Protein AF-0000000080886318 (afdb_homodimer)

Organism: NCBI:txid3140254

Nearest PDB structures (foldseek):
  4iy8-assembly2_B  TM=4.821E-01  e=7.989E-01  Bombyx mori
  6ka2-assembly1_A  TM=1.457E-01  e=7.273E-02  Papaver somniferum
  6p0x-assembly2_B  TM=2.633E-01  e=9.933E-01  Salmonella enterica subsp. enterica serovar Typhimurium str. LT2
  6z6z-assembly1_A  TM=2.512E-01  e=1.108E+00  Homo sapiens
  4iy8-assembly2_B  TM=4.727E-01  e=2.466E-01  Bombyx mori

Sequence (388 aa):
MLPRILLSLLCLVTLAAGNVPGATREFYLKTILRVPREYRRHFNERQLTPIVTDTFNHKRSIVMFDKNANPELLVQSIIYLDEESGQMYWQVTPGDTVAWGTRLVPPTQEGQAWAPVEIVEGDGDTGFDLGANHAGPLVNTGGSWFGFILCDWWLEKAQLFYRCVNGTNLPRGCGNVDLYSQHEIPTVETPALHMLPRILLSLLCLVTLAAGNVPGATREFYLKTILRVPREYRRHFNERQLTPIVTDTFNHKRSIVMFDKNANPELLVQSIIYLDEESGQMYWQVTPGDTVAWGTRLVPPTQEGQAWAPVEIVEGDGDTGFDLGANHAGPLVNTGGSWFGFILCDWWLEKAQLFYRCVNGTNLPRGCGNVDLYSQHEIPTVETPALH

Solvent-accessible surface area (backbone atoms only — not comparable to full-atom values): 21980 Å² total; per-residue (Å²): 136,82,82,79,77,79,77,76,79,80,77,78,75,74,76,69,80,64,85,55,86,56,49,68,43,72,26,32,44,30,24,39,51,71,72,85,40,81,90,46,48,86,55,41,72,34,43,46,28,75,42,81,50,29,77,90,76,52,30,22,36,36,25,53,50,62,86,86,50,68,71,84,69,60,42,42,33,30,44,32,41,38,73,89,77,69,40,22,26,40,28,40,55,87,75,63,95,61,55,26,2,33,33,76,48,74,68,78,40,92,72,33,35,46,29,53,34,32,36,32,79,38,62,51,41,66,37,40,42,29,55,76,91,54,73,33,48,58,44,56,74,49,94,58,56,61,49,38,28,39,26,52,40,50,72,79,36,36,32,41,30,31,23,47,42,94,69,86,84,63,39,67,30,37,43,52,33,40,38,31,73,32,83,67,77,81,71,75,74,67,76,74,84,119,137,81,85,80,79,79,78,79,80,78,76,78,76,74,74,69,80,63,84,56,86,52,49,70,44,72,26,32,47,30,26,39,53,70,73,86,40,82,89,46,48,86,56,41,71,34,43,46,31,76,42,81,50,30,77,90,74,53,29,22,37,36,25,54,49,60,87,85,48,66,70,83,71,58,39,42,34,30,42,33,38,38,69,88,78,70,40,21,26,42,27,41,53,89,75,62,96,62,55,27,2,33,34,76,47,76,69,76,40,91,72,34,36,46,29,52,37,32,35,32,79,40,64,51,40,68,37,42,42,28,56,77,92,55,72,33,50,58,45,54,73,50,95,58,55,61,50,38,28,39,26,53,39,49,73,79,36,36,32,42,30,31,22,46,40,94,68,85,85,63,39,65,29,38,43,52,34,40,37,30,75,30,85,67,77,81,71,74,74,68,76,75,85,119

Radius of gyration: 29.17 Å; Cα contacts (8 Å, |Δi|>4): 835; chains: 2; bounding box: 47×147×77 Å

pLDDT: mean 81.48, std 18.1, range [29.17, 98.06]

Foldseek 3Di:
DDPPPPPPPPPPPPPPPPPPDFDKDKFWKFKDFPDDDPLCCVNHGFTKAWDQDDPPQRKTFIFTDDLPDDLVQHWIWIWGADNVVRWIWIWICNPDPWTWTKEQDDDPDVPDFKGTIMTHTDRYDTAWDCPDVSFHFIDGPDPQFDAKKWFQDDVRTTTIMTTRDPDDDDPPRMTTITMGTHHDRPDPPPPPPD/DDDPPPDPDPPPPPPPPPPPAFDKDKFWKFKDFPDDDPLCCVNHGFTKAWDQDDPVQRKTFIFTDDLPDDLVQHWIWIWGADNVVRWIWIFICNPDPFTWTKEQDDDPDVPDFKGTIMTHTDRYDTQWDCPDVSFHFIDGPDPQFDAKKWFQDDVRTTTIMTTRDPDDDDPPRMTTITMGGHHDRPDSPPPPPD

InterPro domains:
  IPR057229 Domain of unknown function DUF7907 [PF25484] (25-182)

Structure (mmCIF, N/CA/C/O backbone):
data_AF-0000000080886318-model_v1
#
loop_
_entity.id
_entity.type
_entity.pdbx_description
1 polymer 'DUF7907 domain-containing protein'
#
loop_
_atom_site.group_PDB
_atom_site.id
_atom_site.type_symbol
_atom_site.label_atom_id
_atom_site.label_alt_id
_atom_site.label_comp_id
_atom_site.label_asym_id
_atom_site.label_entity_id
_atom_site.label_seq_id
_atom_site.pdbx_PDB_ins_code
_atom_site.Cartn_x
_atom_site.Cartn_y
_atom_site.Cartn_z
_atom_site.occupancy
_atom_site.B_iso_or_equiv
_atom_site.auth_seq_id
_atom_site.auth_comp_id
_atom_site.auth_asym_id
_atom_site.auth_atom_id
_atom_site.pdbx_PDB_model_num
ATOM 1 N N . MET A 1 1 ? -16.391 72.812 43.812 1 35.09 1 MET A N 1
ATOM 2 C CA . MET A 1 1 ? -15.5 72.562 42.688 1 35.09 1 MET A CA 1
ATOM 3 C C . MET A 1 1 ? -15.477 71.062 42.375 1 35.09 1 MET A C 1
ATOM 5 O O . MET A 1 1 ? -15.117 70.25 43.219 1 35.09 1 MET A O 1
ATOM 9 N N . LEU A 1 2 ? -16.422 70.5 41.5 1 48.03 2 LEU A N 1
ATOM 10 C CA . LEU A 1 2 ? -16.688 69.125 41.125 1 48.03 2 LEU A CA 1
ATOM 11 C C . LEU A 1 2 ? -15.484 68.562 40.406 1 48.03 2 LEU A C 1
ATOM 13 O O . LEU A 1 2 ? -14.938 69.125 39.469 1 48.03 2 LEU A O 1
ATOM 17 N N . PRO A 1 3 ? -14.852 67.438 41.031 1 51.44 3 PRO A N 1
ATOM 18 C CA . PRO A 1 3 ? -13.656 66.812 40.438 1 51.44 3 PRO A CA 1
ATOM 19 C C . PRO A 1 3 ? -13.922 66.188 39.062 1 51.44 3 PRO A C 1
ATOM 21 O O . PRO A 1 3 ? -14.953 65.562 38.875 1 51.44 3 PRO A O 1
ATOM 24 N N . ARG A 1 4 ? -13.5 66.812 37.938 1 53.94 4 ARG A N 1
ATOM 25 C CA . ARG A 1 4 ? -13.539 66.25 36.594 1 53.94 4 ARG A CA 1
ATOM 26 C C . ARG A 1 4 ? -12.797 64.938 36.562 1 53.94 4 ARG A C 1
ATOM 28 O O . ARG A 1 4 ? -11.609 64.875 36.906 1 53.94 4 ARG A O 1
ATOM 35 N N . ILE A 1 5 ? -13.516 63.844 36.75 1 48.78 5 ILE A N 1
ATOM 36 C CA . ILE A 1 5 ? -12.961 62.5 36.562 1 48.78 5 ILE A CA 1
ATOM 37 C C . ILE A 1 5 ? -12.445 62.344 35.125 1 48.78 5 ILE A C 1
ATOM 39 O O . ILE A 1 5 ? -13.195 62.531 34.156 1 48.78 5 ILE A O 1
ATOM 43 N N . LEU A 1 6 ? -11.148 62.5 34.938 1 46.41 6 LEU A N 1
ATOM 44 C CA . LEU A 1 6 ? -10.523 62.188 33.656 1 46.41 6 LEU A CA 1
ATOM 45 C C . LEU A 1 6 ? -10.719 60.719 33.312 1 46.41 6 LEU A C 1
ATOM 47 O O . LEU A 1 6 ? -10.266 59.812 34.031 1 46.41 6 LEU A O 1
ATOM 51 N N . LEU A 1 7 ? -11.734 60.406 32.5 1 43.31 7 LEU A N 1
ATOM 52 C CA . LEU A 1 7 ? -11.914 59.062 31.906 1 43.31 7 LEU A CA 1
ATOM 53 C C . LEU A 1 7 ? -10.734 58.719 30.984 1 43.31 7 LEU A C 1
ATOM 55 O O . LEU A 1 7 ? -10.523 59.375 29.969 1 43.31 7 LEU A O 1
ATOM 59 N N . SER A 1 8 ? -9.75 58.031 31.547 1 41.47 8 SER A N 1
ATOM 60 C CA . SER A 1 8 ? -8.703 57.469 30.703 1 41.47 8 SER A CA 1
ATOM 61 C C . SER A 1 8 ? -9.273 56.438 29.719 1 41.47 8 SER A C 1
ATOM 63 O O . SER A 1 8 ? -9.938 55.5 30.125 1 41.47 8 SER A O 1
ATOM 65 N N . LEU A 1 9 ? -9.445 56.906 28.484 1 44.22 9 LEU A N 1
ATOM 66 C CA . LEU A 1 9 ? -9.719 55.969 27.391 1 44.22 9 LEU A CA 1
ATOM 67 C C . LEU A 1 9 ? -8.578 54.969 27.219 1 44.22 9 LEU A C 1
ATOM 69 O O . LEU A 1 9 ? -7.473 55.344 26.844 1 44.22 9 LEU A O 1
ATOM 73 N N . LEU A 1 10 ? -8.695 53.812 27.844 1 39.03 10 LEU A N 1
ATOM 74 C CA . LEU A 1 10 ? -7.824 52.688 27.547 1 39.03 10 LEU A CA 1
ATOM 75 C C . LEU A 1 10 ? -7.992 52.25 26.094 1 39.03 10 LEU A C 1
ATOM 77 O O . LEU A 1 10 ? -9.062 51.781 25.719 1 39.03 10 LEU A O 1
ATOM 81 N N . CYS A 1 11 ? -7.145 52.812 25.188 1 36.97 11 CYS A N 1
ATOM 82 C CA . CYS A 1 11 ? -7.035 52.25 23.844 1 36.97 11 CYS A CA 1
ATOM 83 C C . CYS A 1 11 ? -6.547 50.812 23.891 1 36.97 11 CYS A C 1
ATOM 85 O O . CYS A 1 11 ? -5.398 50.562 24.25 1 36.97 11 CYS A O 1
ATOM 87 N N . LEU A 1 12 ? -7.402 49.844 23.969 1 37.69 12 LEU A N 1
ATOM 88 C CA . LEU A 1 12 ? -7.047 48.469 23.672 1 37.69 12 LEU A CA 1
ATOM 89 C C . LEU A 1 12 ? -6.461 48.344 22.266 1 37.69 12 LEU A C 1
ATOM 91 O O . LEU A 1 12 ? -7.184 48.469 21.281 1 37.69 12 LEU A O 1
ATOM 95 N N . VAL A 1 13 ? -5.145 48.562 22.078 1 35.53 13 VAL A N 1
ATOM 96 C CA . VAL A 1 13 ? -4.48 48.156 20.844 1 35.53 13 VAL A CA 1
ATOM 97 C C . VAL A 1 13 ? -4.695 46.656 20.594 1 35.53 13 VAL A C 1
ATOM 99 O O . VAL A 1 13 ? -4.234 45.844 21.375 1 35.53 13 VAL A O 1
ATOM 102 N N . THR A 1 14 ? -5.742 46.312 19.906 1 34.84 14 THR A N 1
ATOM 103 C CA . THR A 1 14 ? -5.742 44.969 19.312 1 34.84 14 THR A CA 1
ATOM 104 C C . THR A 1 14 ? -4.461 44.719 18.516 1 34.84 14 THR A C 1
ATOM 106 O O . THR A 1 14 ? -4.172 45.438 17.562 1 34.84 14 THR A O 1
ATOM 109 N N . LEU A 1 15 ? -3.432 44.125 19.094 1 34.41 15 LEU A N 1
ATOM 110 C CA . LEU A 1 15 ? -2.346 43.594 18.297 1 34.41 15 LEU A CA 1
ATOM 111 C C . LEU A 1 15 ? -2.891 42.781 17.125 1 34.41 15 LEU A C 1
ATOM 113 O O . LEU A 1 15 ? -3.531 41.719 17.328 1 34.41 15 LEU A O 1
ATOM 117 N N . ALA A 1 16 ? -3.168 43.438 16.047 1 36.97 16 ALA A N 1
ATOM 118 C CA . ALA A 1 16 ? -3.258 42.625 14.828 1 36.97 16 ALA A CA 1
ATOM 119 C C . ALA A 1 16 ? -2.1 41.656 14.727 1 36.97 16 ALA A C 1
ATOM 121 O O . ALA A 1 16 ? -0.932 42.031 14.781 1 36.97 16 ALA A O 1
ATOM 122 N N . ALA A 1 17 ? -2.293 40.406 15.188 1 38.09 17 ALA A N 1
ATOM 123 C CA . ALA A 1 17 ? -1.347 39.406 14.727 1 38.09 17 ALA A CA 1
ATOM 124 C C . ALA A 1 17 ? -0.994 39.625 13.258 1 38.09 17 ALA A C 1
ATOM 126 O O . ALA A 1 17 ? -1.784 39.281 12.367 1 38.09 17 ALA A O 1
ATOM 127 N N . GLY A 1 18 ? -0.33 40.688 12.906 1 36.22 18 GLY A N 1
ATOM 128 C CA . GLY A 1 18 ? 0.22 40.875 11.578 1 36.22 18 GLY A CA 1
ATOM 129 C C . GLY A 1 18 ? 0.797 39.625 10.977 1 36.22 18 GLY A C 1
ATOM 130 O O . GLY A 1 18 ? 1.348 38.781 11.688 1 36.22 18 GLY A O 1
ATOM 131 N N . ASN A 1 19 ? 0.298 39.219 9.75 1 39.41 19 ASN A N 1
ATOM 132 C CA . ASN A 1 19 ? 0.992 38.25 8.891 1 39.41 19 ASN A CA 1
ATOM 133 C C . ASN A 1 19 ? 2.496 38.5 8.867 1 39.41 19 ASN A C 1
ATOM 135 O O . ASN A 1 19 ? 2.951 39.5 8.32 1 39.41 19 ASN A O 1
ATOM 139 N N . VAL A 1 20 ? 3.312 38.344 9.906 1 39.34 20 VAL A N 1
ATOM 140 C CA . VAL A 1 20 ? 4.754 38.469 9.742 1 39.34 20 VAL A CA 1
ATOM 141 C C . VAL A 1 20 ? 5.203 37.781 8.461 1 39.34 20 VAL A C 1
ATOM 143 O O . VAL A 1 20 ? 4.887 36.625 8.234 1 39.34 20 VAL A O 1
ATOM 146 N N . PRO A 1 21 ? 5.711 38.344 7.449 1 42.69 21 PRO A N 1
ATOM 147 C CA . PRO A 1 21 ? 6.551 37.812 6.379 1 42.69 21 PRO A CA 1
ATOM 148 C C . PRO A 1 21 ? 7.602 36.844 6.891 1 42.69 21 PRO A C 1
ATOM 150 O O . PRO A 1 21 ? 8.312 37.125 7.852 1 42.69 21 PRO A O 1
ATOM 153 N N . GLY A 1 22 ? 7.621 35.562 6.57 1 52.28 22 GLY A N 1
ATOM 154 C CA . GLY A 1 22 ? 8.539 34.562 7.043 1 52.28 22 GLY A CA 1
ATOM 155 C C . GLY A 1 22 ? 8 33.75 8.219 1 52.28 22 GLY A C 1
ATOM 156 O O . GLY A 1 22 ? 8.766 33.125 8.961 1 52.28 22 GLY A O 1
ATOM 157 N N . ALA A 1 23 ? 6.793 34.094 8.625 1 60.44 23 ALA A N 1
ATOM 158 C CA . ALA A 1 23 ? 6.23 33.625 9.875 1 60.44 23 ALA A CA 1
ATOM 159 C C . ALA A 1 23 ? 5.895 32.125 9.781 1 60.44 23 ALA A C 1
ATOM 161 O O . ALA A 1 23 ? 5.461 31.641 8.734 1 60.44 23 ALA A O 1
ATOM 162 N N . THR A 1 24 ? 6.68 31.422 10.516 1 72.69 24 THR A N 1
ATOM 163 C CA . THR A 1 24 ? 6.383 30.031 10.789 1 72.69 24 THR A CA 1
ATOM 164 C C . THR A 1 24 ? 5.07 29.891 11.562 1 72.69 24 THR A C 1
ATOM 166 O O . THR A 1 24 ? 4.797 30.688 12.469 1 72.69 24 THR A O 1
ATOM 169 N N . ARG A 1 25 ? 4.148 29.203 10.953 1 78.69 25 ARG A N 1
ATOM 170 C CA . ARG A 1 25 ? 2.92 28.875 11.672 1 78.69 25 ARG A CA 1
ATOM 171 C C . ARG A 1 25 ? 2.916 27.422 12.109 1 78.69 25 ARG A C 1
ATOM 173 O O . ARG A 1 25 ? 3.264 26.531 11.336 1 78.69 25 ARG A O 1
ATOM 180 N N . GLU A 1 26 ? 2.625 27.281 13.328 1 83.75 26 GLU A N 1
ATOM 181 C CA . GLU A 1 26 ? 2.496 25.938 13.875 1 83.75 26 GLU A CA 1
ATOM 182 C C . GLU A 1 26 ? 1.029 25.531 14.023 1 83.75 26 GLU A C 1
ATOM 184 O O . GLU A 1 26 ? 0.201 26.344 14.445 1 83.75 26 GLU A O 1
ATOM 189 N N . PHE A 1 27 ? 0.779 24.406 13.641 1 86.56 27 PHE A N 1
ATOM 190 C CA . PHE A 1 27 ? -0.603 23.938 13.695 1 86.56 27 PHE A CA 1
ATOM 191 C C . PHE A 1 27 ? -0.663 22.422 13.727 1 86.56 27 PHE A C 1
ATOM 193 O O . PHE A 1 27 ? 0.337 21.75 13.461 1 86.56 27 PHE A O 1
ATOM 200 N N . TYR A 1 28 ? -1.8 21.984 14.102 1 89.44 28 TYR A N 1
ATOM 201 C CA . TYR A 1 28 ? -2.148 20.578 13.891 1 89.44 28 TYR A CA 1
ATOM 202 C C . TYR A 1 28 ? -2.959 20.406 12.609 1 89.44 28 TYR A C 1
ATOM 204 O O . TYR A 1 28 ? -3.479 21.391 12.062 1 89.44 28 TYR A O 1
ATOM 212 N N . LEU A 1 29 ? -2.9 19.234 12.156 1 91.69 29 LEU A N 1
ATOM 213 C CA . LEU A 1 29 ? -3.715 18.953 10.984 1 91.69 29 LEU A CA 1
ATOM 214 C C . LEU A 1 29 ? -4.945 18.141 11.359 1 91.69 29 LEU A C 1
ATOM 216 O O . LEU A 1 29 ? -4.859 17.219 12.18 1 91.69 29 LEU A O 1
ATOM 220 N N . LYS A 1 30 ? -6.012 18.547 10.711 1 93.88 30 LYS A N 1
ATOM 221 C CA . LYS A 1 30 ? -7.266 17.812 10.852 1 93.88 30 LYS A CA 1
ATOM 222 C C . LYS A 1 30 ? -7.836 17.438 9.484 1 93.88 30 LYS A C 1
ATOM 224 O O . LYS A 1 30 ? -7.832 18.25 8.562 1 93.88 30 LYS A O 1
ATOM 229 N N . THR A 1 31 ? -8.367 16.203 9.422 1 96.69 31 THR A N 1
ATOM 230 C CA . THR A 1 31 ? -8.914 15.742 8.156 1 96.69 31 THR A CA 1
ATOM 231 C C . THR A 1 31 ? -10.391 16.109 8.031 1 96.69 31 THR A C 1
ATOM 233 O O . THR A 1 31 ? -11.125 16.078 9.023 1 96.69 31 THR A O 1
ATOM 236 N N . ILE A 1 32 ? -10.758 16.453 6.84 1 96.62 32 ILE A N 1
ATOM 237 C CA . ILE A 1 32 ? -12.164 16.562 6.469 1 96.62 32 ILE A CA 1
ATOM 238 C C . ILE A 1 32 ? -12.453 15.672 5.266 1 96.62 32 ILE A C 1
ATOM 240 O O . ILE A 1 32 ? -11.883 15.875 4.188 1 96.62 32 ILE A O 1
ATOM 244 N N . LEU A 1 33 ? -13.297 14.703 5.496 1 97 33 LEU A N 1
ATOM 245 C CA . LEU A 1 33 ? -13.648 13.758 4.441 1 97 33 LEU A CA 1
ATOM 246 C C . LEU A 1 33 ? -14.469 14.438 3.35 1 97 33 LEU A C 1
ATOM 248 O O . LEU A 1 33 ? -15.445 15.125 3.643 1 97 33 LEU A O 1
ATOM 252 N N . ARG A 1 34 ? -14.102 14.352 2.062 1 93.5 34 ARG A N 1
ATOM 253 C CA . ARG A 1 34 ? -14.773 15.023 0.951 1 93.5 34 ARG A CA 1
ATOM 254 C C . ARG A 1 34 ? -16.047 14.281 0.547 1 93.5 34 ARG A C 1
ATOM 256 O O . ARG A 1 34 ? -17.062 14.906 0.247 1 93.5 34 ARG A O 1
ATOM 263 N N . VAL A 1 35 ? -15.984 12.969 0.388 1 86.19 35 VAL A N 1
ATOM 264 C CA . VAL A 1 35 ? -17.141 12.164 -0 1 86.19 35 VAL A CA 1
ATOM 265 C C . VAL A 1 35 ? -17.484 11.195 1.126 1 86.19 35 VAL A C 1
ATOM 267 O O . VAL A 1 35 ? -16.922 10.102 1.214 1 86.19 35 VAL A O 1
ATOM 270 N N . PRO A 1 36 ? -18.484 11.727 1.813 1 84.5 36 PRO A N 1
ATOM 271 C CA . PRO A 1 36 ? -18.797 10.891 2.977 1 84.5 36 PRO A CA 1
ATOM 272 C C . PRO A 1 36 ? -19.531 9.609 2.602 1 84.5 36 PRO A C 1
ATOM 274 O O . PRO A 1 36 ? -20.484 9.641 1.821 1 84.5 36 PRO A O 1
ATOM 277 N N . ARG A 1 37 ? -18.969 8.547 2.867 1 87.5 37 ARG A N 1
ATOM 278 C CA . ARG A 1 37 ? -19.562 7.215 2.918 1 87.5 37 ARG A CA 1
ATOM 279 C C . ARG A 1 37 ? -19.422 6.609 4.312 1 87.5 37 ARG A C 1
ATOM 281 O O . ARG A 1 37 ? -18.453 6.887 5.023 1 87.5 37 ARG A O 1
ATOM 288 N N . GLU A 1 38 ? -20.391 5.84 4.633 1 88.94 38 GLU A N 1
ATOM 289 C CA . GLU A 1 38 ? -20.422 5.297 5.988 1 88.94 38 GLU A CA 1
ATOM 290 C C . GLU A 1 38 ? -19.125 4.57 6.316 1 88.94 38 GLU A C 1
ATOM 292 O O . GLU A 1 38 ? -18.547 4.77 7.391 1 88.94 38 GLU A O 1
ATOM 297 N N . TYR A 1 39 ? -18.656 3.824 5.449 1 89.06 39 TYR A N 1
ATOM 298 C CA . TYR A 1 39 ? -17.484 2.988 5.742 1 89.06 39 TYR A CA 1
ATOM 299 C C . TYR A 1 39 ? -16.203 3.805 5.707 1 89.06 39 TYR A C 1
ATOM 301 O O . TYR A 1 39 ? -15.117 3.279 5.969 1 89.06 39 TYR A O 1
ATOM 309 N N . ARG A 1 40 ? -16.312 5.09 5.422 1 93.88 40 ARG A N 1
ATOM 310 C CA . ARG A 1 40 ? -15.156 5.977 5.391 1 93.88 40 ARG A CA 1
ATOM 311 C C . ARG A 1 40 ? -15.242 7.027 6.492 1 93.88 40 ARG A C 1
ATOM 313 O O . ARG A 1 40 ? -14.344 7.859 6.633 1 93.88 40 ARG A O 1
ATOM 320 N N . ARG A 1 41 ? -16.188 7.016 7.297 1 94.5 41 ARG A N 1
ATOM 321 C CA . ARG A 1 41 ? -16.484 8.07 8.266 1 94.5 41 ARG A CA 1
ATOM 322 C C . ARG A 1 41 ? -15.359 8.211 9.281 1 94.5 41 ARG A C 1
ATOM 324 O O . ARG A 1 41 ? -15.125 9.297 9.812 1 94.5 41 ARG A O 1
ATOM 331 N N . HIS A 1 42 ? -14.719 7.16 9.5 1 94.31 42 HIS A N 1
ATOM 332 C CA . HIS A 1 42 ? -13.688 7.195 10.539 1 94.31 42 HIS A CA 1
ATOM 333 C C . HIS A 1 42 ? -12.516 8.062 10.109 1 94.31 42 HIS A C 1
ATOM 335 O O . HIS A 1 42 ? -11.672 8.43 10.938 1 94.31 42 HIS A O 1
ATOM 341 N N . PHE A 1 43 ? -12.492 8.477 8.852 1 96.62 43 PHE A N 1
ATOM 342 C CA . PHE A 1 43 ? -11.43 9.344 8.359 1 96.62 43 PHE A CA 1
ATOM 343 C C . PHE A 1 43 ? -11.742 10.805 8.664 1 96.62 43 PHE A C 1
ATOM 345 O O . PHE A 1 43 ? -10.883 11.68 8.516 1 96.62 43 PHE A O 1
ATOM 352 N N . ASN A 1 44 ? -12.938 11.109 9.039 1 96.44 44 ASN A N 1
ATOM 353 C CA . ASN A 1 44 ? -13.406 12.484 9.156 1 96.44 44 ASN A CA 1
ATOM 354 C C . ASN A 1 44 ? -13.039 13.086 10.508 1 96.44 44 ASN A C 1
ATOM 356 O O . ASN A 1 44 ? -13.258 12.469 11.547 1 96.44 44 ASN A O 1
ATOM 360 N N . GLU A 1 45 ? -12.477 14.336 10.422 1 93.81 45 GLU A N 1
ATOM 361 C CA . GLU A 1 45 ? -12.172 15.133 11.609 1 93.81 45 GLU A CA 1
ATOM 362 C C . GLU A 1 45 ? -11.195 14.406 12.531 1 93.81 45 GLU A C 1
ATOM 364 O O . GLU A 1 45 ? -11.438 14.281 13.734 1 93.81 45 GLU A O 1
ATOM 369 N N . ARG A 1 46 ? -10.156 13.938 11.961 1 94.5 46 ARG A N 1
ATOM 370 C CA . ARG A 1 46 ? -9.117 13.227 12.695 1 94.5 46 ARG A CA 1
ATOM 371 C C . ARG A 1 46 ? -7.785 13.969 12.609 1 94.5 46 ARG A C 1
ATOM 373 O O . ARG A 1 46 ? -7.438 14.508 11.562 1 94.5 46 ARG A O 1
ATOM 380 N N . GLN A 1 47 ? -7.074 13.891 13.703 1 94.56 47 GLN A N 1
ATOM 381 C CA . GLN A 1 47 ? -5.734 14.469 13.711 1 94.56 47 GLN A CA 1
ATOM 382 C C . GLN A 1 47 ? -4.719 13.5 13.094 1 94.56 47 GLN A C 1
ATOM 384 O O . GLN A 1 47 ? -4.941 12.289 13.078 1 94.56 47 GLN A O 1
ATOM 389 N N . LEU A 1 48 ? -3.641 14.117 12.625 1 94.5 48 LEU A N 1
ATOM 390 C CA . LEU A 1 48 ? -2.574 13.328 12.016 1 94.5 48 LEU A CA 1
ATOM 391 C C . LEU A 1 48 ? -1.27 13.492 12.789 1 94.5 48 LEU A C 1
ATOM 393 O O . LEU A 1 48 ? -1.051 14.523 13.43 1 94.5 48 LEU A O 1
ATOM 397 N N . THR A 1 49 ? -0.453 12.453 12.672 1 91.62 49 THR A N 1
ATOM 398 C CA . THR A 1 49 ? 0.843 12.477 13.344 1 91.62 49 THR A CA 1
ATOM 399 C C . THR A 1 49 ? 1.859 11.633 12.578 1 91.62 49 THR A C 1
ATOM 401 O O . THR A 1 49 ? 1.492 10.656 11.906 1 91.62 49 THR A O 1
ATOM 404 N N . PRO A 1 50 ? 3.102 12.039 12.633 1 91.31 50 PRO A N 1
ATOM 405 C CA . PRO A 1 50 ? 4.129 11.195 12.016 1 91.31 50 PRO A CA 1
ATOM 406 C C . PRO A 1 50 ? 4.492 9.992 12.875 1 91.31 50 PRO A C 1
ATOM 408 O O . PRO A 1 50 ? 4.453 10.07 14.109 1 91.31 50 PRO A O 1
ATOM 411 N N . ILE A 1 51 ? 4.809 8.875 12.242 1 89.69 51 ILE A N 1
ATOM 412 C CA . ILE A 1 51 ? 5.375 7.711 12.914 1 89.69 51 ILE A CA 1
ATOM 413 C C . ILE A 1 51 ? 6.594 7.211 12.141 1 89.69 51 ILE A C 1
ATOM 415 O O . ILE A 1 51 ? 6.648 7.324 10.914 1 89.69 51 ILE A O 1
ATOM 419 N N . VAL A 1 52 ? 7.5 6.652 12.906 1 86.06 52 VAL A N 1
ATOM 420 C CA . VAL A 1 52 ? 8.695 6.117 12.266 1 86.06 52 VAL A CA 1
ATOM 421 C C . VAL A 1 52 ? 8.359 4.832 11.523 1 86.06 52 VAL A C 1
ATOM 423 O O . VAL A 1 52 ? 7.801 3.896 12.109 1 86.06 52 VAL A O 1
ATOM 426 N N . THR A 1 53 ? 8.586 4.754 10.25 1 85.12 53 THR A N 1
ATOM 427 C CA . THR A 1 53 ? 8.289 3.561 9.461 1 85.12 53 THR A CA 1
ATOM 428 C C . THR A 1 53 ? 9.57 2.951 8.906 1 85.12 53 THR A C 1
ATOM 430 O O . THR A 1 53 ? 9.594 1.785 8.508 1 85.12 53 THR A O 1
ATOM 433 N N . ASP A 1 54 ? 10.562 3.67 8.727 1 80.69 54 ASP A N 1
ATOM 434 C CA . ASP A 1 54 ? 11.883 3.207 8.32 1 80.69 54 ASP A CA 1
ATOM 435 C C . ASP A 1 54 ? 12.969 3.775 9.227 1 80.69 54 ASP A C 1
ATOM 437 O O . ASP A 1 54 ? 13.445 4.891 9.008 1 80.69 54 ASP A O 1
ATOM 441 N N . THR A 1 55 ? 13.352 2.99 10.141 1 74.56 55 THR A N 1
ATOM 442 C CA . THR A 1 55 ? 14.297 3.455 11.156 1 74.56 55 THR A CA 1
ATOM 443 C C . THR A 1 55 ? 15.672 3.691 10.539 1 74.56 55 THR A C 1
ATOM 445 O O . THR A 1 55 ? 16.359 4.648 10.891 1 74.56 55 THR A O 1
ATOM 448 N N . PHE A 1 56 ? 15.977 2.846 9.617 1 73.81 56 PHE A N 1
ATOM 449 C CA . PHE A 1 56 ? 17.312 2.92 9.031 1 73.81 56 PHE A CA 1
ATOM 450 C C . PHE A 1 56 ? 17.469 4.184 8.195 1 73.81 56 PHE A C 1
ATOM 452 O O . PHE A 1 56 ? 18.5 4.852 8.258 1 73.81 56 PHE A O 1
ATOM 459 N N . ASN A 1 57 ? 16.422 4.539 7.52 1 77.88 57 ASN A N 1
ATOM 460 C CA . ASN A 1 57 ? 16.5 5.703 6.645 1 77.88 57 ASN A CA 1
ATOM 461 C C . ASN A 1 57 ? 15.812 6.918 7.266 1 77.88 57 ASN A C 1
ATOM 463 O O . ASN A 1 57 ? 15.609 7.93 6.594 1 77.88 57 ASN A O 1
ATOM 467 N N . HIS A 1 58 ? 15.414 6.758 8.453 1 80.12 58 HIS A N 1
ATOM 468 C CA . HIS A 1 58 ? 14.805 7.836 9.227 1 80.12 58 HIS A CA 1
ATOM 469 C C . HIS A 1 58 ? 13.578 8.391 8.516 1 80.12 58 HIS A C 1
ATOM 471 O O . HIS A 1 58 ? 13.414 9.609 8.406 1 80.12 58 HIS A O 1
ATOM 477 N N . LYS A 1 59 ? 12.891 7.551 7.961 1 85.06 59 LYS A N 1
ATOM 478 C CA . LYS A 1 59 ? 11.656 7.957 7.301 1 85.06 59 LYS A CA 1
ATOM 479 C C . LYS A 1 59 ? 10.445 7.73 8.203 1 85.06 59 LYS A C 1
ATOM 481 O O . LYS A 1 59 ? 10.43 6.797 9.008 1 85.06 59 LYS A O 1
ATOM 486 N N . ARG A 1 60 ? 9.562 8.711 8.008 1 90.62 60 ARG A N 1
ATOM 487 C CA . ARG A 1 60 ? 8.297 8.625 8.734 1 90.62 60 ARG A CA 1
ATOM 488 C C . ARG A 1 60 ? 7.109 8.695 7.789 1 90.62 60 ARG A C 1
ATOM 490 O O . ARG A 1 60 ? 7.176 9.359 6.75 1 90.62 60 ARG A O 1
ATOM 497 N N . SER A 1 61 ? 6.133 7.965 8.195 1 93.88 61 SER A N 1
ATOM 498 C CA . SER A 1 61 ? 4.832 8.117 7.551 1 93.88 61 SER A CA 1
ATOM 499 C C . SER A 1 61 ? 3.9 8.984 8.391 1 93.88 61 SER A C 1
ATOM 501 O O . SER A 1 61 ? 4.125 9.172 9.586 1 93.88 61 SER A O 1
ATOM 503 N N . ILE A 1 62 ? 2.953 9.609 7.715 1 95.25 62 ILE A N 1
ATOM 504 C CA . ILE A 1 62 ? 1.921 10.367 8.414 1 95.25 62 ILE A CA 1
ATOM 505 C C . ILE A 1 62 ? 0.666 9.516 8.562 1 95.25 62 ILE A C 1
ATOM 507 O O . ILE A 1 62 ? 0.132 9.008 7.574 1 95.25 62 ILE A O 1
ATOM 511 N N . VAL A 1 63 ? 0.248 9.391 9.844 1 95.94 63 VAL A N 1
ATOM 512 C CA . VAL A 1 63 ? -0.88 8.508 10.102 1 95.94 63 VAL A CA 1
ATOM 513 C C . VAL A 1 63 ? -1.932 9.242 10.93 1 95.94 63 VAL A C 1
ATOM 515 O O . VAL A 1 63 ? -1.656 10.297 11.5 1 95.94 63 VAL A O 1
ATOM 518 N N . MET A 1 64 ? -3.066 8.586 10.914 1 95.81 64 MET A N 1
ATOM 519 C CA . MET A 1 64 ? -4.129 9.086 11.781 1 95.81 64 MET A CA 1
ATOM 520 C C . MET A 1 64 ? -3.775 8.883 13.25 1 95.81 64 MET A C 1
ATOM 522 O O . MET A 1 64 ? -3.375 7.789 13.648 1 95.81 64 MET A O 1
ATOM 526 N N . PHE A 1 65 ? -3.957 9.945 14.016 1 93.69 65 PHE A N 1
ATOM 527 C CA . PHE A 1 65 ? -3.672 9.906 15.445 1 93.69 65 PHE A CA 1
ATOM 528 C C . PHE A 1 65 ? -4.695 9.055 16.172 1 93.69 65 PHE A C 1
ATOM 530 O O . PHE A 1 65 ? -5.891 9.109 15.875 1 93.69 65 PHE A O 1
ATOM 537 N N . ASP A 1 66 ? -4.152 8.305 17.094 1 89 66 ASP A N 1
ATOM 538 C CA . ASP A 1 66 ? -5.055 7.512 17.922 1 89 66 ASP A CA 1
ATOM 539 C C . ASP A 1 66 ? -5.824 8.398 18.906 1 89 66 ASP A C 1
ATOM 541 O O . ASP A 1 66 ? -5.227 9.023 19.781 1 89 66 ASP A O 1
ATOM 545 N N . LYS A 1 67 ? -7.102 8.391 18.766 1 82.69 67 LYS A N 1
ATOM 546 C CA . LYS A 1 67 ? -7.934 9.25 19.609 1 82.69 67 LYS A CA 1
ATOM 547 C C . LYS A 1 67 ? -7.801 8.867 21.078 1 82.69 67 LYS A C 1
ATOM 549 O O . LYS A 1 67 ? -8.125 9.664 21.953 1 82.69 67 LYS A O 1
ATOM 554 N N . ASN A 1 68 ? -7.395 7.625 21.281 1 86.12 68 ASN A N 1
ATOM 555 C CA . ASN A 1 68 ? -7.25 7.148 22.656 1 86.12 68 ASN A CA 1
ATOM 556 C C . ASN A 1 68 ? -5.852 7.418 23.188 1 86.12 68 ASN A C 1
ATOM 558 O O . ASN A 1 68 ? -5.582 7.18 24.375 1 86.12 68 ASN A O 1
ATOM 562 N N . ALA A 1 69 ? -5.008 7.883 22.422 1 87.12 69 ALA A N 1
ATOM 563 C CA . ALA A 1 69 ? -3.652 8.195 22.859 1 87.12 69 ALA A CA 1
ATOM 564 C C . ALA A 1 69 ? -3.613 9.531 23.609 1 87.12 69 ALA A C 1
ATOM 566 O O . ALA A 1 69 ? -4.531 10.344 23.484 1 87.12 69 ALA A O 1
ATOM 567 N N . ASN A 1 70 ? -2.596 9.656 24.406 1 86.62 70 ASN A N 1
ATOM 568 C CA . ASN A 1 70 ? -2.336 10.922 25.078 1 86.62 70 ASN A CA 1
ATOM 569 C C . ASN A 1 70 ? -2.168 12.062 24.062 1 86.62 70 ASN A C 1
ATOM 571 O O . ASN A 1 70 ? -1.261 12.031 23.234 1 86.62 70 ASN A O 1
ATOM 575 N N . PRO A 1 71 ? -3.043 13.023 24.172 1 85.81 71 PRO A N 1
ATOM 576 C CA . PRO A 1 71 ? -2.961 14.141 23.234 1 85.81 71 PRO A CA 1
ATOM 577 C C . PRO A 1 71 ? -1.603 14.836 23.266 1 85.81 71 PRO A C 1
ATOM 579 O O . PRO A 1 71 ? -1.223 15.5 22.297 1 85.81 71 PRO A O 1
ATOM 582 N N . GLU A 1 72 ? -0.888 14.695 24.312 1 82.62 72 GLU A N 1
ATOM 583 C CA . GLU A 1 72 ? 0.427 15.312 24.438 1 82.62 72 GLU A CA 1
ATOM 584 C C . GLU A 1 72 ? 1.419 14.719 23.453 1 82.62 72 GLU A C 1
ATOM 586 O O . GLU A 1 72 ? 2.461 15.32 23.172 1 82.62 72 GLU A O 1
ATOM 591 N N . LEU A 1 73 ? 0.988 13.633 22.875 1 84.75 73 LEU A N 1
ATOM 592 C CA . LEU A 1 73 ? 1.874 12.953 21.938 1 84.75 73 LEU A CA 1
ATOM 593 C C . LEU A 1 73 ? 1.669 13.484 20.516 1 84.75 73 LEU A C 1
ATOM 595 O O . LEU A 1 73 ? 2.416 13.125 19.609 1 84.75 73 LEU A O 1
ATOM 599 N N . LEU A 1 74 ? 0.74 14.281 20.391 1 87.56 74 LEU A N 1
ATOM 600 C CA . LEU A 1 74 ? 0.475 14.852 19.078 1 87.56 74 LEU A CA 1
ATOM 601 C C . LEU A 1 74 ? 1.601 15.789 18.656 1 87.56 74 LEU A C 1
ATOM 603 O O . LEU A 1 74 ? 2.045 16.625 19.453 1 87.56 74 LEU A O 1
ATOM 607 N N . VAL A 1 75 ? 2.049 15.586 17.469 1 85.06 75 VAL A N 1
ATOM 608 C CA . VAL A 1 75 ? 3.141 16.391 16.938 1 85.06 75 VAL A CA 1
ATOM 609 C C . VAL A 1 75 ? 2.576 17.5 16.047 1 85.06 75 VAL A C 1
ATOM 611 O O . VAL A 1 75 ? 1.655 17.25 15.258 1 85.06 75 VAL A O 1
ATOM 614 N N . GLN A 1 76 ? 3.143 18.625 16.141 1 85 76 GLN A N 1
ATOM 615 C CA . GLN A 1 76 ? 2.672 19.781 15.383 1 85 76 GLN A CA 1
ATOM 616 C C . GLN A 1 76 ? 3.318 19.828 14 1 85 76 GLN A C 1
ATOM 618 O O . GLN A 1 76 ? 4.473 19.422 13.836 1 85 76 GLN A O 1
ATOM 623 N N . SER A 1 77 ? 2.514 20.328 13.102 1 85.69 77 SER A N 1
ATOM 624 C CA . SER A 1 77 ? 2.996 20.688 11.773 1 85.69 77 SER A CA 1
ATOM 625 C C . SER A 1 77 ? 3.377 22.156 11.695 1 85.69 77 SER A C 1
ATOM 627 O O . SER A 1 77 ? 2.857 22.969 12.461 1 85.69 77 SER A O 1
ATOM 629 N N . ILE A 1 78 ? 4.355 22.375 10.867 1 83.81 78 ILE A N 1
ATOM 630 C CA . ILE A 1 78 ? 4.805 23.75 10.625 1 83.81 78 ILE A CA 1
ATOM 631 C C . ILE A 1 78 ? 4.789 24.031 9.133 1 83.81 78 ILE A C 1
ATOM 633 O O . ILE A 1 78 ? 5.344 23.266 8.336 1 83.81 78 ILE A O 1
ATOM 637 N N . ILE A 1 79 ? 4.062 25.062 8.828 1 82.62 79 ILE A N 1
ATOM 638 C CA . ILE A 1 79 ? 4.246 25.609 7.488 1 82.62 79 ILE A CA 1
ATOM 639 C C . ILE A 1 79 ? 5.086 26.875 7.559 1 82.62 79 ILE A C 1
ATOM 641 O O . ILE A 1 79 ? 4.777 27.797 8.328 1 82.62 79 ILE A O 1
ATOM 645 N N . TYR A 1 80 ? 6.148 26.859 6.855 1 83.56 80 TYR A N 1
ATOM 646 C CA . TYR A 1 80 ? 6.98 28.062 6.887 1 83.56 80 TYR A CA 1
ATOM 647 C C . TYR A 1 80 ? 7.305 28.531 5.477 1 83.56 80 TYR A C 1
ATOM 649 O O . TYR A 1 80 ? 7.379 27.734 4.547 1 83.56 80 TYR A O 1
ATOM 657 N N . LEU A 1 81 ? 7.469 29.766 5.418 1 81.88 81 LEU A N 1
ATOM 658 C CA . LEU A 1 81 ? 7.859 30.438 4.18 1 81.88 81 LEU A CA 1
ATOM 659 C C . LEU A 1 81 ? 9.352 30.75 4.18 1 81.88 81 LEU A C 1
ATOM 661 O O . LEU A 1 81 ? 9.852 31.422 5.09 1 81.88 81 LEU A O 1
ATOM 665 N N . ASP A 1 82 ? 9.938 30.172 3.209 1 82.81 82 ASP A N 1
ATOM 666 C CA . ASP A 1 82 ? 11.297 30.625 2.953 1 82.81 82 ASP A CA 1
ATOM 667 C C . ASP A 1 82 ? 11.305 31.953 2.197 1 82.81 82 ASP A C 1
ATOM 669 O O . ASP A 1 82 ? 11.008 31.984 1.002 1 82.81 82 ASP A O 1
ATOM 673 N N . GLU A 1 83 ? 11.805 32.906 2.844 1 80.81 83 GLU A N 1
ATOM 674 C CA . GLU A 1 83 ? 11.711 34.25 2.279 1 80.81 83 GLU A CA 1
ATOM 675 C C . GLU A 1 83 ? 12.656 34.438 1.094 1 80.81 83 GLU A C 1
ATOM 677 O O . GLU A 1 83 ? 12.383 35.219 0.18 1 80.81 83 GLU A O 1
ATOM 682 N N . GLU A 1 84 ? 13.688 33.75 1.155 1 84 84 GLU A N 1
ATOM 683 C CA . GLU A 1 84 ? 14.672 33.875 0.08 1 84 84 GLU A CA 1
ATOM 684 C C . GLU A 1 84 ? 14.141 33.281 -1.218 1 84 84 GLU A C 1
ATOM 686 O O . GLU A 1 84 ? 14.227 33.906 -2.279 1 84 84 GLU A O 1
ATOM 691 N N . SER A 1 85 ? 13.523 32.188 -1.149 1 81.88 85 SER A N 1
ATOM 692 C CA . SER A 1 85 ? 13.055 31.484 -2.336 1 81.88 85 SER A CA 1
ATOM 693 C C . SER A 1 85 ? 11.578 31.781 -2.598 1 81.88 85 SER A C 1
ATOM 695 O O . SER A 1 85 ? 11.086 31.547 -3.705 1 81.88 85 SER A O 1
ATOM 697 N N . GLY A 1 86 ? 10.906 32.281 -1.581 1 81.56 86 GLY A N 1
ATOM 698 C CA . GLY A 1 86 ? 9.477 32.5 -1.688 1 81.56 86 GLY A CA 1
ATOM 699 C C . GLY A 1 86 ? 8.68 31.188 -1.627 1 81.56 86 GLY A C 1
ATOM 700 O O . GLY A 1 86 ? 7.469 31.188 -1.861 1 81.56 86 GLY A O 1
ATOM 701 N N . GLN A 1 87 ? 9.438 30.109 -1.282 1 85.12 87 GLN A N 1
ATOM 702 C CA . GLN A 1 87 ? 8.789 28.812 -1.284 1 85.12 87 GLN A CA 1
ATOM 703 C C . GLN A 1 87 ? 8.266 28.453 0.105 1 85.12 87 GLN A C 1
ATOM 705 O O . GLN A 1 87 ? 8.867 28.828 1.114 1 85.12 87 GLN A O 1
ATOM 710 N N . MET A 1 88 ? 7.156 27.766 0.102 1 89.25 88 MET A N 1
ATOM 711 C CA . MET A 1 88 ? 6.578 27.312 1.362 1 89.25 88 MET A CA 1
ATOM 712 C C . MET A 1 88 ? 6.828 25.812 1.566 1 89.25 88 MET A C 1
ATOM 714 O O . MET A 1 88 ? 6.738 25.031 0.621 1 89.25 88 MET A O 1
ATOM 718 N N . TYR A 1 89 ? 7.152 25.516 2.814 1 91.5 89 TYR A N 1
ATOM 719 C CA . TYR A 1 89 ? 7.441 24.141 3.223 1 91.5 89 TYR A CA 1
ATOM 720 C C . TYR A 1 89 ? 6.477 23.688 4.309 1 91.5 89 TYR A C 1
ATOM 722 O O . TYR A 1 89 ? 6.008 24.5 5.113 1 91.5 89 TYR A O 1
ATOM 730 N N . TRP A 1 90 ? 6.113 22.406 4.258 1 93.38 90 TRP A N 1
ATOM 731 C CA . TRP A 1 90 ? 5.422 21.734 5.352 1 93.38 90 TRP A CA 1
ATOM 732 C C . TRP A 1 90 ? 6.375 20.828 6.133 1 93.38 90 TRP A C 1
ATOM 734 O O . TRP A 1 90 ? 6.91 19.875 5.586 1 93.38 90 TRP A O 1
ATOM 744 N N . GLN A 1 91 ? 6.523 21.203 7.367 1 91.06 91 GLN A N 1
ATOM 745 C CA . GLN A 1 91 ? 7.441 20.469 8.227 1 91.06 91 GLN A CA 1
ATOM 746 C C . GLN A 1 91 ? 6.75 20.016 9.508 1 91.06 91 GLN A C 1
ATOM 748 O O . GLN A 1 91 ? 5.68 20.531 9.859 1 91.06 91 GLN A O 1
ATOM 753 N N . VAL A 1 92 ? 7.355 18.938 10.055 1 88.56 92 VAL A N 1
ATOM 754 C CA . VAL A 1 92 ? 6.883 18.484 11.359 1 88.56 92 VAL A CA 1
ATOM 755 C C . VAL A 1 92 ? 8.008 18.609 12.391 1 88.56 92 VAL A C 1
ATOM 757 O O . VAL A 1 92 ? 9.188 18.5 12.047 1 88.56 92 VAL A O 1
ATOM 760 N N . THR A 1 93 ? 7.637 18.969 13.594 1 78.12 93 THR A N 1
ATOM 761 C CA . THR A 1 93 ? 8.602 19.141 14.68 1 78.12 93 THR A CA 1
ATOM 762 C C . THR A 1 93 ? 8.516 17.969 15.656 1 78.12 93 THR A C 1
ATOM 764 O O . THR A 1 93 ? 7.84 18.078 16.688 1 78.12 93 THR A O 1
ATOM 767 N N . PRO A 1 94 ? 9.234 16.906 15.328 1 69.19 94 PRO A N 1
ATOM 768 C CA . PRO A 1 94 ? 9.141 15.797 16.281 1 69.19 94 PRO A CA 1
ATOM 769 C C . PRO A 1 94 ? 10.023 16 17.516 1 69.19 94 PRO A C 1
ATOM 771 O O . PRO A 1 94 ? 10.211 15.07 18.312 1 69.19 94 PRO A O 1
ATOM 774 N N . GLY A 1 95 ? 10.391 17.234 17.875 1 63.56 95 GLY A N 1
ATOM 775 C CA . GLY A 1 95 ? 11.117 17.531 19.094 1 63.56 95 GLY A CA 1
ATOM 776 C C . GLY A 1 95 ? 12.602 17.734 18.859 1 63.56 95 GLY A C 1
ATOM 777 O O . GLY A 1 95 ? 13.312 18.219 19.75 1 63.56 95 GLY A O 1
ATOM 778 N N . ASP A 1 96 ? 13.141 17.297 17.875 1 64.19 96 ASP A N 1
ATOM 779 C CA . ASP A 1 96 ? 14.586 17.406 17.703 1 64.19 96 ASP A CA 1
ATOM 780 C C . ASP A 1 96 ? 14.961 18.672 16.938 1 64.19 96 ASP A C 1
ATOM 782 O O . ASP A 1 96 ? 14.094 19.469 16.594 1 64.19 96 ASP A O 1
ATOM 786 N N . THR A 1 97 ? 16.234 18.969 16.984 1 67.25 97 THR A N 1
ATOM 787 C CA . THR A 1 97 ? 16.828 20.203 16.453 1 67.25 97 THR A CA 1
ATOM 788 C C . THR A 1 97 ? 16.906 20.156 14.93 1 67.25 97 THR A C 1
ATOM 790 O O . THR A 1 97 ? 17.234 21.141 14.281 1 67.25 97 THR A O 1
ATOM 793 N N . VAL A 1 98 ? 16.469 19.062 14.375 1 75.62 98 VAL A N 1
ATOM 794 C CA . VAL A 1 98 ? 16.609 18.938 12.922 1 75.62 98 VAL A CA 1
ATOM 795 C C . VAL A 1 98 ? 15.258 19.188 12.258 1 75.62 98 VAL A C 1
ATOM 797 O O . VAL A 1 98 ? 14.203 18.969 12.859 1 75.62 98 VAL A O 1
ATOM 800 N N . ALA A 1 99 ? 15.383 19.812 11.102 1 82.81 99 ALA A N 1
ATOM 801 C CA . ALA A 1 99 ? 14.164 20 10.32 1 82.81 99 ALA A CA 1
ATOM 802 C C . ALA A 1 99 ? 13.672 18.688 9.727 1 82.81 99 ALA A C 1
ATOM 804 O O . ALA A 1 99 ? 14.469 17.875 9.258 1 82.81 99 ALA A O 1
ATOM 805 N N . TRP A 1 100 ? 12.43 18.422 9.852 1 91.31 100 TRP A N 1
ATOM 806 C CA . TRP A 1 100 ? 11.766 17.266 9.258 1 91.31 100 TRP A CA 1
ATOM 807 C C . TRP A 1 100 ? 10.695 17.719 8.266 1 91.31 100 TRP A C 1
ATOM 809 O O . TRP A 1 100 ? 9.609 18.156 8.664 1 91.31 100 TRP A O 1
ATOM 819 N N . GLY A 1 101 ? 11.078 17.594 6.992 1 93.81 101 GLY A N 1
ATOM 820 C CA . GLY A 1 101 ? 10.203 18.109 5.949 1 93.81 101 GLY A CA 1
ATOM 821 C C . GLY A 1 101 ? 9.359 17.031 5.293 1 93.81 101 GLY A C 1
ATOM 822 O O . GLY A 1 101 ? 9.727 15.859 5.305 1 93.81 101 GLY A O 1
ATOM 823 N N . THR A 1 102 ? 8.273 17.469 4.734 1 95.5 102 THR A N 1
ATOM 824 C CA . THR A 1 102 ? 7.355 16.562 4.043 1 95.5 102 THR A CA 1
ATOM 825 C C . THR A 1 102 ? 7.773 16.375 2.588 1 95.5 102 THR A C 1
ATOM 827 O O . THR A 1 102 ? 8.125 17.344 1.908 1 95.5 102 THR A O 1
ATOM 830 N N . ARG A 1 103 ? 7.723 15.133 2.201 1 95.81 103 ARG A N 1
ATOM 831 C CA . ARG A 1 103 ? 8.047 14.75 0.83 1 95.81 103 ARG A CA 1
ATOM 832 C C . ARG A 1 103 ? 6.906 13.969 0.192 1 95.81 103 ARG A C 1
ATOM 834 O O . ARG A 1 103 ? 6.434 12.977 0.753 1 95.81 103 ARG A O 1
ATOM 841 N N . LEU A 1 104 ? 6.43 14.492 -0.931 1 96.81 104 LEU A N 1
ATOM 842 C CA . LEU A 1 104 ? 5.559 13.688 -1.783 1 96.81 104 LEU A CA 1
ATOM 843 C C . LEU A 1 104 ? 6.375 12.719 -2.627 1 96.81 104 LEU A C 1
ATOM 845 O O . LEU A 1 104 ? 7.023 13.117 -3.594 1 96.81 104 LEU A O 1
ATOM 849 N N . VAL A 1 105 ? 6.316 11.438 -2.287 1 94.81 105 VAL A N 1
ATOM 850 C CA . VAL A 1 105 ? 7.129 10.438 -2.977 1 94.81 105 VAL A CA 1
ATOM 851 C C . VAL A 1 105 ? 6.645 10.281 -4.414 1 94.81 105 VAL A C 1
ATOM 853 O O . VAL A 1 105 ? 5.473 9.969 -4.652 1 94.81 105 VAL A O 1
ATOM 856 N N . PRO A 1 106 ? 7.559 10.508 -5.344 1 92.19 106 PRO A N 1
ATOM 857 C CA . PRO A 1 106 ? 7.121 10.375 -6.734 1 92.19 106 PRO A CA 1
ATOM 858 C C . PRO A 1 106 ? 6.648 8.969 -7.078 1 92.19 106 PRO A C 1
ATOM 860 O O . PRO A 1 106 ? 7.195 7.988 -6.562 1 92.19 106 PRO A O 1
ATOM 863 N N . PRO A 1 107 ? 5.605 8.93 -7.973 1 89.56 107 PRO A N 1
ATOM 864 C CA . PRO A 1 107 ? 5.207 7.598 -8.438 1 89.56 107 PRO A CA 1
ATOM 865 C C . PRO A 1 107 ? 6.336 6.859 -9.156 1 89.56 107 PRO A C 1
ATOM 867 O O . PRO A 1 107 ? 7.137 7.484 -9.852 1 89.56 107 PRO A O 1
ATOM 870 N N . THR A 1 108 ? 6.367 5.508 -8.977 1 83.81 108 THR A N 1
ATOM 871 C CA . THR A 1 108 ? 7.414 4.691 -9.578 1 83.81 108 THR A CA 1
ATOM 872 C C . THR A 1 108 ? 6.902 4 -10.844 1 83.81 108 THR A C 1
ATOM 874 O O . THR A 1 108 ? 7.688 3.449 -11.617 1 83.81 108 THR A O 1
ATOM 877 N N . GLN A 1 109 ? 5.613 4.02 -11.047 1 83.5 109 GLN A N 1
ATOM 878 C CA . GLN A 1 109 ? 5 3.363 -12.203 1 83.5 109 GLN A CA 1
ATOM 879 C C . GLN A 1 109 ? 4.105 4.328 -12.969 1 83.5 109 GLN A C 1
ATOM 881 O O . GLN A 1 109 ? 3.436 5.176 -12.375 1 83.5 109 GLN A O 1
ATOM 886 N N . GLU A 1 110 ? 4.211 4.074 -14.266 1 84.06 110 GLU A N 1
ATOM 887 C CA . GLU A 1 110 ? 3.277 4.844 -15.078 1 84.06 110 GLU A CA 1
ATOM 888 C C . GLU A 1 110 ? 1.831 4.527 -14.703 1 84.06 110 GLU A C 1
ATOM 890 O O . GLU A 1 110 ? 1.461 3.361 -14.562 1 84.06 110 GLU A O 1
ATOM 895 N N . GLY A 1 111 ? 1.116 5.551 -14.484 1 86.5 111 GLY A N 1
ATOM 896 C CA . GLY A 1 111 ? -0.297 5.355 -14.195 1 86.5 111 GLY A CA 1
ATOM 897 C C . GLY A 1 111 ? -0.578 5.09 -12.727 1 86.5 111 GLY A C 1
ATOM 898 O O . GLY A 1 111 ? -1.726 4.859 -12.344 1 86.5 111 GLY A O 1
ATOM 899 N N . GLN A 1 112 ? 0.452 5.113 -11.953 1 91.06 112 GLN A N 1
ATOM 900 C CA . GLN A 1 112 ? 0.261 4.945 -10.516 1 91.06 112 GLN A CA 1
ATOM 901 C C . GLN A 1 112 ? -0.668 6.016 -9.953 1 91.06 112 GLN A C 1
ATOM 903 O O . GLN A 1 112 ? -0.399 7.211 -10.094 1 91.06 112 GLN A O 1
ATOM 908 N N . ALA A 1 113 ? -1.731 5.629 -9.273 1 93.62 113 ALA A N 1
ATOM 909 C CA . ALA A 1 113 ? -2.82 6.535 -8.922 1 93.62 113 ALA A CA 1
ATOM 910 C C . ALA A 1 113 ? -2.477 7.344 -7.672 1 93.62 113 ALA A C 1
ATOM 912 O O . ALA A 1 113 ? -2.953 8.469 -7.504 1 93.62 113 ALA A O 1
ATOM 913 N N . TRP A 1 114 ? -1.713 6.793 -6.816 1 95.19 114 TRP A N 1
ATOM 914 C CA . TRP A 1 114 ? -1.386 7.461 -5.562 1 95.19 114 TRP A CA 1
ATOM 915 C C . TRP A 1 114 ? -0.013 7.031 -5.055 1 95.19 114 TRP A C 1
ATOM 917 O O . TRP A 1 114 ? 0.541 6.031 -5.523 1 95.19 114 TRP A O 1
ATOM 927 N N . ALA A 1 115 ? 0.504 7.812 -4.172 1 94.81 115 ALA A N 1
ATOM 928 C CA . ALA A 1 115 ? 1.854 7.578 -3.664 1 94.81 115 ALA A CA 1
ATOM 929 C C . ALA A 1 115 ? 1.995 8.078 -2.229 1 94.81 115 ALA A C 1
ATOM 931 O O . ALA A 1 115 ? 1.153 8.836 -1.742 1 94.81 115 ALA A O 1
ATOM 932 N N . PRO A 1 116 ? 3.02 7.633 -1.522 1 95.56 116 PRO A N 1
ATOM 933 C CA . PRO A 1 116 ? 3.164 7.965 -0.103 1 95.56 116 PRO A CA 1
ATOM 934 C C . PRO A 1 116 ? 3.518 9.43 0.128 1 95.56 116 PRO A C 1
ATOM 936 O O . PRO A 1 116 ? 4.105 10.078 -0.745 1 95.56 116 PRO A O 1
ATOM 939 N N . VAL A 1 117 ? 3.082 9.906 1.258 1 96.56 117 VAL A N 1
ATOM 940 C CA . VAL A 1 117 ? 3.588 11.125 1.869 1 96.56 117 VAL A CA 1
ATOM 941 C C . VAL A 1 117 ? 4.535 10.781 3.014 1 96.56 117 VAL A C 1
ATOM 943 O O . VAL A 1 117 ? 4.164 10.055 3.939 1 96.56 117 VAL A O 1
ATOM 946 N N . GLU A 1 118 ? 5.738 11.312 2.932 1 95.69 118 GLU A N 1
ATOM 947 C CA . GLU A 1 118 ? 6.73 10.945 3.943 1 95.69 118 GLU A CA 1
ATOM 948 C C . GLU A 1 118 ? 7.312 12.188 4.617 1 95.69 118 GLU A C 1
ATOM 950 O O . GLU A 1 118 ? 7.238 13.289 4.074 1 95.69 118 GLU A O 1
ATOM 955 N N . ILE A 1 119 ? 7.746 11.969 5.801 1 94.19 119 ILE A N 1
ATOM 956 C CA . ILE A 1 119 ? 8.562 12.945 6.508 1 94.19 119 ILE A CA 1
ATOM 957 C C . ILE A 1 119 ? 10.023 12.492 6.52 1 94.19 119 ILE A C 1
ATOM 959 O O . ILE A 1 119 ? 10.328 11.367 6.922 1 94.19 119 ILE A O 1
ATOM 963 N N . VAL A 1 120 ? 10.812 13.344 6.012 1 92.31 120 VAL A N 1
ATOM 964 C CA . VAL A 1 120 ? 12.234 13.031 5.879 1 92.31 120 VAL A CA 1
ATOM 965 C C . VAL A 1 120 ? 13.07 14.133 6.516 1 92.31 120 VAL A C 1
ATOM 967 O O . VAL A 1 120 ? 12.562 15.234 6.777 1 92.31 120 VAL A O 1
ATOM 970 N N . GLU A 1 121 ? 14.305 13.781 6.754 1 89.31 121 GLU A N 1
ATOM 971 C CA . GLU A 1 121 ? 15.219 14.805 7.246 1 89.31 121 GLU A CA 1
ATOM 972 C C . GLU A 1 121 ? 15.453 15.891 6.199 1 89.31 121 GLU A C 1
ATOM 974 O O . GLU A 1 121 ? 15.609 15.594 5.016 1 89.31 121 GLU A O 1
ATOM 979 N N . GLY A 1 122 ? 15.477 17.219 6.676 1 89.56 122 GLY A N 1
ATOM 980 C CA . GLY A 1 122 ? 15.617 18.344 5.777 1 89.56 122 GLY A CA 1
ATOM 981 C C . GLY A 1 122 ? 14.312 19.109 5.566 1 89.56 122 GLY A C 1
ATOM 982 O O . GLY A 1 122 ? 13.336 18.891 6.285 1 89.56 122 GLY A O 1
ATOM 983 N N . ASP A 1 123 ? 14.297 20.031 4.637 1 88.62 123 ASP A N 1
ATOM 984 C CA . ASP A 1 123 ? 13.172 20.938 4.473 1 88.62 123 ASP A CA 1
ATOM 985 C C . ASP A 1 123 ? 11.992 20.234 3.805 1 88.62 123 ASP A C 1
ATOM 987 O O . ASP A 1 123 ? 10.836 20.594 4.035 1 88.62 123 ASP A O 1
ATOM 991 N N . GLY A 1 124 ? 12.328 19.188 2.992 1 93 124 GLY A N 1
ATOM 992 C CA . GLY A 1 124 ? 11.281 18.531 2.23 1 93 124 GLY A CA 1
ATOM 993 C C . GLY A 1 124 ? 10.898 19.281 0.968 1 93 124 GLY A C 1
ATOM 994 O O . GLY A 1 124 ? 11.688 20.062 0.449 1 93 124 GLY A O 1
ATOM 995 N N . ASP A 1 125 ? 9.773 18.938 0.453 1 94.88 125 ASP A N 1
ATOM 996 C CA . ASP A 1 125 ? 9.281 19.531 -0.789 1 94.88 125 ASP A CA 1
ATOM 997 C C . ASP A 1 125 ? 8.758 20.953 -0.56 1 94.88 125 ASP A C 1
ATOM 999 O O . ASP A 1 125 ? 8.305 21.281 0.537 1 94.88 125 ASP A O 1
ATOM 1003 N N . THR A 1 126 ? 8.797 21.703 -1.624 1 93.19 126 THR A N 1
ATOM 1004 C CA . THR A 1 126 ? 8.188 23.031 -1.615 1 93.19 126 THR A CA 1
ATOM 1005 C C . THR A 1 126 ? 6.793 22.984 -2.229 1 93.19 126 THR A C 1
ATOM 1007 O O . THR A 1 126 ? 6.363 21.953 -2.744 1 93.19 126 THR A O 1
ATOM 1010 N N . GLY A 1 127 ? 6.113 24.109 -2.104 1 93.5 127 GLY A N 1
ATOM 1011 C CA . GLY A 1 127 ? 4.871 24.281 -2.84 1 93.5 127 GLY A CA 1
ATOM 1012 C C . GLY A 1 127 ? 3.637 24.047 -1.993 1 93.5 127 GLY A C 1
ATOM 1013 O O . GLY A 1 127 ? 2.512 24.062 -2.5 1 93.5 127 GLY A O 1
ATOM 1014 N N . PHE A 1 128 ? 3.854 23.797 -0.77 1 94 128 PHE A N 1
ATOM 1015 C CA . PHE A 1 128 ? 2.697 23.625 0.099 1 94 128 PHE A CA 1
ATOM 1016 C C . PHE A 1 128 ? 2.068 24.969 0.438 1 94 128 PHE A C 1
ATOM 1018 O O . PHE A 1 128 ? 2.766 25.984 0.514 1 94 128 PHE A O 1
ATOM 1025 N N . ASP A 1 129 ? 0.76 24.891 0.583 1 90.38 129 ASP A N 1
ATOM 1026 C CA . ASP A 1 129 ? 0.039 26.125 0.855 1 90.38 129 ASP A CA 1
ATOM 1027 C C . ASP A 1 129 ? -1.277 25.859 1.578 1 90.38 129 ASP A C 1
ATOM 1029 O O . ASP A 1 129 ? -1.932 24.844 1.32 1 90.38 129 ASP A O 1
ATOM 1033 N N . LEU A 1 130 ? -1.669 26.703 2.443 1 89.06 130 LEU A N 1
ATOM 1034 C CA . LEU A 1 130 ? -2.93 26.609 3.17 1 89.06 130 LEU A CA 1
ATOM 1035 C C . LEU A 1 130 ? -3.939 27.625 2.656 1 89.06 130 LEU A C 1
ATOM 1037 O O . LEU A 1 130 ? -4.938 27.906 3.32 1 89.06 130 LEU A O 1
ATOM 1041 N N . GLY A 1 131 ? -3.697 28.062 1.531 1 80.44 131 GLY A N 1
ATOM 1042 C CA . GLY A 1 131 ? -4.578 29.062 0.945 1 80.44 131 GLY A CA 1
ATOM 1043 C C . GLY A 1 131 ? -4.445 30.422 1.593 1 80.44 131 GLY A C 1
ATOM 1044 O O . GLY A 1 131 ? -3.537 30.641 2.396 1 80.44 131 GLY A O 1
ATOM 1045 N N . ALA A 1 132 ? -5.453 31.266 1.109 1 75.88 132 ALA A N 1
ATOM 1046 C CA . ALA A 1 132 ? -5.449 32.625 1.629 1 75.88 132 ALA A CA 1
ATOM 1047 C C . ALA A 1 132 ? -5.715 32.656 3.133 1 75.88 132 ALA A C 1
ATOM 1049 O O . ALA A 1 132 ? -6.59 31.922 3.621 1 75.88 132 ALA A O 1
ATOM 1050 N N . ASN A 1 133 ? -5 33.375 3.928 1 73.31 133 ASN A N 1
ATOM 1051 C CA . ASN A 1 133 ? -5.102 33.531 5.371 1 73.31 133 ASN A CA 1
ATOM 1052 C C . ASN A 1 133 ? -4.91 32.219 6.117 1 73.31 133 ASN A C 1
ATOM 1054 O O . ASN A 1 133 ? -5.309 32.094 7.277 1 73.31 133 ASN A O 1
ATOM 1058 N N . HIS A 1 134 ? -4.48 31.234 5.352 1 76.19 134 HIS A N 1
ATOM 1059 C CA . HIS A 1 134 ? -4.141 29.953 5.953 1 76.19 134 HIS A CA 1
ATOM 1060 C C . HIS A 1 134 ? -5.379 29.266 6.508 1 76.19 134 HIS A C 1
ATOM 1062 O O . HIS A 1 134 ? -5.312 28.609 7.551 1 76.19 134 HIS A O 1
ATOM 1068 N N . ALA A 1 135 ? -6.52 29.547 5.902 1 80.69 135 ALA A N 1
ATOM 1069 C CA . ALA A 1 135 ? -7.789 29.016 6.395 1 80.69 135 ALA A CA 1
ATOM 1070 C C . ALA A 1 135 ? -8.312 27.906 5.477 1 80.69 135 ALA A C 1
ATOM 1072 O O . ALA A 1 135 ? -9.312 27.25 5.789 1 80.69 135 ALA A O 1
ATOM 1073 N N . GLY A 1 136 ? -7.602 27.781 4.422 1 89.19 136 GLY A N 1
ATOM 1074 C CA . GLY A 1 136 ? -8.031 26.734 3.498 1 89.19 136 GLY A CA 1
ATOM 1075 C C . GLY A 1 136 ? -7.352 25.406 3.746 1 89.19 136 GLY A C 1
ATOM 1076 O O . GLY A 1 136 ? -6.57 25.266 4.688 1 89.19 136 GLY A O 1
ATOM 1077 N N . PRO A 1 137 ? -7.762 24.406 2.951 1 94.75 137 PRO A N 1
ATOM 1078 C CA . PRO A 1 137 ? -7.086 23.109 3.029 1 94.75 137 PRO A CA 1
ATOM 1079 C C . PRO A 1 137 ? -5.637 23.172 2.543 1 94.75 137 PRO A C 1
ATOM 1081 O O . PRO A 1 137 ? -5.312 23.969 1.659 1 94.75 137 PRO A O 1
ATOM 1084 N N . LEU A 1 138 ? -4.855 22.359 3.197 1 95.38 138 LEU A N 1
ATOM 1085 C CA . LEU A 1 138 ? -3.48 22.203 2.736 1 95.38 138 LEU A CA 1
ATOM 1086 C C . LEU A 1 138 ? -3.436 21.672 1.311 1 95.38 138 LEU A C 1
ATOM 1088 O O . LEU A 1 138 ? -4.074 20.656 1.003 1 95.38 138 LEU A O 1
ATOM 1092 N N . VAL A 1 139 ? -2.734 22.359 0.421 1 95.31 139 VAL A N 1
ATOM 1093 C CA . VAL A 1 139 ? -2.578 21.938 -0.969 1 95.31 139 VAL A CA 1
ATOM 1094 C C . VAL A 1 139 ? -1.099 21.938 -1.347 1 95.31 139 VAL A C 1
ATOM 1096 O O . VAL A 1 139 ? -0.259 22.438 -0.589 1 95.31 139 VAL A O 1
ATOM 1099 N N . ASN A 1 140 ? -0.793 21.266 -2.373 1 95.75 140 ASN A N 1
ATOM 1100 C CA . ASN A 1 140 ? 0.515 21.375 -3.01 1 95.75 140 ASN A CA 1
ATOM 1101 C C . ASN A 1 140 ? 0.396 21.891 -4.441 1 95.75 140 ASN A C 1
ATOM 1103 O O . ASN A 1 140 ? -0.415 21.391 -5.223 1 95.75 140 ASN A O 1
ATOM 1107 N N . THR A 1 141 ? 1.132 22.844 -4.805 1 87.75 141 THR A N 1
ATOM 1108 C CA . THR A 1 141 ? 1.022 23.5 -6.105 1 87.75 141 THR A CA 1
ATOM 1109 C C . THR A 1 141 ? 1.931 22.828 -7.125 1 87.75 141 THR A C 1
ATOM 1111 O O . THR A 1 141 ? 2.006 23.25 -8.281 1 87.75 141 THR A O 1
ATOM 1114 N N . GLY A 1 142 ? 2.6 21.766 -6.75 1 79.19 142 GLY A N 1
ATOM 1115 C CA . GLY A 1 142 ? 3.42 21.016 -7.684 1 79.19 142 GLY A CA 1
ATOM 1116 C C . GLY A 1 142 ? 2.607 20.219 -8.688 1 79.19 142 GLY A C 1
ATOM 1117 O O . GLY A 1 142 ? 1.429 19.938 -8.453 1 79.19 142 GLY A O 1
ATOM 1118 N N . GLY A 1 143 ? 3.029 19.969 -9.977 1 73.75 143 GLY A N 1
ATOM 1119 C CA . GLY A 1 143 ? 2.299 19.406 -11.102 1 73.75 143 GLY A CA 1
ATOM 1120 C C . GLY A 1 143 ? 1.861 17.969 -10.883 1 73.75 143 GLY A C 1
ATOM 1121 O O . GLY A 1 143 ? 1.036 17.453 -11.625 1 73.75 143 GLY A O 1
ATOM 1122 N N . SER A 1 144 ? 2.199 17.266 -9.867 1 85.06 144 SER A N 1
ATOM 1123 C CA . SER A 1 144 ? 1.805 15.859 -9.766 1 85.06 144 SER A CA 1
ATOM 1124 C C . SER A 1 144 ? 0.978 15.609 -8.508 1 85.06 144 SER A C 1
ATOM 1126 O O . SER A 1 144 ? 0.945 14.492 -7.992 1 85.06 144 SER A O 1
ATOM 1128 N N . TRP A 1 145 ? 0.284 16.625 -8.062 1 94.69 145 TRP A N 1
ATOM 1129 C CA . TRP A 1 145 ? -0.534 16.5 -6.863 1 94.69 145 TRP A CA 1
ATOM 1130 C C . TRP A 1 145 ? -2.006 16.75 -7.176 1 94.69 145 TRP A C 1
ATOM 1132 O O . TRP A 1 145 ? -2.361 17.781 -7.742 1 94.69 145 TRP A O 1
ATOM 1142 N N . PHE A 1 146 ? -2.908 15.828 -6.73 1 95.19 146 PHE A N 1
ATOM 1143 C CA . PHE A 1 146 ? -4.328 15.961 -7.031 1 95.19 146 PHE A CA 1
ATOM 1144 C C . PHE A 1 146 ? -5.168 15.75 -5.773 1 95.19 146 PHE A C 1
ATOM 1146 O O . PHE A 1 146 ? -6.359 15.445 -5.863 1 95.19 146 PHE A O 1
ATOM 1153 N N . GLY A 1 147 ? -4.559 15.812 -4.59 1 95.69 147 GLY A N 1
ATOM 1154 C CA . GLY A 1 147 ? -5.277 15.688 -3.332 1 95.69 147 GLY A CA 1
ATOM 1155 C C . GLY A 1 147 ? -4.664 14.664 -2.396 1 95.69 147 GLY A C 1
ATOM 1156 O O . GLY A 1 147 ? -3.799 13.883 -2.803 1 95.69 147 GLY A O 1
ATOM 1157 N N . PHE A 1 148 ? -5.152 14.734 -1.176 1 97 148 PHE A N 1
ATOM 1158 C CA . PHE A 1 148 ? -4.711 13.758 -0.187 1 97 148 PHE A CA 1
ATOM 1159 C C . PHE A 1 148 ? -5.758 12.664 -0.003 1 97 148 PHE A C 1
ATOM 1161 O O . PHE A 1 148 ? -6.949 12.891 -0.22 1 97 148 PHE A O 1
ATOM 1168 N N . ILE A 1 149 ? -5.277 11.523 0.372 1 97.31 149 ILE A N 1
ATOM 1169 C CA . ILE A 1 149 ? -6.156 10.414 0.728 1 97.31 149 ILE A CA 1
ATOM 1170 C C . ILE A 1 149 ? -5.648 9.742 2.002 1 97.31 149 ILE A C 1
ATOM 1172 O O . ILE A 1 149 ? -4.453 9.781 2.299 1 97.31 149 ILE A O 1
ATOM 1176 N N . LEU A 1 150 ? -6.57 9.266 2.742 1 97.44 150 LEU A N 1
ATOM 1177 C CA . LEU A 1 150 ? -6.262 8.352 3.836 1 97.44 150 LEU A CA 1
ATOM 1178 C C . LEU A 1 150 ? -6.668 6.922 3.484 1 97.44 150 LEU A C 1
ATOM 1180 O O . LEU A 1 150 ? -7.734 6.703 2.904 1 97.44 150 LEU A O 1
ATOM 1184 N N . CYS A 1 151 ? -5.781 6.039 3.768 1 96.88 151 CYS A N 1
ATOM 1185 C CA . CYS A 1 151 ? -6.062 4.625 3.537 1 96.88 151 CYS A CA 1
ATOM 1186 C C . CYS A 1 151 ? -5.754 3.797 4.777 1 96.88 151 CYS A C 1
ATOM 1188 O O . CYS A 1 151 ? -4.703 3.975 5.402 1 96.88 151 CYS A O 1
ATOM 1190 N N . ASP A 1 152 ? -6.727 2.889 5.137 1 95.5 152 ASP A N 1
ATOM 1191 C CA . ASP A 1 152 ? -6.352 1.865 6.105 1 95.5 152 ASP A CA 1
ATOM 1192 C C . ASP A 1 152 ? -5.125 1.085 5.633 1 95.5 152 ASP A C 1
ATOM 1194 O O . ASP A 1 152 ? -5.078 0.625 4.492 1 95.5 152 ASP A O 1
ATOM 1198 N N . TRP A 1 153 ? -4.168 0.958 6.566 1 93.94 153 TRP A N 1
ATOM 1199 C CA . TRP A 1 153 ? -2.865 0.502 6.098 1 93.94 153 TRP A CA 1
ATOM 1200 C C . TRP A 1 153 ? -2.281 -0.541 7.043 1 93.94 153 TRP A C 1
ATOM 1202 O O . TRP A 1 153 ? -2.994 -1.096 7.883 1 93.94 153 TRP A O 1
ATOM 1212 N N . TRP A 1 154 ? -1.074 -0.916 6.895 1 89.94 154 TRP A N 1
ATOM 1213 C CA . TRP A 1 154 ? -0.546 -2.189 7.371 1 89.94 154 TRP A CA 1
ATOM 1214 C C . TRP A 1 154 ? -0.193 -2.113 8.852 1 89.94 154 TRP A C 1
ATOM 1216 O O . TRP A 1 154 ? 0.152 -3.123 9.469 1 89.94 154 TRP A O 1
ATOM 1226 N N . LEU A 1 155 ? -0.204 -1.031 9.516 1 87.44 155 LEU A N 1
ATOM 1227 C CA . LEU A 1 155 ? -0.021 -0.949 10.961 1 87.44 155 LEU A CA 1
ATOM 1228 C C . LEU A 1 155 ? -1.358 -0.762 11.664 1 87.44 155 LEU A C 1
ATOM 1230 O O . LEU A 1 155 ? -1.407 -0.244 12.781 1 87.44 155 LEU A O 1
ATOM 1234 N N . GLU A 1 156 ? -2.42 -1.016 10.891 1 87.06 156 GLU A N 1
ATOM 1235 C CA . GLU A 1 156 ? -3.785 -0.88 11.383 1 87.06 156 GLU A CA 1
ATOM 1236 C C . GLU A 1 156 ? -4.105 0.572 11.727 1 87.06 156 GLU A C 1
ATOM 1238 O O . GLU A 1 156 ? -4.785 0.845 12.719 1 87.06 156 GLU A O 1
ATOM 1243 N N . LYS A 1 157 ? -3.457 1.407 11.172 1 90.88 157 LYS A N 1
ATOM 1244 C CA . LYS A 1 157 ? -3.703 2.846 11.195 1 90.88 157 LYS A CA 1
ATOM 1245 C C . LYS A 1 157 ? -3.857 3.398 9.781 1 90.88 157 LYS A C 1
ATOM 1247 O O . LYS A 1 157 ? -3.143 2.984 8.859 1 90.88 157 LYS A O 1
ATOM 1252 N N . ALA A 1 158 ? -4.789 4.32 9.734 1 96.12 158 ALA A N 1
ATOM 1253 C CA . ALA A 1 158 ? -4.898 4.969 8.43 1 96.12 158 ALA A CA 1
ATOM 1254 C C . ALA A 1 158 ? -3.66 5.812 8.133 1 96.12 158 ALA A C 1
ATOM 1256 O O . ALA A 1 158 ? -3.178 6.547 9 1 96.12 158 ALA A O 1
ATOM 1257 N N . GLN A 1 159 ? -3.148 5.656 6.992 1 96.75 159 GLN A N 1
ATOM 1258 C CA . GLN A 1 159 ? -1.955 6.375 6.559 1 96.75 159 GLN A CA 1
ATOM 1259 C C . GLN A 1 159 ? -2.285 7.367 5.445 1 96.75 159 GLN A C 1
ATOM 1261 O O . GLN A 1 159 ? -3.143 7.098 4.602 1 96.75 159 GLN A O 1
ATOM 1266 N N . LEU A 1 160 ? -1.548 8.508 5.461 1 98 160 LEU A N 1
ATOM 1267 C CA . LEU A 1 160 ? -1.747 9.57 4.48 1 98 160 LEU A CA 1
ATOM 1268 C C . LEU A 1 160 ? -0.986 9.266 3.193 1 98 160 LEU A C 1
ATOM 1270 O O . LEU A 1 160 ? 0.189 8.898 3.234 1 98 160 LEU A O 1
ATOM 1274 N N . PHE A 1 161 ? -1.698 9.383 2.084 1 97.56 161 PHE A N 1
ATOM 1275 C CA . PHE A 1 161 ? -1.156 9.352 0.731 1 97.56 161 PHE A CA 1
ATOM 1276 C C . PHE A 1 161 ? -1.628 10.555 -0.072 1 97.56 161 PHE A C 1
ATOM 1278 O O . PHE A 1 161 ? -2.406 11.375 0.425 1 97.56 161 PHE A O 1
ATOM 1285 N N . TYR A 1 162 ? -1.031 10.711 -1.23 1 96.88 162 TYR A N 1
ATOM 1286 C CA . TYR A 1 162 ? -1.56 11.719 -2.143 1 96.88 162 TYR A CA 1
ATOM 1287 C C . TYR A 1 162 ? -1.86 11.109 -3.508 1 96.88 162 TYR A C 1
ATOM 1289 O O . TYR A 1 162 ? -1.282 10.086 -3.883 1 96.88 162 TYR A O 1
ATOM 1297 N N . ARG A 1 163 ? -2.734 11.719 -4.219 1 95.88 163 ARG A N 1
ATOM 1298 C CA . ARG A 1 163 ? -3.098 11.297 -5.57 1 95.88 163 ARG A CA 1
ATOM 1299 C C . ARG A 1 163 ? -2.125 11.859 -6.598 1 95.88 163 ARG A C 1
ATOM 1301 O O . ARG A 1 163 ? -1.851 13.062 -6.609 1 95.88 163 ARG A O 1
ATOM 1308 N N . CYS A 1 164 ? -1.721 10.898 -7.473 1 93.25 164 CYS A N 1
ATOM 1309 C CA . CYS A 1 164 ? -0.774 11.258 -8.523 1 93.25 164 CYS A CA 1
ATOM 1310 C C . CYS A 1 164 ? -1.493 11.508 -9.844 1 93.25 164 CYS A C 1
ATOM 1312 O O . CYS A 1 164 ? -0.916 12.07 -10.773 1 93.25 164 CYS A O 1
ATOM 1314 N N . VAL A 1 165 ? -2.629 11.047 -9.914 1 90.94 165 VAL A N 1
ATOM 1315 C CA . VAL A 1 165 ? -3.455 11.242 -11.102 1 90.94 165 VAL A CA 1
ATOM 1316 C C . VAL A 1 165 ? -4.832 11.766 -10.695 1 90.94 165 VAL A C 1
ATOM 1318 O O . VAL A 1 165 ? -5.27 11.555 -9.562 1 90.94 165 VAL A O 1
ATOM 1321 N N . ASN A 1 166 ? -5.391 12.484 -11.672 1 87.31 166 ASN A N 1
ATOM 1322 C CA . ASN A 1 166 ? -6.738 12.992 -11.43 1 87.31 166 ASN A CA 1
ATOM 1323 C C . ASN A 1 166 ? -7.793 11.914 -11.672 1 87.31 166 ASN A C 1
ATOM 1325 O O . ASN A 1 166 ? -8.336 11.812 -12.773 1 87.31 166 ASN A O 1
ATOM 1329 N N . GLY A 1 167 ? -7.941 11.031 -10.797 1 78.94 167 GLY A N 1
ATOM 1330 C CA . GLY A 1 167 ? -8.922 9.977 -10.93 1 78.94 167 GLY A CA 1
ATOM 1331 C C . GLY A 1 167 ? -9.828 9.844 -9.719 1 78.94 167 GLY A C 1
ATOM 1332 O O . GLY A 1 167 ? -9.617 10.516 -8.703 1 78.94 167 GLY A O 1
ATOM 1333 N N . THR A 1 168 ? -10.875 9.102 -9.969 1 72.94 168 THR A N 1
ATOM 1334 C CA . THR A 1 168 ? -11.867 9.023 -8.898 1 72.94 168 THR A CA 1
ATOM 1335 C C . THR A 1 168 ? -11.836 7.648 -8.234 1 72.94 168 THR A C 1
ATOM 1337 O O . THR A 1 168 ? -12.414 7.453 -7.168 1 72.94 168 THR A O 1
ATOM 1340 N N . ASN A 1 169 ? -11.086 6.809 -8.789 1 84.19 169 ASN A N 1
ATOM 1341 C CA . ASN A 1 169 ? -11.156 5.449 -8.266 1 84.19 169 ASN A CA 1
ATOM 1342 C C . ASN A 1 169 ? -10.164 5.238 -7.129 1 84.19 169 ASN A C 1
ATOM 1344 O O . ASN A 1 169 ? -8.992 5.59 -7.25 1 84.19 169 ASN A O 1
ATOM 1348 N N . LEU A 1 170 ? -10.664 4.926 -5.93 1 89.06 170 LEU A N 1
ATOM 1349 C CA . LEU A 1 170 ? -9.867 4.57 -4.766 1 89.06 170 LEU A CA 1
ATOM 1350 C C . LEU A 1 170 ? -10.328 3.24 -4.176 1 89.06 170 LEU A C 1
ATOM 1352 O O . LEU A 1 170 ? -11.516 2.918 -4.219 1 89.06 170 LEU A O 1
ATOM 1356 N N . PRO A 1 171 ? -9.391 2.553 -3.703 1 91.94 171 PRO A N 1
ATOM 1357 C CA . PRO A 1 171 ? -9.828 1.373 -2.953 1 91.94 171 PRO A CA 1
ATOM 1358 C C . PRO A 1 171 ? -10.828 1.711 -1.854 1 91.94 171 PRO A C 1
ATOM 1360 O O . PRO A 1 171 ? -10.812 2.82 -1.314 1 91.94 171 PRO A O 1
ATOM 1363 N N . ARG A 1 172 ? -11.672 0.746 -1.543 1 91.44 172 ARG A N 1
ATOM 1364 C CA . ARG A 1 172 ? -12.711 0.951 -0.541 1 91.44 172 ARG A CA 1
ATOM 1365 C C . ARG A 1 172 ? -12.109 1.317 0.811 1 91.44 172 ARG A C 1
ATOM 1367 O O . ARG A 1 172 ? -12.742 2 1.616 1 91.44 172 ARG A O 1
ATOM 1374 N N . GLY A 1 173 ? -10.969 0.929 1.132 1 92.81 173 GLY A N 1
ATOM 1375 C CA . GLY A 1 173 ? -10.32 1.238 2.396 1 92.81 173 GLY A CA 1
ATOM 1376 C C . GLY A 1 173 ? -9.633 2.592 2.398 1 92.81 173 GLY A C 1
ATOM 1377 O O . GLY A 1 173 ? -8.906 2.926 3.342 1 92.81 173 GLY A O 1
ATOM 1378 N N . CYS A 1 174 ? -9.898 3.322 1.355 1 95.75 174 CYS A N 1
ATOM 1379 C CA . CYS A 1 174 ? -9.305 4.648 1.235 1 95.75 174 CYS A CA 1
ATOM 1380 C C . CYS A 1 174 ? -10.383 5.719 1.094 1 95.75 174 CYS A C 1
ATOM 1382 O O . CYS A 1 174 ? -11.523 5.414 0.759 1 95.75 174 CYS A O 1
ATOM 1384 N N . GLY A 1 175 ? -10.047 6.957 1.403 1 95.69 175 GLY A N 1
ATOM 1385 C CA . GLY A 1 175 ? -10.945 8.094 1.257 1 95.69 175 GLY A CA 1
ATOM 1386 C C . GLY A 1 175 ? -10.227 9.391 0.951 1 95.69 175 GLY A C 1
ATOM 1387 O O . GLY A 1 175 ? -9.148 9.648 1.49 1 95.69 175 GLY A O 1
ATOM 1388 N N . ASN A 1 176 ? -10.875 10.203 0.064 1 96.56 176 ASN A N 1
ATOM 1389 C CA . ASN A 1 176 ? -10.367 11.547 -0.192 1 96.56 176 ASN A CA 1
ATOM 1390 C C . ASN A 1 176 ? -10.586 12.469 1.007 1 96.56 176 ASN A C 1
ATOM 1392 O O . ASN A 1 176 ? -11.695 12.555 1.531 1 96.56 176 ASN A O 1
ATOM 1396 N N . VAL A 1 177 ? -9.508 13.18 1.362 1 97.44 177 VAL A N 1
ATOM 1397 C CA . VAL A 1 177 ? -9.633 14.07 2.514 1 97.44 177 VAL A CA 1
ATOM 1398 C C . VAL A 1 177 ? -8.977 15.414 2.207 1 97.44 177 VAL A C 1
ATOM 1400 O O . VAL A 1 177 ? -8.023 15.477 1.428 1 97.44 177 VAL A O 1
ATOM 1403 N N . ASP A 1 178 ? -9.516 16.422 2.791 1 97 178 ASP A N 1
ATOM 1404 C CA . ASP A 1 178 ? -8.836 17.703 2.918 1 97 178 ASP A CA 1
ATOM 1405 C C . ASP A 1 178 ? -8.156 17.844 4.277 1 97 178 ASP A C 1
ATOM 1407 O O . ASP A 1 178 ? -8.648 17.312 5.281 1 97 178 ASP A O 1
ATOM 1411 N N . LEU A 1 179 ? -7.023 18.5 4.27 1 96.5 179 LEU A N 1
ATOM 1412 C CA . LEU A 1 179 ? -6.305 18.75 5.512 1 96.5 179 LEU A CA 1
ATOM 1413 C C . LEU A 1 179 ? -6.41 20.219 5.906 1 96.5 179 LEU A C 1
ATOM 1415 O O . LEU A 1 179 ? -5.969 21.094 5.164 1 96.5 179 LEU A O 1
ATOM 1419 N N . TYR A 1 180 ? -6.93 20.438 7.062 1 94.38 180 TYR A N 1
ATOM 1420 C CA . TYR A 1 180 ? -7.082 21.797 7.57 1 94.38 180 TYR A CA 1
ATOM 1421 C C . TYR A 1 180 ? -6.215 22.016 8.805 1 94.38 180 TYR A C 1
ATOM 1423 O O . TYR A 1 180 ? -5.98 21.094 9.586 1 94.38 180 TYR A O 1
ATOM 1431 N N . SER A 1 181 ? -5.848 23.297 8.922 1 90.94 181 SER A N 1
ATOM 1432 C CA . SER A 1 181 ? -5.094 23.656 10.117 1 90.94 181 SER A CA 1
ATOM 1433 C C . SER A 1 181 ? -6.004 23.766 11.336 1 90.94 181 SER A C 1
ATOM 1435 O O . SER A 1 181 ? -7.133 24.25 11.242 1 90.94 181 SER A O 1
ATOM 1437 N N . GLN A 1 182 ? -5.477 23.109 12.359 1 88.75 182 GLN A N 1
ATOM 1438 C CA . GLN A 1 182 ? -6.094 23.203 13.68 1 88.75 182 GLN A CA 1
ATOM 1439 C C . GLN A 1 182 ? -5.109 23.75 14.711 1 88.75 182 GLN A C 1
ATOM 1441 O O . GLN A 1 182 ? -3.998 23.234 14.844 1 88.75 182 GLN A O 1
ATOM 1446 N N . HIS A 1 183 ? -5.523 24.766 15.398 1 82.88 183 HIS A N 1
ATOM 1447 C CA . HIS A 1 183 ? -4.566 25.422 16.281 1 82.88 183 HIS A CA 1
ATOM 1448 C C . HIS A 1 183 ? -4.738 24.969 17.719 1 82.88 183 HIS A C 1
ATOM 1450 O O . HIS A 1 183 ? -3.863 25.188 18.562 1 82.88 183 HIS A O 1
ATOM 1456 N N . GLU A 1 184 ? -5.848 24.312 18.062 1 76.75 184 GLU A N 1
ATOM 1457 C CA . GLU A 1 184 ? -6.031 23.781 19.422 1 76.75 184 GLU A CA 1
ATOM 1458 C C . GLU A 1 184 ? -6.223 22.266 19.391 1 76.75 184 GLU A C 1
ATOM 1460 O O . GLU A 1 184 ? -6.73 21.719 18.406 1 76.75 184 GLU A O 1
ATOM 1465 N N . ILE A 1 185 ? -5.488 21.531 20.359 1 69.25 185 ILE A N 1
ATOM 1466 C CA . ILE A 1 185 ? -5.691 20.094 20.5 1 69.25 185 ILE A CA 1
ATOM 1467 C C . ILE A 1 185 ? -7.117 19.812 20.953 1 69.25 185 ILE A C 1
ATOM 1469 O O . ILE A 1 185 ? -7.641 20.516 21.828 1 69.25 185 ILE A O 1
ATOM 1473 N N . PRO A 1 186 ? -7.73 18.797 20.219 1 59.03 186 PRO A N 1
ATOM 1474 C CA . PRO A 1 186 ? -9.055 18.484 20.766 1 59.03 186 PRO A CA 1
ATOM 1475 C C . PRO A 1 186 ? -9 18.078 22.234 1 59.03 186 PRO A C 1
ATOM 1477 O O . PRO A 1 186 ? -8.055 17.406 22.656 1 59.03 186 PRO A O 1
ATOM 1480 N N . THR A 1 187 ? -9.555 18.844 23.062 1 57.22 187 THR A N 1
ATOM 1481 C CA . THR A 1 187 ? -9.68 18.531 24.484 1 57.22 187 THR A CA 1
ATOM 1482 C C . THR A 1 187 ? -10.328 17.156 24.672 1 57.22 187 THR A C 1
ATOM 1484 O O . THR A 1 187 ? -11.32 16.844 24 1 57.22 187 THR A O 1
ATOM 1487 N N . VAL A 1 188 ? -9.578 16.203 25.016 1 51.09 188 VAL A N 1
ATOM 1488 C CA . VAL A 1 188 ? -10.172 14.93 25.406 1 51.09 188 VAL A CA 1
ATOM 1489 C C . VAL A 1 188 ? -11.344 15.18 26.359 1 51.09 188 VAL A C 1
ATOM 1491 O O . VAL A 1 188 ? -11.188 15.82 27.391 1 51.09 188 VAL A O 1
ATOM 1494 N N . GLU A 1 189 ? -12.508 15.156 25.828 1 46.88 189 GLU A N 1
ATOM 1495 C CA . GLU A 1 189 ? -13.617 15.25 26.781 1 46.88 189 GLU A CA 1
ATOM 1496 C C . GLU A 1 189 ? -13.492 14.188 27.875 1 46.88 189 GLU A C 1
ATOM 1498 O O . GLU A 1 189 ? -13.43 12.992 27.578 1 46.88 189 GLU A O 1
ATOM 1503 N N . THR A 1 190 ? -12.914 14.516 28.92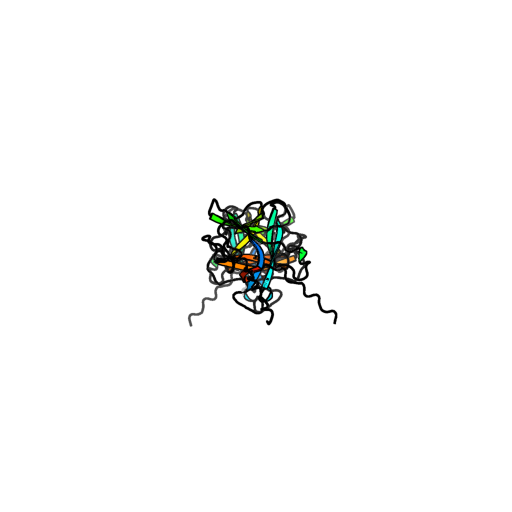2 1 45.94 190 THR A N 1
ATOM 1504 C CA . THR A 1 190 ? -13.016 13.672 30.109 1 45.94 190 THR A CA 1
ATOM 1505 C C . THR A 1 190 ? -14.453 13.18 30.297 1 45.94 190 THR A C 1
ATOM 1507 O O . THR A 1 190 ? -15.383 13.984 30.344 1 45.94 190 THR A O 1
ATOM 1510 N N . PRO A 1 191 ? -14.648 11.922 29.938 1 43.75 191 PRO A N 1
ATOM 1511 C CA . PRO A 1 191 ? -16.031 11.547 30.281 1 43.75 191 PRO A CA 1
ATOM 1512 C C . PRO A 1 191 ? -16.453 12.062 31.656 1 43.75 191 PRO A C 1
ATOM 1514 O O . PRO A 1 191 ? -15.688 11.945 32.625 1 43.75 191 PRO A O 1
ATOM 1517 N N . ALA A 1 192 ? -17.422 12.961 31.719 1 35.84 192 ALA A N 1
ATOM 1518 C CA . ALA A 1 192 ? -17.984 13.305 33.031 1 35.84 192 ALA A CA 1
ATOM 1519 C C . ALA A 1 192 ? -18.359 12.047 33.812 1 35.84 192 ALA A C 1
ATOM 1521 O O . ALA A 1 192 ? -19.047 11.172 33.281 1 35.84 192 ALA A O 1
ATOM 1522 N N . LEU A 1 193 ? -17.562 11.633 34.688 1 40.84 193 LEU A N 1
ATOM 1523 C CA . LEU A 1 193 ? -17.953 10.648 35.688 1 40.84 193 LEU A CA 1
ATOM 1524 C C . LEU A 1 193 ? -19.391 10.883 36.156 1 40.84 193 LEU A C 1
ATOM 1526 O O . LEU A 1 193 ? -19.672 11.891 36.781 1 40.84 193 LEU A O 1
ATOM 1530 N N . HIS A 1 194 ? -20.344 10.609 35.188 1 29.17 194 HIS A N 1
ATOM 1531 C CA . HIS A 1 194 ? -21.609 10.523 35.906 1 29.17 194 HIS A CA 1
ATOM 1532 C C . HIS A 1 194 ? -21.688 9.258 36.75 1 29.17 194 HIS A C 1
ATOM 1534 O O . HIS A 1 194 ? -21.203 8.195 36.344 1 29.17 194 HIS A O 1
ATOM 1540 N N . MET B 1 1 ? -20.938 -74.375 -35.375 1 34.62 1 MET B N 1
ATOM 1541 C CA . MET B 1 1 ? -19.734 -74 -34.656 1 34.62 1 MET B CA 1
ATOM 1542 C C . MET B 1 1 ? -19.609 -72.5 -34.594 1 34.62 1 MET B C 1
ATOM 1544 O O . MET B 1 1 ? -19.422 -71.812 -35.625 1 34.62 1 MET B O 1
ATOM 1548 N N . LEU B 1 2 ? -20.344 -71.75 -33.688 1 49.91 2 LEU B N 1
ATOM 1549 C CA . LEU B 1 2 ? -20.484 -70.312 -33.562 1 49.91 2 LEU B CA 1
ATOM 1550 C C . LEU B 1 2 ? -19.156 -69.688 -33.219 1 49.91 2 LEU B C 1
ATOM 1552 O O . LEU B 1 2 ? -18.438 -70.188 -32.344 1 49.91 2 LEU B O 1
ATOM 1556 N N . PRO B 1 3 ? -18.672 -68.625 -34.031 1 52.78 3 PRO B N 1
ATOM 1557 C CA . PRO B 1 3 ? -17.391 -67.938 -33.844 1 52.78 3 PRO B CA 1
ATOM 1558 C C . PRO B 1 3 ? -17.344 -67.188 -32.531 1 52.78 3 PRO B C 1
ATOM 1560 O O . PRO B 1 3 ? -18.312 -66.5 -32.156 1 52.78 3 PRO B O 1
ATOM 1563 N N . ARG B 1 4 ? -16.609 -67.625 -31.438 1 55.22 4 ARG B N 1
ATOM 1564 C CA . ARG B 1 4 ? -16.359 -66.938 -30.188 1 55.22 4 ARG B CA 1
ATOM 1565 C C . ARG B 1 4 ? -15.664 -65.562 -30.453 1 55.22 4 ARG B C 1
ATOM 1567 O O . ARG B 1 4 ? -14.586 -65.562 -31.062 1 55.22 4 ARG B O 1
ATOM 1574 N N . ILE B 1 5 ? -16.438 -64.5 -30.531 1 50.44 5 ILE B N 1
ATOM 1575 C CA . ILE B 1 5 ? -15.883 -63.156 -30.609 1 50.44 5 ILE B CA 1
ATOM 1576 C C . ILE B 1 5 ? -15.039 -62.875 -29.375 1 50.44 5 ILE B C 1
ATOM 1578 O O . ILE B 1 5 ? -15.539 -62.938 -28.25 1 50.44 5 ILE B O 1
ATOM 1582 N N . LEU B 1 6 ? -13.719 -62.938 -29.469 1 48.03 6 LEU B N 1
ATOM 1583 C CA . LEU B 1 6 ? -12.789 -62.5 -28.438 1 48.03 6 LEU B CA 1
ATOM 1584 C C . LEU B 1 6 ? -12.922 -61 -28.172 1 48.03 6 LEU B C 1
ATOM 1586 O O . LEU B 1 6 ? -12.672 -60.188 -29.062 1 48.03 6 LEU B O 1
ATOM 1590 N N . LEU B 1 7 ? -13.727 -60.625 -27.172 1 46.22 7 LEU B N 1
ATOM 1591 C CA . LEU B 1 7 ? -13.781 -59.25 -26.688 1 46.22 7 LEU B CA 1
ATOM 1592 C C . LEU B 1 7 ? -12.43 -58.812 -26.125 1 46.22 7 LEU B C 1
ATOM 1594 O O . LEU B 1 7 ? -11.953 -59.375 -25.141 1 46.22 7 LEU B O 1
ATOM 1598 N N . SER B 1 8 ? -11.633 -58.062 -26.938 1 45.28 8 SER B N 1
ATOM 1599 C CA . SER B 1 8 ? -10.414 -57.438 -26.438 1 45.28 8 SER B CA 1
ATOM 1600 C C . SER B 1 8 ? -10.734 -56.375 -25.375 1 45.28 8 SER B C 1
ATOM 1602 O O . SER B 1 8 ? -11.492 -55.438 -25.625 1 45.28 8 SER B O 1
ATOM 1604 N N . LEU B 1 9 ? -10.547 -56.75 -24.125 1 47.06 9 LEU B N 1
ATOM 1605 C CA . LEU B 1 9 ? -10.57 -55.781 -23.031 1 47.06 9 LEU B CA 1
ATOM 1606 C C . LEU B 1 9 ? -9.461 -54.719 -23.203 1 47.06 9 LEU B C 1
ATOM 1608 O O . LEU B 1 9 ? -8.273 -55.062 -23.078 1 47.06 9 LEU B O 1
ATOM 1612 N N . LEU B 1 10 ? -9.766 -53.562 -23.766 1 41.31 10 LEU B N 1
ATOM 1613 C CA . LEU B 1 10 ? -8.883 -52.406 -23.75 1 41.31 10 LEU B CA 1
ATOM 1614 C C . LEU B 1 10 ? -8.664 -51.906 -22.328 1 41.31 10 LEU B C 1
ATOM 1616 O O . LEU B 1 10 ? -9.602 -51.406 -21.688 1 41.31 10 LEU B O 1
ATOM 1620 N N . CYS B 1 11 ? -7.598 -52.375 -21.656 1 40.38 11 CYS B N 1
ATOM 1621 C CA . CYS B 1 11 ? -7.148 -51.781 -20.391 1 40.38 11 CYS B CA 1
ATOM 1622 C C . CYS B 1 11 ? -6.695 -50.344 -20.609 1 40.38 11 CYS B C 1
ATOM 1624 O O . CYS B 1 11 ? -5.672 -50.094 -21.25 1 40.38 11 CYS B O 1
ATOM 1626 N N . LEU B 1 12 ? -7.555 -49.344 -20.469 1 40.91 12 LEU B N 1
ATOM 1627 C CA . LEU B 1 12 ? -7.137 -47.969 -20.328 1 40.91 12 LEU B CA 1
ATOM 1628 C C . LEU B 1 12 ? -6.215 -47.781 -19.125 1 40.91 12 LEU B C 1
ATOM 1630 O O . LEU B 1 12 ? -6.66 -47.875 -17.984 1 40.91 12 LEU B O 1
ATOM 1634 N N . VAL B 1 13 ? -4.906 -48 -19.266 1 36.75 13 VAL B N 1
ATOM 1635 C CA . VAL B 1 13 ? -3.945 -47.594 -18.25 1 36.75 13 VAL B CA 1
ATOM 1636 C C . VAL B 1 13 ? -4.066 -46.094 -18 1 36.75 13 VAL B C 1
ATOM 1638 O O . VAL B 1 13 ? -3.797 -45.281 -18.891 1 36.75 13 VAL B O 1
ATOM 1641 N N . THR B 1 14 ? -4.906 -45.656 -17.094 1 38.22 14 THR B N 1
ATOM 1642 C CA . THR B 1 14 ? -4.73 -44.312 -16.578 1 38.22 14 THR B CA 1
ATOM 1643 C C . THR B 1 14 ? -3.291 -44.094 -16.125 1 38.22 14 THR B C 1
ATOM 1645 O O . THR B 1 14 ? -2.801 -44.781 -15.227 1 38.22 14 THR B O 1
ATOM 1648 N N . LEU B 1 15 ? -2.439 -43.5 -16.922 1 36.75 15 LEU B N 1
ATOM 1649 C CA . LEU B 1 15 ? -1.169 -42.969 -16.453 1 36.75 15 LEU B CA 1
ATOM 1650 C C . LEU B 1 15 ? -1.365 -42.125 -15.188 1 36.75 15 LEU B C 1
ATOM 1652 O O . LEU B 1 15 ? -2.02 -41.094 -15.219 1 36.75 15 LEU B O 1
ATOM 1656 N N . ALA B 1 16 ? -1.332 -42.781 -14.078 1 40.47 16 ALA B N 1
ATOM 1657 C CA . ALA B 1 16 ? -1.05 -41.969 -12.891 1 40.47 16 ALA B CA 1
ATOM 1658 C C . ALA B 1 16 ? 0.121 -41.031 -13.133 1 40.47 16 ALA B C 1
ATOM 1660 O O . ALA B 1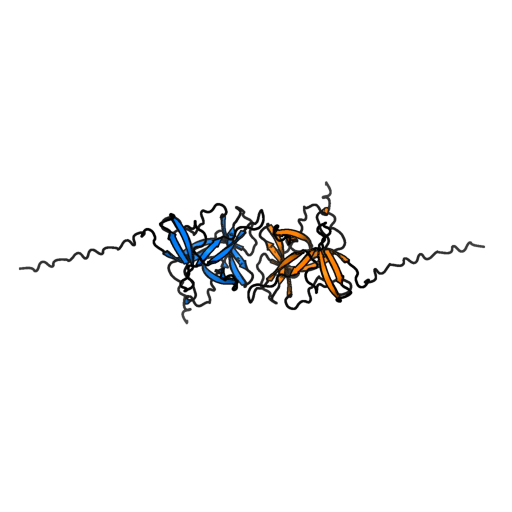 16 ? 1.223 -41.469 -13.477 1 40.47 16 ALA B O 1
ATOM 1661 N N . ALA B 1 17 ? -0.141 -39.781 -13.578 1 40.16 17 ALA B N 1
ATOM 1662 C CA . ALA B 1 17 ? 0.938 -38.812 -13.422 1 40.16 17 ALA B CA 1
ATOM 1663 C C . ALA B 1 17 ? 1.657 -39 -12.086 1 40.16 17 ALA B C 1
ATOM 1665 O O . ALA B 1 17 ? 1.126 -38.656 -11.031 1 40.16 17 ALA B O 1
ATOM 1666 N N . GLY B 1 18 ? 2.383 -40 -11.93 1 39.38 18 GLY B N 1
ATOM 1667 C CA . GLY B 1 18 ? 3.283 -40.156 -10.797 1 39.38 18 GLY B CA 1
ATOM 1668 C C . GLY B 1 18 ? 3.934 -38.844 -10.375 1 39.38 18 GLY B C 1
ATOM 1669 O O . GLY B 1 18 ? 4.258 -38.031 -11.219 1 39.38 18 GLY B O 1
ATOM 1670 N N . ASN B 1 19 ? 3.682 -38.375 -9.086 1 43.31 19 ASN B N 1
ATOM 1671 C CA . ASN B 1 19 ? 4.512 -37.344 -8.469 1 43.31 19 ASN B CA 1
ATOM 1672 C C . ASN B 1 19 ? 5.988 -37.531 -8.805 1 43.31 19 ASN B C 1
ATOM 1674 O O . ASN B 1 19 ? 6.617 -38.5 -8.336 1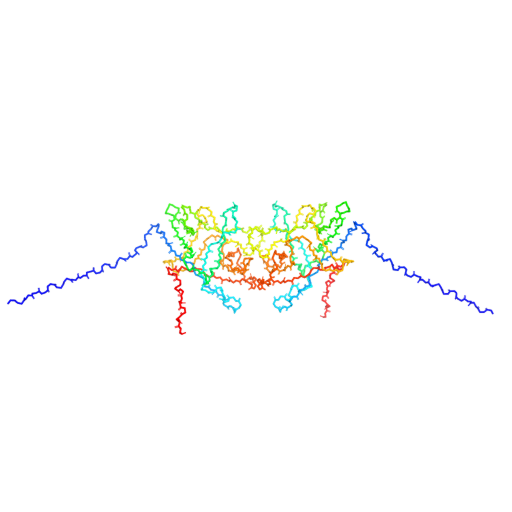 43.31 19 ASN B O 1
ATOM 1678 N N . VAL B 1 20 ? 6.449 -37.375 -10.016 1 43.53 20 VAL B N 1
ATOM 1679 C CA . VAL B 1 20 ? 7.895 -37.438 -10.227 1 43.53 20 VAL B CA 1
ATOM 1680 C C . VAL B 1 20 ? 8.609 -36.594 -9.18 1 43.53 20 VAL B C 1
ATOM 1682 O O . VAL B 1 20 ? 8.305 -35.406 -9.016 1 43.53 20 VAL B O 1
ATOM 1685 N N . PRO B 1 21 ? 9.352 -37 -8.25 1 46.81 21 PRO B N 1
ATOM 1686 C CA . PRO B 1 21 ? 10.359 -36.25 -7.48 1 46.81 21 PRO B CA 1
ATOM 1687 C C . PRO B 1 21 ? 11.141 -35.25 -8.336 1 46.81 21 PRO B C 1
ATOM 1689 O O . PRO B 1 21 ? 11.57 -35.594 -9.445 1 46.81 21 PRO B O 1
ATOM 1692 N N . GLY B 1 22 ? 11.25 -34 -8.133 1 56.12 22 GLY B N 1
ATOM 1693 C CA . GLY B 1 22 ? 12.008 -32.969 -8.844 1 56.12 22 GLY B CA 1
ATOM 1694 C C . GLY B 1 22 ? 11.211 -32.312 -9.945 1 56.12 22 GLY B C 1
ATOM 1695 O O . GLY B 1 22 ? 11.766 -31.547 -10.75 1 56.12 22 GLY B O 1
ATOM 1696 N N . ALA B 1 23 ? 10 -32.812 -10.125 1 63.16 23 ALA B N 1
ATOM 1697 C CA . ALA B 1 23 ? 9.266 -32.469 -11.344 1 63.16 23 ALA B CA 1
ATOM 1698 C C . ALA B 1 23 ? 8.703 -31.047 -11.273 1 63.16 23 ALA B C 1
ATOM 1700 O O . ALA B 1 23 ? 8.297 -30.594 -10.211 1 63.16 23 ALA B O 1
ATOM 1701 N N . THR B 1 24 ? 9.109 -30.328 -12.227 1 76.88 24 THR B N 1
ATOM 1702 C CA . THR B 1 24 ? 8.578 -29.016 -12.531 1 76.88 24 THR B CA 1
ATOM 1703 C C . THR B 1 24 ? 7.102 -29.094 -12.922 1 76.88 24 THR B C 1
ATOM 1705 O O . THR B 1 24 ? 6.73 -29.906 -13.766 1 76.88 24 THR B O 1
ATOM 1708 N N . ARG B 1 25 ? 6.234 -28.516 -12.07 1 82.12 25 ARG B N 1
ATOM 1709 C CA . ARG B 1 25 ? 4.824 -28.391 -12.43 1 82.12 25 ARG B CA 1
ATOM 1710 C C . ARG B 1 25 ? 4.5 -26.984 -12.922 1 82.12 25 ARG B C 1
ATOM 1712 O O . ARG B 1 25 ? 5.004 -26 -12.375 1 82.12 25 ARG B O 1
ATOM 1719 N N . GLU B 1 26 ? 3.76 -26.969 -14 1 86.56 26 GLU B N 1
ATOM 1720 C CA . GLU B 1 26 ? 3.344 -25.703 -14.586 1 86.56 26 GLU B CA 1
ATOM 1721 C C . GLU B 1 26 ? 1.828 -25.531 -14.531 1 86.56 26 GLU B C 1
ATOM 1723 O O . GLU B 1 26 ? 1.084 -26.453 -14.867 1 86.56 26 GLU B O 1
ATOM 1728 N N . PHE B 1 27 ? 1.461 -24.484 -14.039 1 88.69 27 PHE B N 1
ATOM 1729 C CA . PHE B 1 27 ? 0.031 -24.234 -13.914 1 88.69 27 PHE B CA 1
ATOM 1730 C C . PHE B 1 27 ? -0.249 -22.734 -13.844 1 88.69 27 PHE B C 1
ATOM 1732 O O . PHE B 1 27 ? 0.679 -21.922 -13.766 1 88.69 27 PHE B O 1
ATOM 1739 N N . TYR B 1 28 ? -1.494 -22.453 -13.93 1 90.88 28 TYR B N 1
ATOM 1740 C CA . TYR B 1 28 ? -1.971 -21.109 -13.602 1 90.88 28 TYR B CA 1
ATOM 1741 C C . TYR B 1 28 ? -2.475 -21.062 -12.164 1 90.88 28 TYR B C 1
ATOM 1743 O O . TYR B 1 28 ? -2.727 -22.094 -11.547 1 90.88 28 TYR B O 1
ATOM 1751 N N . LEU B 1 29 ? -2.488 -19.891 -11.695 1 92.06 29 LEU B N 1
ATOM 1752 C CA . LEU B 1 29 ? -3.029 -19.734 -10.352 1 92.06 29 LEU B CA 1
ATOM 1753 C C . LEU B 1 29 ? -4.41 -19.094 -10.398 1 92.06 29 LEU B C 1
ATOM 1755 O O . LEU B 1 29 ? -4.645 -18.172 -11.18 1 92.06 29 LEU B O 1
ATOM 1759 N N . LYS B 1 30 ? -5.234 -19.609 -9.508 1 94.38 30 LYS B N 1
ATOM 1760 C CA . LYS B 1 30 ? -6.582 -19.078 -9.336 1 94.38 30 LYS B CA 1
ATOM 1761 C C . LYS B 1 30 ? -6.863 -18.766 -7.867 1 94.38 30 LYS B C 1
ATOM 1763 O O . LYS B 1 30 ? -6.52 -19.547 -6.984 1 94.38 30 LYS B O 1
ATOM 1768 N N . THR B 1 31 ? -7.547 -17.625 -7.668 1 96.88 31 THR B N 1
ATOM 1769 C CA . THR B 1 31 ? -7.852 -17.219 -6.301 1 96.88 31 THR B CA 1
ATOM 1770 C C . THR B 1 31 ? -9.18 -17.812 -5.844 1 96.88 31 THR B C 1
ATOM 1772 O O . THR B 1 31 ? -10.125 -17.938 -6.637 1 96.88 31 THR B O 1
ATOM 1775 N N . ILE B 1 32 ? -9.211 -18.188 -4.594 1 96.81 32 ILE B N 1
ATOM 1776 C CA . ILE B 1 32 ? -10.461 -18.516 -3.908 1 96.81 32 ILE B CA 1
ATOM 1777 C C . ILE B 1 32 ? -10.602 -17.641 -2.658 1 96.81 32 ILE B C 1
ATOM 1779 O O . ILE B 1 32 ? -9.773 -17.719 -1.744 1 96.81 32 ILE B O 1
ATOM 1783 N N . LEU B 1 33 ? -11.617 -16.828 -2.68 1 97.06 33 LEU B N 1
ATOM 1784 C CA . LEU B 1 33 ? -11.867 -15.93 -1.56 1 97.06 33 LEU B CA 1
ATOM 1785 C C . LEU B 1 33 ? -12.289 -16.719 -0.318 1 97.06 33 LEU B C 1
ATOM 1787 O O . LEU B 1 33 ? -13.18 -17.562 -0.385 1 97.06 33 LEU B O 1
ATOM 1791 N N . ARG B 1 34 ? -11.664 -16.531 0.85 1 93.44 34 ARG B N 1
ATOM 1792 C CA . ARG B 1 34 ? -11.93 -17.281 2.076 1 93.44 34 ARG B CA 1
ATOM 1793 C C . ARG B 1 34 ? -13.172 -16.75 2.781 1 93.44 34 ARG B C 1
ATOM 1795 O O . ARG B 1 34 ? -13.977 -17.516 3.309 1 93.44 34 ARG B O 1
ATOM 1802 N N . VAL B 1 35 ? -13.281 -15.445 2.943 1 86.12 35 VAL B N 1
ATOM 1803 C CA . VAL B 1 35 ? -14.422 -14.828 3.607 1 86.12 35 VAL B CA 1
ATOM 1804 C C . VAL B 1 35 ? -15.195 -13.961 2.613 1 86.12 35 VAL B C 1
ATOM 1806 O O . VAL B 1 35 ? -14.859 -12.789 2.418 1 86.12 35 VAL B O 1
ATOM 1809 N N . PRO B 1 36 ? -16.234 -14.664 2.178 1 84.19 36 PRO B N 1
ATOM 1810 C CA . PRO B 1 36 ? -16.938 -13.922 1.134 1 84.19 36 PRO B CA 1
ATOM 1811 C C . PRO B 1 36 ? -17.75 -12.758 1.689 1 84.19 36 PRO B C 1
ATOM 1813 O O . PRO B 1 36 ? -18.484 -12.93 2.672 1 84.19 36 PRO B O 1
ATOM 1816 N N . ARG B 1 37 ? -17.453 -11.641 1.313 1 87.31 37 ARG B N 1
ATOM 1817 C CA . ARG B 1 37 ? -18.25 -10.422 1.43 1 87.31 37 ARG B CA 1
ATOM 1818 C C . ARG B 1 37 ? -18.547 -9.828 0.056 1 87.31 37 ARG B C 1
ATOM 1820 O O . ARG B 1 37 ? -17.734 -9.953 -0.868 1 87.31 37 ARG B O 1
ATOM 1827 N N . GLU B 1 38 ? -19.672 -9.242 -0.016 1 88.5 38 GLU B N 1
ATOM 1828 C CA . GLU B 1 38 ? -20.109 -8.742 -1.313 1 88.5 38 GLU B CA 1
ATOM 1829 C C . GLU B 1 38 ? -19.062 -7.816 -1.931 1 88.5 38 GLU B C 1
ATOM 1831 O O . GLU B 1 38 ? -18.75 -7.938 -3.113 1 88.5 38 GLU B O 1
ATOM 1836 N N . TYR B 1 39 ? -18.531 -6.984 -1.188 1 88.81 39 TYR B N 1
ATOM 1837 C CA . TYR B 1 39 ? -17.625 -5.973 -1.733 1 88.81 39 TYR B CA 1
ATOM 1838 C C . TYR B 1 39 ? -16.25 -6.562 -2.016 1 88.81 39 TYR B C 1
ATOM 1840 O O . TYR B 1 39 ? -15.359 -5.867 -2.506 1 88.81 39 TYR B O 1
ATOM 1848 N N . ARG B 1 40 ? -16.078 -7.844 -1.734 1 93.88 40 ARG B N 1
ATOM 1849 C CA . ARG B 1 40 ? -14.82 -8.523 -1.992 1 93.88 40 ARG B CA 1
ATOM 1850 C C . ARG B 1 40 ? -14.984 -9.602 -3.059 1 93.88 40 ARG B C 1
ATOM 1852 O O . ARG B 1 40 ? -14.023 -10.281 -3.414 1 93.88 40 ARG B O 1
ATOM 1859 N N . ARG B 1 41 ? -16.078 -9.766 -3.617 1 94.62 41 ARG B N 1
ATOM 1860 C CA . ARG B 1 41 ? -16.406 -10.875 -4.504 1 94.62 41 ARG B CA 1
ATOM 1861 C C . ARG B 1 41 ? -15.539 -10.852 -5.758 1 94.62 41 ARG B C 1
ATOM 1863 O O . ARG B 1 41 ? -15.266 -11.898 -6.348 1 94.62 41 ARG B O 1
ATOM 1870 N N . HIS B 1 42 ? -15.156 -9.719 -6.113 1 94.44 42 HIS B N 1
ATOM 1871 C CA . HIS B 1 42 ? -14.398 -9.609 -7.359 1 94.44 42 HIS B CA 1
ATOM 1872 C C . HIS B 1 42 ? -13.031 -10.266 -7.234 1 94.44 42 HIS B C 1
ATOM 1874 O O . HIS B 1 42 ? -12.359 -10.508 -8.234 1 94.44 42 HIS B O 1
ATOM 1880 N N . PHE B 1 43 ? -12.664 -10.641 -6.02 1 96.75 43 PHE B N 1
ATOM 1881 C CA . PHE B 1 43 ? -11.383 -11.312 -5.809 1 96.75 43 PHE B CA 1
ATOM 1882 C C . PHE B 1 43 ? -11.516 -12.812 -6.043 1 96.75 43 PHE B C 1
ATOM 1884 O O . PHE B 1 43 ? -10.508 -13.523 -6.121 1 96.75 43 PHE B O 1
ATOM 1891 N N . ASN B 1 44 ? -12.695 -13.312 -6.137 1 96.56 44 ASN B N 1
ATOM 1892 C CA . ASN B 1 44 ? -12.938 -14.75 -6.164 1 96.56 44 ASN B CA 1
ATOM 1893 C C . ASN B 1 44 ? -12.797 -15.32 -7.574 1 96.56 44 ASN B C 1
ATOM 1895 O O . ASN B 1 44 ? -13.352 -14.766 -8.523 1 96.56 44 ASN B O 1
ATOM 1899 N N . GLU B 1 45 ? -12.016 -16.453 -7.641 1 94.12 45 GLU B N 1
ATOM 1900 C CA . GLU B 1 45 ? -11.875 -17.219 -8.875 1 94.12 45 GLU B CA 1
ATOM 1901 C C . GLU B 1 45 ? -11.266 -16.359 -9.984 1 94.12 45 GLU B C 1
ATOM 1903 O O . GLU B 1 45 ? -11.805 -16.297 -11.094 1 94.12 45 GLU B O 1
ATOM 1908 N N . ARG B 1 46 ? -10.227 -15.719 -9.664 1 95 46 ARG B N 1
ATOM 1909 C CA . ARG B 1 46 ? -9.508 -14.867 -10.609 1 95 46 ARG B CA 1
ATOM 1910 C C . ARG B 1 46 ? -8.094 -15.375 -10.844 1 95 46 ARG B C 1
ATOM 1912 O O . ARG B 1 46 ? -7.434 -15.844 -9.914 1 95 46 ARG B O 1
ATOM 1919 N N . GLN B 1 47 ? -7.66 -15.211 -12.062 1 95.25 47 GLN B N 1
ATOM 1920 C CA . GLN B 1 47 ? -6.281 -15.555 -12.383 1 95.25 47 GLN B CA 1
ATOM 1921 C C . GLN B 1 47 ? -5.328 -14.422 -12.016 1 95.25 47 GLN B C 1
ATOM 1923 O O . GLN B 1 47 ? -5.746 -13.273 -11.883 1 95.25 47 GLN B O 1
ATOM 1928 N N . LEU B 1 48 ? -4.078 -14.82 -11.852 1 95.06 48 LEU B N 1
ATOM 1929 C CA . LEU B 1 48 ? -3.049 -13.852 -11.492 1 95.06 48 LEU B CA 1
ATOM 1930 C C . LEU B 1 48 ? -1.958 -13.797 -12.555 1 95.06 48 LEU B C 1
ATOM 1932 O O . LEU B 1 48 ? -1.723 -14.773 -13.258 1 95.06 48 LEU B O 1
ATOM 1936 N N . THR B 1 49 ? -1.329 -12.625 -12.602 1 92.31 49 THR B N 1
ATOM 1937 C CA . THR B 1 49 ? -0.246 -12.43 -13.562 1 92.31 49 THR B CA 1
ATOM 1938 C C . THR B 1 49 ? 0.758 -11.406 -13.039 1 92.31 49 THR B C 1
ATOM 1940 O O . THR B 1 49 ? 0.396 -10.5 -12.281 1 92.31 49 THR B O 1
ATOM 1943 N N . PRO B 1 50 ? 2.01 -11.586 -13.398 1 92.06 50 PRO B N 1
ATOM 1944 C CA . PRO B 1 50 ? 2.99 -10.57 -13 1 92.06 50 PRO B CA 1
ATOM 1945 C C . PRO B 1 50 ? 2.938 -9.32 -13.883 1 92.06 50 PRO B C 1
ATOM 1947 O O . PRO B 1 50 ? 2.621 -9.414 -15.07 1 92.06 50 PRO B O 1
ATOM 1950 N N . ILE B 1 51 ? 3.201 -8.172 -13.305 1 90.62 51 ILE B N 1
ATOM 1951 C CA . ILE B 1 51 ? 3.395 -6.93 -14.047 1 90.62 51 ILE B CA 1
ATOM 1952 C C . ILE B 1 51 ? 4.664 -6.23 -13.57 1 90.62 51 ILE B C 1
ATOM 1954 O O . ILE B 1 51 ? 5.031 -6.332 -12.391 1 90.62 51 ILE B O 1
ATOM 1958 N N . VAL B 1 52 ? 5.262 -5.52 -14.492 1 86.88 52 VAL B N 1
ATOM 1959 C CA . VAL B 1 52 ?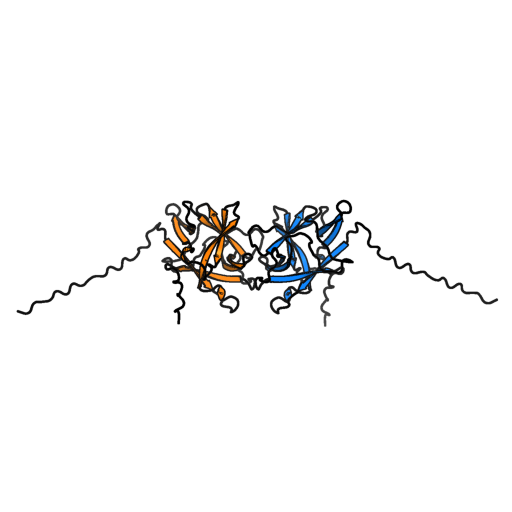 6.477 -4.797 -14.133 1 86.88 52 VAL B CA 1
ATOM 1960 C C . VAL B 1 52 ? 6.125 -3.58 -13.289 1 86.88 52 VAL B C 1
ATOM 1962 O O . VAL B 1 52 ? 5.309 -2.75 -13.688 1 86.88 52 VAL B O 1
ATOM 1965 N N . THR B 1 53 ? 6.645 -3.479 -12.109 1 85.44 53 THR B N 1
ATOM 1966 C CA . THR B 1 53 ? 6.371 -2.344 -11.234 1 85.44 53 THR B CA 1
ATOM 1967 C C . THR B 1 53 ? 7.641 -1.542 -10.969 1 85.44 53 THR B C 1
ATOM 1969 O O . THR B 1 53 ? 7.578 -0.386 -10.547 1 85.44 53 THR B O 1
ATOM 1972 N N . ASP B 1 54 ? 8.727 -2.105 -11.07 1 81 54 ASP B N 1
ATOM 1973 C CA . ASP B 1 54 ? 10.023 -1.441 -10.961 1 81 54 ASP B CA 1
ATOM 1974 C C . ASP B 1 54 ? 10.938 -1.831 -12.125 1 81 54 ASP B C 1
ATOM 1976 O O . ASP B 1 54 ? 11.609 -2.861 -12.07 1 81 54 ASP B O 1
ATOM 1980 N N . THR B 1 55 ? 10.969 -0.985 -13.055 1 74.81 55 THR B N 1
ATOM 1981 C CA . THR B 1 55 ? 11.711 -1.298 -14.281 1 74.81 55 THR B CA 1
ATOM 1982 C C . THR B 1 55 ? 13.211 -1.322 -14.016 1 74.81 55 THR B C 1
ATOM 1984 O O . THR B 1 55 ? 13.93 -2.162 -14.562 1 74.81 55 THR B O 1
ATOM 1987 N N . PHE B 1 56 ? 13.609 -0.445 -13.164 1 73.5 56 PHE B N 1
ATOM 1988 C CA . PHE B 1 56 ? 15.039 -0.313 -12.914 1 73.5 56 PHE B CA 1
ATOM 1989 C C . PHE B 1 56 ? 15.578 -1.541 -12.195 1 73.5 56 PHE B C 1
ATOM 1991 O O . PHE B 1 56 ? 16.656 -2.039 -12.523 1 73.5 56 PHE B O 1
ATOM 1998 N N . ASN B 1 57 ? 14.797 -2.047 -11.297 1 77.88 57 ASN B N 1
ATOM 1999 C CA . ASN B 1 57 ? 15.258 -3.188 -10.516 1 77.88 57 ASN B CA 1
ATOM 2000 C C . ASN B 1 57 ? 14.633 -4.492 -11 1 77.88 57 ASN B C 1
ATOM 2002 O O . ASN B 1 57 ? 14.742 -5.523 -10.344 1 77.88 57 ASN B O 1
ATOM 2006 N N . HIS B 1 58 ? 13.93 -4.398 -12.055 1 80.5 58 HIS B N 1
ATOM 2007 C CA . HIS B 1 58 ? 13.32 -5.551 -12.703 1 80.5 58 HIS B CA 1
ATOM 2008 C C . HIS B 1 58 ? 12.391 -6.293 -11.742 1 80.5 58 HIS B C 1
ATOM 2010 O O . HIS B 1 58 ? 12.438 -7.52 -11.648 1 80.5 58 HIS B O 1
ATOM 2016 N N . LYS B 1 59 ? 11.766 -5.562 -11.008 1 85.38 59 LYS B N 1
ATOM 2017 C CA . LYS B 1 59 ? 10.797 -6.152 -10.086 1 85.38 59 LYS B CA 1
ATOM 2018 C C . LYS B 1 59 ? 9.383 -6.117 -10.672 1 85.38 59 LYS B C 1
ATOM 2020 O O . LYS B 1 59 ? 9.039 -5.199 -11.422 1 85.38 59 LYS B O 1
ATOM 2025 N N . ARG B 1 60 ? 8.727 -7.219 -10.305 1 91.31 60 ARG B N 1
ATOM 2026 C CA . ARG B 1 60 ? 7.332 -7.34 -10.719 1 91.31 60 ARG B CA 1
ATOM 2027 C C . ARG B 1 60 ? 6.426 -7.598 -9.516 1 91.31 60 ARG B C 1
ATOM 2029 O O . ARG B 1 60 ? 6.84 -8.234 -8.547 1 91.31 60 ARG B O 1
ATOM 2036 N N . SER B 1 61 ? 5.277 -7.035 -9.672 1 94.25 61 SER B N 1
ATOM 2037 C CA . SER B 1 61 ? 4.207 -7.395 -8.742 1 94.25 61 SER B CA 1
ATOM 2038 C C . SER B 1 61 ? 3.26 -8.414 -9.367 1 94.25 61 SER B C 1
ATOM 2040 O O . SER B 1 61 ? 3.227 -8.578 -10.586 1 94.25 61 SER B O 1
ATOM 2042 N N . ILE B 1 62 ? 2.609 -9.18 -8.5 1 95.69 62 ILE B N 1
ATOM 2043 C CA . ILE B 1 62 ? 1.583 -10.109 -8.961 1 95.69 62 ILE B CA 1
ATOM 2044 C C . ILE B 1 62 ? 0.203 -9.477 -8.797 1 95.69 62 ILE B C 1
ATOM 2046 O O . ILE B 1 62 ? -0.165 -9.047 -7.703 1 95.69 62 ILE B O 1
ATOM 2050 N N . VAL B 1 63 ? -0.522 -9.445 -9.93 1 96.25 63 VAL B N 1
ATOM 2051 C CA . VAL B 1 63 ? -1.814 -8.766 -9.906 1 96.25 63 VAL B CA 1
ATOM 2052 C C . VAL B 1 63 ? -2.893 -9.688 -10.477 1 96.25 63 VAL B C 1
ATOM 2054 O O . VAL B 1 63 ? -2.582 -10.703 -11.109 1 96.25 63 VAL B O 1
ATOM 2057 N N . MET B 1 64 ? -4.078 -9.242 -10.18 1 96.19 64 MET B N 1
ATOM 2058 C CA . MET B 1 64 ? -5.215 -9.945 -10.781 1 96.19 64 MET B CA 1
ATOM 2059 C C . MET B 1 64 ? -5.25 -9.727 -12.289 1 96.19 64 MET B C 1
ATOM 2061 O O . MET B 1 64 ? -5.137 -8.594 -12.758 1 96.19 64 MET B O 1
ATOM 2065 N N . PHE B 1 65 ? -5.426 -10.82 -13.016 1 94.19 65 PHE B N 1
ATOM 2066 C CA . PHE B 1 65 ? -5.484 -10.773 -14.469 1 94.19 65 PHE B CA 1
ATOM 2067 C C . PHE B 1 65 ? -6.773 -10.109 -14.938 1 94.19 65 PHE B C 1
ATOM 2069 O O . PHE B 1 65 ? -7.844 -10.359 -14.38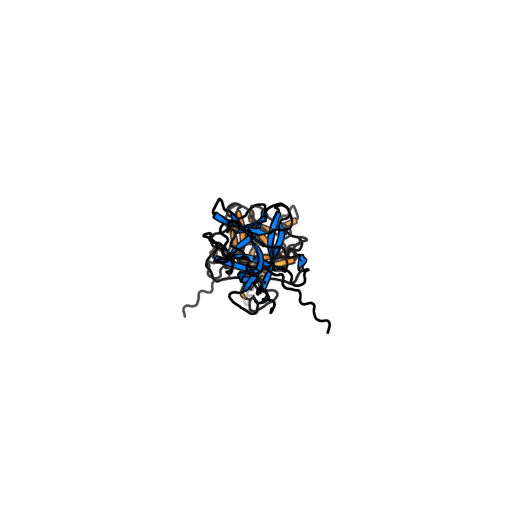3 1 94.19 65 PHE B O 1
ATOM 2076 N N . ASP B 1 66 ? -6.582 -9.305 -15.93 1 89.94 66 ASP B N 1
ATOM 2077 C CA . ASP B 1 66 ? -7.762 -8.688 -16.531 1 89.94 66 ASP B CA 1
ATOM 2078 C C . ASP B 1 66 ? -8.562 -9.703 -17.328 1 89.94 66 ASP B C 1
ATOM 2080 O O . ASP B 1 66 ? -8.078 -10.25 -18.312 1 89.94 66 ASP B O 1
ATOM 2084 N N . LYS B 1 67 ? -9.781 -9.914 -16.938 1 83.5 67 LYS B N 1
ATOM 2085 C CA . LYS B 1 67 ? -10.625 -10.906 -17.594 1 83.5 67 LYS B CA 1
ATOM 2086 C C . LYS B 1 67 ? -10.867 -10.539 -19.047 1 83.5 67 LYS B C 1
ATOM 2088 O O . LYS B 1 67 ? -11.234 -11.398 -19.859 1 83.5 67 LYS B O 1
ATOM 2093 N N . ASN B 1 68 ? -10.719 -9.266 -19.312 1 86.5 68 ASN B N 1
ATOM 2094 C CA . ASN B 1 68 ? -10.953 -8.805 -20.688 1 86.5 68 ASN B CA 1
ATOM 2095 C C . ASN B 1 68 ? -9.672 -8.852 -21.516 1 86.5 68 ASN B C 1
ATOM 2097 O O . ASN B 1 68 ? -9.703 -8.594 -22.719 1 86.5 68 ASN B O 1
ATOM 2101 N N . ALA B 1 69 ? -8.617 -9.141 -20.922 1 87.75 69 ALA B N 1
ATOM 2102 C CA . ALA B 1 69 ? -7.352 -9.234 -21.641 1 87.75 69 ALA B CA 1
ATOM 2103 C C . ALA B 1 69 ? -7.246 -10.555 -22.406 1 87.75 69 ALA B C 1
ATOM 2105 O O . ALA B 1 69 ? -7.973 -11.5 -22.109 1 87.75 69 ALA B O 1
ATOM 2106 N N . ASN B 1 70 ? -6.398 -10.508 -23.391 1 87.5 70 ASN B N 1
ATOM 2107 C CA . ASN B 1 70 ? -6.082 -11.727 -24.125 1 87.5 70 ASN B CA 1
ATOM 2108 C C . ASN B 1 70 ? -5.52 -12.805 -23.203 1 87.5 70 ASN B C 1
ATOM 2110 O O . ASN B 1 70 ? -4.477 -12.617 -22.578 1 87.5 70 ASN B O 1
ATOM 2114 N N . PRO B 1 71 ? -6.219 -13.906 -23.125 1 87.19 71 PRO B N 1
ATOM 2115 C CA . PRO B 1 71 ? -5.75 -14.984 -22.25 1 87.19 71 PRO B CA 1
ATOM 2116 C C . PRO B 1 71 ? -4.332 -15.438 -22.578 1 87.19 71 PRO B C 1
ATOM 2118 O O . PRO B 1 71 ? -3.652 -16.016 -21.734 1 87.19 71 PRO B O 1
ATOM 2121 N N . GLU B 1 72 ? -3.898 -15.164 -23.766 1 83.75 72 GLU B N 1
ATOM 2122 C CA . GLU B 1 72 ? -2.553 -15.547 -24.188 1 83.75 72 GLU B CA 1
ATOM 2123 C C . GLU B 1 72 ? -1.492 -14.797 -23.391 1 83.75 72 GLU B C 1
ATOM 2125 O O . GLU B 1 72 ? -0.331 -15.211 -23.344 1 83.75 72 GLU B O 1
ATOM 2130 N N . LEU B 1 73 ? -1.967 -13.789 -22.719 1 85.94 73 LEU B N 1
ATOM 2131 C CA . LEU B 1 73 ? -1.033 -12.977 -21.953 1 85.94 73 LEU B CA 1
ATOM 2132 C C . LEU B 1 73 ? -0.84 -13.547 -20.547 1 85.94 73 LEU B C 1
ATOM 2134 O O . LEU B 1 73 ? 0.019 -13.078 -19.797 1 85.94 73 LEU B O 1
ATOM 2138 N N . LEU B 1 74 ? -1.602 -14.492 -20.25 1 88.94 74 LEU B N 1
ATOM 2139 C CA . LEU B 1 74 ? -1.451 -15.141 -18.953 1 88.94 74 LEU B CA 1
ATOM 2140 C C . LEU B 1 74 ? -0.149 -15.93 -18.891 1 88.94 74 LEU B C 1
ATOM 2142 O O . LEU B 1 74 ? 0.203 -16.641 -19.844 1 88.94 74 LEU B O 1
ATOM 2146 N N . VAL B 1 75 ? 0.49 -15.734 -17.828 1 86.31 75 VAL B N 1
ATOM 2147 C CA . VAL B 1 75 ? 1.757 -16.438 -17.641 1 86.31 75 VAL B CA 1
ATOM 2148 C C . VAL B 1 75 ? 1.566 -17.578 -16.656 1 86.31 75 VAL B C 1
ATOM 2150 O O . VAL B 1 75 ? 0.8 -17.469 -15.695 1 86.31 75 VAL B O 1
ATOM 2153 N N . GLN B 1 76 ? 2.338 -18.594 -16.922 1 86.38 76 GLN B N 1
ATOM 2154 C CA . GLN B 1 76 ? 2.23 -19.781 -16.062 1 86.38 76 GLN B CA 1
ATOM 2155 C C . GLN B 1 76 ? 3.121 -19.641 -14.828 1 86.38 76 GLN B C 1
ATOM 2157 O O . GLN B 1 76 ? 4.227 -19.094 -14.914 1 86.38 76 GLN B O 1
ATOM 2162 N N . SER B 1 77 ? 2.58 -20.156 -13.773 1 86.88 77 SER B N 1
ATOM 2163 C CA . SER B 1 77 ? 3.377 -20.375 -12.578 1 86.88 77 SER B CA 1
ATOM 2164 C C . SER B 1 77 ? 4.023 -21.75 -12.586 1 86.88 77 SER B C 1
ATOM 2166 O O . SER B 1 77 ? 3.439 -22.719 -13.086 1 86.88 77 SER B O 1
ATOM 2168 N N . ILE B 1 78 ? 5.223 -21.703 -12.117 1 87.19 78 ILE B N 1
ATOM 2169 C CA . ILE B 1 78 ? 5.969 -22.953 -12.047 1 87.19 78 ILE B CA 1
ATOM 2170 C C . ILE B 1 78 ? 6.391 -23.219 -10.602 1 87.19 78 ILE B C 1
ATOM 2172 O O . ILE B 1 78 ? 6.988 -22.359 -9.953 1 87.19 78 ILE B O 1
ATOM 2176 N N . ILE B 1 79 ? 5.934 -24.344 -10.164 1 85.81 79 ILE B N 1
ATOM 2177 C CA . ILE B 1 79 ? 6.492 -24.844 -8.914 1 85.81 79 ILE B CA 1
ATOM 2178 C C . ILE B 1 79 ? 7.496 -25.953 -9.203 1 85.81 79 ILE B C 1
ATOM 2180 O O . ILE B 1 79 ? 7.207 -26.875 -9.969 1 85.81 79 ILE B O 1
ATOM 2184 N N . TYR B 1 80 ? 8.688 -25.734 -8.727 1 85.62 80 TYR B N 1
ATOM 2185 C CA . TYR B 1 80 ? 9.656 -26.812 -8.953 1 85.62 80 TYR B CA 1
ATOM 2186 C C . TYR B 1 80 ? 10.352 -27.188 -7.648 1 85.62 80 TYR B C 1
ATOM 2188 O O . TYR B 1 80 ? 10.508 -26.359 -6.754 1 85.62 80 TYR B O 1
ATOM 2196 N N . LEU B 1 81 ? 10.727 -28.406 -7.652 1 83.44 81 LEU B N 1
ATOM 2197 C CA . LEU B 1 81 ? 11.445 -28.969 -6.52 1 83.44 81 LEU B CA 1
ATOM 2198 C C . LEU B 1 81 ? 12.938 -29.109 -6.84 1 83.44 81 LEU B C 1
ATOM 2200 O O . LEU B 1 81 ? 13.305 -29.734 -7.832 1 83.44 81 LEU B O 1
ATOM 2204 N N . ASP B 1 82 ? 13.656 -28.422 -6.012 1 84 82 ASP B N 1
ATOM 2205 C CA . ASP B 1 82 ? 15.086 -28.703 -6.059 1 84 82 ASP B CA 1
ATOM 2206 C C . ASP B 1 82 ? 15.438 -29.969 -5.293 1 84 82 ASP B C 1
ATOM 2208 O O . ASP B 1 82 ? 15.414 -29.984 -4.059 1 84 82 ASP B O 1
ATOM 2212 N N . GLU B 1 83 ? 15.906 -30.906 -5.992 1 82.06 83 GLU B N 1
ATOM 2213 C CA . GLU B 1 83 ? 16.125 -32.219 -5.387 1 82.06 83 GLU B CA 1
ATOM 2214 C C . GLU B 1 83 ? 17.328 -32.188 -4.453 1 82.06 83 GLU B C 1
ATOM 2216 O O . GLU B 1 83 ? 17.391 -32.969 -3.484 1 82.06 83 GLU B O 1
ATOM 2221 N N . GLU B 1 84 ? 18.219 -31.438 -4.816 1 85.06 84 GLU B N 1
ATOM 2222 C CA . GLU B 1 84 ? 19.422 -31.375 -3.998 1 85.06 84 GLU B CA 1
ATOM 2223 C C . GLU B 1 84 ? 19.125 -30.781 -2.623 1 85.06 84 GLU B C 1
ATOM 2225 O O . GLU B 1 84 ? 19.547 -31.328 -1.601 1 85.06 84 GLU B O 1
ATOM 2230 N N . SER B 1 85 ? 18.359 -29.828 -2.574 1 82.81 85 SER B N 1
ATOM 2231 C CA . SER B 1 85 ? 18.062 -29.125 -1.325 1 82.81 85 SER B CA 1
ATOM 2232 C C . SER B 1 85 ? 16.734 -29.578 -0.736 1 82.81 85 SER B C 1
ATOM 2234 O O . SER B 1 85 ? 16.453 -29.344 0.444 1 82.81 85 SER B O 1
ATOM 2236 N N . GLY B 1 86 ? 15.938 -30.188 -1.564 1 82.38 86 GLY B N 1
ATOM 2237 C CA . GLY B 1 86 ? 14.602 -30.562 -1.135 1 82.38 86 GLY B CA 1
ATOM 2238 C C . GLY B 1 86 ? 13.648 -29.391 -1.033 1 82.38 86 GLY B C 1
ATOM 2239 O O . GLY B 1 86 ? 12.531 -29.531 -0.541 1 82.38 86 GLY B O 1
ATOM 2240 N N . GLN B 1 87 ? 14.141 -28.234 -1.562 1 85.62 87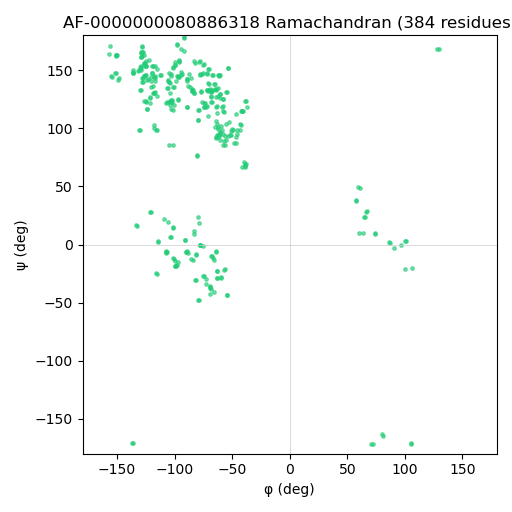 GLN B N 1
ATOM 2241 C CA . GLN B 1 87 ? 13.344 -27.016 -1.435 1 85.62 87 GLN B CA 1
ATOM 2242 C C . GLN B 1 87 ? 12.469 -26.797 -2.67 1 85.62 87 GLN B C 1
ATOM 2244 O O . GLN B 1 87 ? 12.867 -27.141 -3.783 1 85.62 87 GLN B O 1
ATOM 2249 N N . MET B 1 88 ? 11.312 -26.234 -2.414 1 89.62 88 MET B N 1
ATOM 2250 C CA . MET B 1 88 ? 10.398 -25.906 -3.508 1 89.62 88 MET B CA 1
ATOM 2251 C C . MET B 1 88 ? 10.391 -24.406 -3.768 1 89.62 88 MET B C 1
ATOM 2253 O O . MET B 1 88 ? 10.414 -23.609 -2.828 1 89.62 88 MET B O 1
ATOM 2257 N N . TYR B 1 89 ? 10.336 -24.109 -5.062 1 91.81 89 TYR B N 1
ATOM 2258 C CA . TYR B 1 89 ? 10.312 -22.734 -5.527 1 91.81 89 TYR B CA 1
ATOM 2259 C C . TYR B 1 89 ? 9.055 -22.453 -6.344 1 91.81 89 TYR B C 1
ATOM 2261 O O . TYR B 1 89 ? 8.57 -23.328 -7.059 1 91.81 89 TYR B O 1
ATOM 2269 N N . TRP B 1 90 ? 8.492 -21.234 -6.137 1 94.06 90 TRP B N 1
ATOM 2270 C CA . TRP B 1 90 ? 7.457 -20.703 -7.016 1 94.06 90 TRP B CA 1
ATOM 2271 C C . TRP B 1 90 ? 8.039 -19.688 -7.992 1 94.06 90 TRP B C 1
ATOM 2273 O O . TRP B 1 90 ? 8.508 -18.625 -7.582 1 94.06 90 TRP B O 1
ATOM 2283 N N . GLN B 1 91 ? 7.957 -20.062 -9.242 1 91.88 91 GLN B N 1
ATOM 2284 C CA . GLN B 1 91 ? 8.492 -19.203 -10.297 1 91.88 91 GLN B CA 1
ATOM 2285 C C . GLN B 1 91 ? 7.426 -18.891 -11.344 1 91.88 91 GLN B C 1
ATOM 2287 O O . GLN B 1 91 ? 6.422 -19.594 -11.445 1 91.88 91 GLN B O 1
ATOM 2292 N N . VAL B 1 92 ? 7.641 -17.75 -11.961 1 90.5 92 VAL B N 1
ATOM 2293 C CA . VAL B 1 92 ? 6.766 -17.375 -13.078 1 90.5 92 VAL B CA 1
ATOM 2294 C C . VAL B 1 92 ? 7.586 -17.281 -14.359 1 90.5 92 VAL B C 1
ATOM 2296 O O . VAL B 1 92 ? 8.742 -16.859 -14.336 1 90.5 92 VAL B O 1
ATOM 2299 N N . THR B 1 93 ? 7.047 -17.719 -15.461 1 82.38 93 THR B N 1
ATOM 2300 C CA . THR B 1 93 ? 7.711 -17.688 -16.75 1 82.38 93 THR B CA 1
ATOM 2301 C C . THR B 1 93 ? 7.199 -16.516 -17.594 1 82.38 93 THR B C 1
ATOM 2303 O O . THR B 1 93 ? 6.297 -16.688 -18.422 1 82.38 93 THR B O 1
ATOM 2306 N N . PRO B 1 94 ? 7.789 -15.359 -17.406 1 72.56 94 PRO B N 1
ATOM 2307 C CA . PRO B 1 94 ? 7.297 -14.242 -18.203 1 72.56 94 PRO B CA 1
ATOM 2308 C C . PRO B 1 94 ? 7.832 -14.258 -19.641 1 72.56 94 PRO B C 1
ATOM 2310 O O . PRO B 1 94 ? 7.602 -13.312 -20.391 1 72.56 94 PRO B O 1
ATOM 2313 N N . GLY B 1 95 ? 8.344 -15.336 -20.188 1 65.75 95 GLY B N 1
ATOM 2314 C CA . GLY B 1 95 ? 8.758 -15.477 -21.578 1 65.75 95 GLY B CA 1
ATOM 2315 C C . GLY B 1 95 ? 10.258 -15.484 -21.766 1 65.75 95 GLY B C 1
ATOM 2316 O O . GLY B 1 95 ? 10.766 -15.82 -22.844 1 65.75 95 GLY B O 1
ATOM 2317 N N . ASP B 1 96 ? 10.984 -15.008 -20.875 1 66 96 ASP B N 1
ATOM 2318 C CA . ASP B 1 96 ? 12.43 -14.922 -21.078 1 66 96 ASP B CA 1
ATOM 2319 C C . ASP B 1 96 ? 13.141 -16.141 -20.5 1 66 96 ASP B C 1
ATOM 2321 O O . ASP B 1 96 ? 12.5 -17.062 -20.016 1 66 96 ASP B O 1
ATOM 2325 N N . THR B 1 97 ? 14.391 -16.25 -20.859 1 67.62 97 THR B N 1
ATOM 2326 C CA . THR B 1 97 ? 15.242 -17.406 -20.578 1 67.62 97 THR B CA 1
ATOM 2327 C C . THR B 1 97 ? 15.719 -17.375 -19.125 1 67.62 97 THR B C 1
ATOM 2329 O O . THR B 1 97 ? 16.359 -18.312 -18.672 1 67.62 97 THR B O 1
ATOM 2332 N N . VAL B 1 98 ? 15.32 -16.375 -18.422 1 76.06 98 VAL B N 1
ATOM 2333 C CA . VAL B 1 98 ? 15.82 -16.266 -17.062 1 76.06 98 VAL B CA 1
ATOM 2334 C C . VAL B 1 98 ? 14.742 -16.719 -16.078 1 76.06 98 VAL B C 1
ATOM 2336 O O . VAL B 1 98 ? 13.547 -16.672 -16.391 1 76.06 98 VAL B O 1
ATOM 2339 N N . ALA B 1 99 ? 15.258 -17.312 -15 1 83.5 99 ALA B N 1
ATOM 2340 C CA . ALA B 1 99 ? 14.328 -17.703 -13.938 1 83.5 99 ALA B CA 1
ATOM 2341 C C . ALA B 1 99 ? 13.781 -16.469 -13.219 1 83.5 99 ALA B C 1
ATOM 2343 O O . ALA B 1 99 ? 14.523 -15.523 -12.938 1 83.5 99 ALA B O 1
ATOM 2344 N N . TRP B 1 100 ? 12.539 -16.406 -13.016 1 91.62 100 TRP B N 1
ATOM 2345 C CA . TRP B 1 100 ? 11.859 -15.375 -12.258 1 91.62 100 TRP B CA 1
ATOM 2346 C C . TRP B 1 100 ? 11.148 -15.961 -11.047 1 91.62 100 TRP B C 1
ATOM 2348 O O . TRP B 1 100 ? 10.07 -16.547 -11.172 1 91.62 100 TRP B O 1
ATOM 2358 N N . GLY B 1 101 ? 11.812 -15.797 -9.914 1 94.31 101 GLY B N 1
ATOM 2359 C CA . GLY B 1 101 ? 11.312 -16.406 -8.695 1 94.31 101 GLY B CA 1
ATOM 2360 C C . GLY B 1 101 ? 10.492 -15.461 -7.84 1 94.31 101 GLY B C 1
ATOM 2361 O O . GLY B 1 101 ? 10.641 -14.242 -7.934 1 94.31 101 GLY B O 1
ATOM 2362 N N . THR B 1 102 ? 9.664 -16.047 -7.02 1 95.69 102 THR B N 1
ATOM 2363 C CA . THR B 1 102 ? 8.805 -15.281 -6.125 1 95.69 102 THR B CA 1
ATOM 2364 C C . THR B 1 102 ? 9.508 -15 -4.801 1 95.69 102 THR B C 1
ATOM 2366 O O . THR B 1 102 ? 10.164 -15.883 -4.238 1 95.69 102 THR B O 1
ATOM 2369 N N . ARG B 1 103 ? 9.344 -13.773 -4.387 1 95.94 103 ARG B N 1
ATOM 2370 C CA . ARG B 1 103 ? 9.914 -13.32 -3.123 1 95.94 103 ARG B CA 1
ATOM 2371 C C . ARG B 1 103 ? 8.844 -12.719 -2.221 1 95.94 103 ARG B C 1
ATOM 2373 O O . ARG B 1 103 ? 8.102 -11.828 -2.639 1 95.94 103 ARG B O 1
ATOM 2380 N N . LEU B 1 104 ? 8.742 -13.297 -1.021 1 96.81 104 LEU B N 1
ATOM 2381 C CA . LEU B 1 104 ? 7.98 -12.625 0.028 1 96.81 104 LEU B CA 1
ATOM 2382 C C . LEU B 1 104 ? 8.805 -11.523 0.677 1 96.81 104 LEU B C 1
ATOM 2384 O O . LEU B 1 104 ? 9.719 -11.797 1.453 1 96.81 104 LEU B O 1
ATOM 2388 N N . VAL B 1 105 ? 8.461 -10.266 0.378 1 94.88 105 VAL B N 1
ATOM 2389 C CA . VAL B 1 105 ? 9.242 -9.141 0.879 1 94.88 105 VAL B CA 1
ATOM 2390 C C . VAL B 1 105 ? 9.094 -9.031 2.395 1 94.88 105 VAL B C 1
ATOM 2392 O O . VAL B 1 105 ? 7.973 -8.914 2.902 1 94.88 105 VAL B O 1
ATOM 2395 N N . PRO B 1 106 ? 10.211 -9.086 3.082 1 92.19 106 PRO B N 1
ATOM 2396 C CA . PRO B 1 106 ? 10.094 -9 4.539 1 92.19 106 PRO B CA 1
ATOM 2397 C C . PRO B 1 106 ? 9.492 -7.676 5.012 1 92.19 106 PRO B C 1
ATOM 2399 O O . PRO B 1 106 ? 9.742 -6.633 4.402 1 92.19 106 PRO B O 1
ATOM 2402 N N . PRO B 1 107 ? 8.703 -7.785 6.137 1 89.56 107 PRO B N 1
ATOM 2403 C CA . PRO B 1 107 ? 8.211 -6.527 6.703 1 89.56 107 PRO B CA 1
ATOM 2404 C C . PRO B 1 107 ? 9.344 -5.605 7.156 1 89.56 107 PRO B C 1
ATOM 2406 O O . PRO B 1 107 ? 10.375 -6.078 7.633 1 89.56 107 PRO B O 1
ATOM 2409 N N . THR B 1 108 ? 9.094 -4.262 7.004 1 83.75 108 THR B N 1
ATOM 2410 C CA . THR B 1 108 ? 10.109 -3.275 7.363 1 83.75 108 THR B CA 1
ATOM 2411 C C . THR B 1 108 ? 9.797 -2.648 8.719 1 83.75 108 THR B C 1
ATOM 2413 O O . THR B 1 108 ? 10.633 -1.953 9.297 1 83.75 108 THR B O 1
ATOM 2416 N N . GLN B 1 109 ? 8.617 -2.873 9.227 1 83.5 109 GLN B N 1
ATOM 2417 C CA . GLN B 1 109 ? 8.195 -2.301 10.5 1 83.5 109 GLN B CA 1
ATOM 2418 C C . GLN B 1 109 ? 7.66 -3.381 11.438 1 83.5 109 GLN B C 1
ATOM 2420 O O . GLN B 1 109 ? 7.016 -4.336 10.992 1 83.5 109 GLN B O 1
ATOM 2425 N N . GLU B 1 110 ? 8.023 -3.082 12.68 1 84 110 GLU B N 1
ATOM 2426 C CA . GLU B 1 110 ? 7.43 -3.975 13.672 1 84 110 GLU B CA 1
ATOM 2427 C C . GLU B 1 110 ? 5.906 -3.9 13.641 1 84 110 GLU B C 1
ATOM 2429 O O . GLU B 1 110 ? 5.332 -2.809 13.609 1 84 110 GLU B O 1
ATOM 2434 N N . GLY B 1 111 ? 5.336 -5.027 13.57 1 86.44 111 GLY B N 1
ATOM 2435 C CA . GLY B 1 111 ? 3.881 -5.066 13.625 1 86.44 111 GLY B CA 1
ATOM 2436 C C . GLY B 1 111 ? 3.23 -4.887 12.266 1 86.44 111 GLY B C 1
ATOM 2437 O O . GLY B 1 111 ? 2.002 -4.852 12.164 1 86.44 111 GLY B O 1
ATOM 2438 N N . GLN B 1 112 ? 4.031 -4.754 11.266 1 91 112 GLN B N 1
ATOM 2439 C CA . GLN B 1 112 ? 3.488 -4.652 9.922 1 91 112 GLN B CA 1
ATOM 2440 C C . GLN B 1 112 ? 2.639 -5.871 9.57 1 91 112 GLN B C 1
ATOM 2442 O O . GLN B 1 112 ? 3.117 -7.004 9.633 1 91 112 GLN B O 1
ATOM 2447 N N . ALA B 1 113 ? 1.407 -5.672 9.164 1 93.62 113 ALA B N 1
ATOM 2448 C CA . ALA B 1 113 ? 0.425 -6.746 9.055 1 93.62 113 ALA B CA 1
ATOM 2449 C C . ALA B 1 113 ? 0.602 -7.52 7.754 1 93.62 113 ALA B C 1
ATOM 2451 O O . ALA B 1 113 ? 0.288 -8.711 7.684 1 93.62 113 ALA B O 1
ATOM 2452 N N . TRP B 1 114 ? 1.047 -6.867 6.754 1 95.19 114 TRP B N 1
ATOM 2453 C CA . TRP B 1 114 ? 1.176 -7.5 5.445 1 95.19 114 TRP B CA 1
ATOM 2454 C C . TRP B 1 114 ? 2.309 -6.867 4.645 1 95.19 114 TRP B C 1
ATOM 2456 O O . TRP B 1 114 ? 2.793 -5.785 4.988 1 95.19 114 TRP B O 1
ATOM 2466 N N . ALA B 1 115 ? 2.729 -7.578 3.633 1 94.81 115 ALA B N 1
ATOM 2467 C CA . ALA B 1 115 ? 3.869 -7.145 2.83 1 94.81 115 ALA B CA 1
ATOM 2468 C C . ALA B 1 115 ? 3.752 -7.645 1.394 1 94.81 115 ALA B C 1
ATOM 2470 O O . ALA B 1 115 ? 2.955 -8.539 1.104 1 94.81 115 ALA B O 1
ATOM 2471 N N . PRO B 1 116 ? 4.504 -7.062 0.485 1 95.56 116 PRO B N 1
ATOM 2472 C CA . PRO B 1 116 ? 4.363 -7.395 -0.936 1 95.56 116 PRO B CA 1
ATOM 2473 C C . PRO B 1 116 ? 4.883 -8.789 -1.269 1 95.56 116 PRO B C 1
ATOM 2475 O O . PRO B 1 116 ? 5.75 -9.312 -0.566 1 95.56 116 PRO B O 1
ATOM 2478 N N . VAL B 1 117 ? 4.285 -9.344 -2.277 1 96.69 117 VAL B N 1
ATOM 2479 C CA . VAL B 1 117 ? 4.82 -10.484 -3.014 1 96.69 117 VAL B CA 1
ATOM 2480 C C . VAL B 1 117 ? 5.406 -10.016 -4.344 1 96.69 117 VAL B C 1
ATOM 2482 O O . VAL B 1 117 ? 4.715 -9.383 -5.145 1 96.69 117 VAL B O 1
ATOM 2485 N N . GLU B 1 118 ? 6.668 -10.344 -4.559 1 95.88 118 GLU B N 1
ATOM 2486 C CA . GLU B 1 118 ? 7.32 -9.844 -5.762 1 95.88 118 GLU B CA 1
ATOM 2487 C C . GLU B 1 118 ? 7.914 -10.984 -6.582 1 95.88 118 GLU B C 1
ATOM 2489 O O . GLU B 1 118 ? 8.148 -12.078 -6.062 1 95.88 118 GLU B O 1
ATOM 2494 N N . ILE B 1 119 ? 8.016 -10.719 -7.824 1 94.62 119 ILE B N 1
ATOM 2495 C CA . ILE B 1 119 ? 8.781 -11.562 -8.734 1 94.62 119 ILE B CA 1
ATOM 2496 C C . ILE B 1 119 ? 10.109 -10.891 -9.078 1 94.62 119 ILE B C 1
ATOM 2498 O O . ILE B 1 119 ? 10.125 -9.734 -9.516 1 94.62 119 ILE B O 1
ATOM 2502 N N . VAL B 1 120 ? 11.125 -11.602 -8.812 1 92.75 120 VAL B N 1
ATOM 2503 C CA . VAL B 1 120 ? 12.469 -11.062 -9.016 1 92.75 120 VAL B CA 1
ATOM 2504 C C . VAL B 1 120 ? 13.289 -12.031 -9.859 1 92.75 120 VAL B C 1
ATOM 2506 O O . VAL B 1 120 ? 12.914 -13.195 -10.023 1 92.75 120 VAL B O 1
ATOM 2509 N N . GLU B 1 121 ? 14.344 -11.484 -10.383 1 89.94 121 GLU B N 1
ATOM 2510 C CA . GLU B 1 121 ? 15.266 -12.359 -11.102 1 89.94 121 GLU B CA 1
ATOM 2511 C C . GLU B 1 121 ? 15.914 -13.375 -10.164 1 89.94 121 GLU B C 1
ATOM 2513 O O . GLU B 1 121 ? 16.297 -13.039 -9.047 1 89.94 121 GLU B O 1
ATOM 2518 N N . GLY B 1 122 ? 16.031 -14.695 -10.648 1 90.19 122 GLY B N 1
ATOM 2519 C CA . GLY B 1 122 ? 16.562 -15.781 -9.836 1 90.19 122 GLY B CA 1
ATOM 2520 C C . GLY B 1 122 ? 15.492 -16.734 -9.336 1 90.19 122 GLY B C 1
ATOM 2521 O O . GLY B 1 122 ? 14.352 -16.688 -9.789 1 90.19 122 GLY B O 1
ATOM 2522 N N . ASP B 1 123 ? 15.844 -17.641 -8.461 1 89 123 ASP B N 1
ATOM 2523 C CA . ASP B 1 123 ? 14.953 -18.719 -8.047 1 89 123 ASP B CA 1
ATOM 2524 C C . ASP B 1 123 ? 13.867 -18.203 -7.105 1 89 123 ASP B C 1
ATOM 2526 O O . ASP B 1 123 ? 12.766 -18.75 -7.066 1 89 123 ASP B O 1
ATOM 2530 N N . GLY B 1 124 ? 14.219 -17.094 -6.371 1 93.19 124 GLY B N 1
ATOM 2531 C CA . GLY B 1 124 ? 13.281 -16.609 -5.375 1 93.19 124 GLY B CA 1
ATOM 2532 C C . GLY B 1 124 ? 13.344 -17.375 -4.066 1 93.19 124 GLY B C 1
ATOM 2533 O O . GLY B 1 124 ? 14.344 -18.031 -3.775 1 93.19 124 GLY B O 1
ATOM 2534 N N . ASP B 1 125 ? 12.344 -17.188 -3.287 1 94.88 125 ASP B N 1
ATOM 2535 C CA . ASP B 1 125 ? 12.266 -17.812 -1.969 1 94.88 125 ASP B CA 1
ATOM 2536 C C . ASP B 1 125 ? 11.938 -19.297 -2.08 1 94.88 125 ASP B C 1
ATOM 2538 O O . ASP B 1 125 ? 11.281 -19.719 -3.031 1 94.88 125 ASP B O 1
ATOM 2542 N N . THR B 1 126 ? 12.344 -20 -1.07 1 93.12 126 THR B N 1
ATOM 2543 C CA . THR B 1 126 ? 11.969 -21.406 -0.939 1 93.12 126 THR B CA 1
ATOM 2544 C C . THR B 1 126 ? 10.781 -21.562 0.01 1 93.12 126 THR B C 1
ATOM 2546 O O . THR B 1 126 ? 10.32 -20.578 0.599 1 93.12 126 THR B O 1
ATOM 2549 N N . GLY B 1 127 ? 10.273 -22.797 0.068 1 93.25 127 GLY B N 1
ATOM 2550 C CA . GLY B 1 127 ? 9.289 -23.125 1.088 1 93.25 127 GLY B CA 1
ATOM 2551 C C . GLY B 1 127 ? 7.863 -23.109 0.568 1 93.25 127 GLY B C 1
ATOM 2552 O O . GLY B 1 127 ? 6.918 -23.297 1.334 1 93.25 127 GLY B O 1
ATOM 2553 N N . PHE B 1 128 ? 7.727 -22.875 -0.664 1 94.06 128 PHE B N 1
ATOM 2554 C CA . PHE B 1 128 ? 6.383 -22.922 -1.224 1 94.06 128 PHE B CA 1
ATOM 2555 C C . PHE B 1 128 ? 5.926 -24.375 -1.383 1 94.06 128 PHE B C 1
ATOM 2557 O O . PHE B 1 128 ? 6.746 -25.266 -1.594 1 94.06 128 PHE B O 1
ATOM 2564 N N . ASP B 1 129 ? 4.613 -24.5 -1.216 1 90.19 129 ASP B N 1
ATOM 2565 C CA . ASP B 1 129 ? 4.062 -25.844 -1.277 1 90.19 129 ASP B CA 1
ATOM 2566 C C . ASP B 1 129 ? 2.592 -25.828 -1.689 1 90.19 129 ASP B C 1
ATOM 2568 O O . ASP B 1 129 ? 1.846 -24.922 -1.292 1 90.19 129 ASP B O 1
ATOM 2572 N N . LEU B 1 130 ? 2.172 -26.781 -2.426 1 88.56 130 LEU B N 1
ATOM 2573 C CA . LEU B 1 130 ? 0.786 -26.906 -2.857 1 88.56 130 LEU B CA 1
ATOM 2574 C C . LEU B 1 130 ? 0.106 -28.078 -2.15 1 88.56 130 LEU B C 1
ATOM 2576 O O . LEU B 1 130 ? -0.955 -28.531 -2.58 1 88.56 130 LEU B O 1
ATOM 2580 N N . GLY B 1 131 ? 0.652 -28.406 -1.104 1 79.94 131 GLY B N 1
ATOM 2581 C CA . GLY B 1 131 ? 0.109 -29.516 -0.347 1 79.94 131 GLY B CA 1
ATOM 2582 C C . GLY B 1 131 ? 0.322 -30.859 -1.024 1 79.94 131 GLY B C 1
ATOM 2583 O O . GLY B 1 131 ? 1.045 -30.953 -2.018 1 79.94 131 GLY B O 1
ATOM 2584 N N . ALA B 1 132 ? -0.395 -31.844 -0.331 1 74.94 132 ALA B N 1
ATOM 2585 C CA . ALA B 1 132 ? -0.284 -33.188 -0.856 1 74.94 132 ALA B CA 1
ATOM 2586 C C . ALA B 1 132 ? -0.892 -33.312 -2.252 1 74.94 132 ALA B C 1
ATOM 2588 O O . ALA B 1 132 ? -1.963 -32.75 -2.512 1 74.94 132 ALA B O 1
ATOM 2589 N N . ASN B 1 133 ? -0.295 -33.906 -3.205 1 72.5 133 ASN B N 1
ATOM 2590 C CA . ASN B 1 133 ? -0.707 -34.156 -4.582 1 72.5 133 ASN B CA 1
ATOM 2591 C C . ASN B 1 133 ? -0.89 -32.844 -5.352 1 72.5 133 ASN B C 1
ATOM 2593 O O . ASN B 1 133 ? -1.541 -32.812 -6.398 1 72.5 133 ASN B O 1
ATOM 2597 N N . HIS B 1 134 ? -0.451 -31.766 -4.711 1 75.62 134 HIS B N 1
ATOM 2598 C CA . HIS B 1 134 ? -0.451 -30.469 -5.371 1 75.62 134 HIS B CA 1
ATOM 2599 C C . HIS B 1 134 ? -1.873 -29.984 -5.648 1 75.62 134 HIS B C 1
ATOM 2601 O 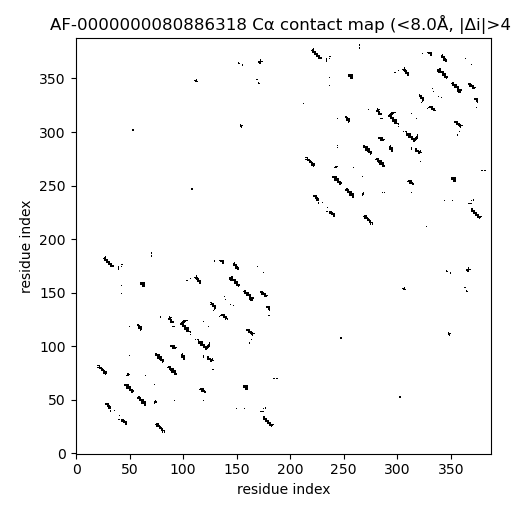O . HIS B 1 134 ? -2.135 -29.375 -6.688 1 75.62 134 HIS B O 1
ATOM 2607 N N . ALA B 1 135 ? -2.812 -30.422 -4.816 1 80.19 135 ALA B N 1
ATOM 2608 C CA . ALA B 1 135 ? -4.223 -30.094 -5.023 1 80.19 135 ALA B CA 1
ATOM 2609 C C . ALA B 1 135 ? -4.707 -29.078 -4.004 1 80.19 135 ALA B C 1
ATOM 2611 O O . ALA B 1 135 ? -5.836 -28.578 -4.094 1 80.19 135 ALA B O 1
ATOM 2612 N N . GLY B 1 136 ? -3.811 -28.812 -3.123 1 89.56 136 GLY B N 1
ATOM 2613 C CA . GLY B 1 136 ? -4.195 -27.828 -2.115 1 89.56 136 GLY B CA 1
ATOM 2614 C C . GLY B 1 136 ? -3.82 -26.406 -2.486 1 89.56 136 GLY B C 1
ATOM 2615 O O . GLY B 1 136 ? -3.305 -26.156 -3.578 1 89.56 136 GLY B O 1
ATOM 2616 N N . PRO B 1 137 ? -4.188 -25.469 -1.604 1 95 137 PRO B N 1
ATOM 2617 C CA . PRO B 1 137 ? -3.773 -24.094 -1.813 1 95 137 PRO B CA 1
ATOM 2618 C C . PRO B 1 137 ? -2.266 -23.891 -1.661 1 95 137 PRO B C 1
ATOM 2620 O O . PRO B 1 137 ? -1.628 -24.594 -0.867 1 95 137 PRO B O 1
ATOM 2623 N N . LEU B 1 138 ? -1.778 -22.984 -2.457 1 95.44 138 LEU B N 1
ATOM 2624 C CA . LEU B 1 138 ? -0.372 -22.625 -2.322 1 95.44 138 LEU B CA 1
ATOM 2625 C C . LEU B 1 138 ? -0.09 -22.031 -0.942 1 95.44 138 LEU B C 1
ATOM 2627 O O . LEU B 1 138 ? -0.797 -21.141 -0.489 1 95.44 138 LEU B O 1
ATOM 2631 N N . VAL B 1 139 ? 0.902 -22.562 -0.239 1 95.38 139 VAL B N 1
ATOM 2632 C CA . VAL B 1 139 ? 1.308 -22.078 1.076 1 95.38 139 VAL B CA 1
ATOM 2633 C C . VAL B 1 139 ? 2.814 -21.844 1.098 1 95.38 139 VAL B C 1
ATOM 2635 O O . VAL B 1 139 ? 3.523 -22.219 0.162 1 95.38 139 VAL B O 1
ATOM 2638 N N . ASN B 1 140 ? 3.242 -21.094 2.021 1 95.75 140 ASN B N 1
ATOM 2639 C CA . ASN B 1 140 ? 4.664 -20.984 2.326 1 95.75 140 ASN B CA 1
ATOM 2640 C C . ASN B 1 140 ? 4.973 -21.469 3.74 1 95.75 140 ASN B C 1
ATOM 2642 O O . ASN B 1 140 ? 4.297 -21.078 4.695 1 95.75 140 ASN B O 1
ATOM 2646 N N . THR B 1 141 ? 5.914 -22.266 3.908 1 87.69 141 THR B N 1
ATOM 2647 C CA . THR B 1 141 ? 6.227 -22.875 5.191 1 87.69 141 THR B CA 1
ATOM 2648 C C . THR B 1 141 ? 7.227 -22.031 5.973 1 87.69 141 THR B C 1
ATOM 2650 O O . THR B 1 141 ? 7.648 -22.406 7.066 1 87.69 141 THR B O 1
ATOM 2653 N N . GLY B 1 142 ? 7.59 -20.906 5.469 1 79.12 142 GLY B N 1
ATOM 2654 C CA . GLY B 1 142 ? 8.469 -20 6.191 1 79.12 142 GLY B CA 1
ATOM 2655 C C . GLY B 1 142 ? 7.793 -19.328 7.367 1 79.12 142 GLY B C 1
ATOM 2656 O O . GLY B 1 142 ? 6.562 -19.25 7.422 1 79.12 142 GLY B O 1
ATOM 2657 N N . GLY B 1 143 ? 8.461 -18.984 8.547 1 73.81 143 GLY B N 1
ATOM 2658 C CA . GLY B 1 143 ? 7.926 -18.531 9.82 1 73.81 143 GLY B CA 1
ATOM 2659 C C . GLY B 1 143 ? 7.219 -17.188 9.719 1 73.81 143 GLY B C 1
ATOM 2660 O O . GLY B 1 143 ? 6.508 -16.797 10.641 1 73.81 143 GLY B O 1
ATOM 2661 N N . SER B 1 144 ? 7.184 -16.453 8.664 1 84.94 144 SER B N 1
ATOM 2662 C CA . SER B 1 144 ? 6.547 -15.148 8.672 1 84.94 144 SER B CA 1
ATOM 2663 C C . SER B 1 144 ? 5.422 -15.07 7.652 1 84.94 144 SER B C 1
ATOM 2665 O O . SER B 1 144 ? 5.062 -13.984 7.191 1 84.94 144 SER B O 1
ATOM 2667 N N . TRP B 1 145 ? 4.828 -16.203 7.359 1 94.69 145 TRP B N 1
ATOM 2668 C CA . TRP B 1 145 ? 3.742 -16.25 6.383 1 94.69 145 TRP B CA 1
ATOM 2669 C C . TRP B 1 145 ? 2.443 -16.719 7.031 1 94.69 145 TRP B C 1
ATOM 2671 O O . TRP B 1 145 ? 2.4 -17.797 7.641 1 94.69 145 TRP B O 1
ATOM 2681 N N . PHE B 1 146 ? 1.336 -15.969 6.809 1 95.19 146 PHE B N 1
ATOM 2682 C CA . PHE B 1 146 ? 0.061 -16.312 7.43 1 95.19 146 PHE B CA 1
ATOM 2683 C C . PHE B 1 146 ? -1.067 -16.266 6.406 1 95.19 146 PHE B C 1
ATOM 2685 O O . PHE B 1 146 ? -2.236 -16.125 6.773 1 95.19 146 PHE B O 1
ATOM 2692 N N . GLY B 1 147 ? -0.742 -16.281 5.105 1 95.62 147 GLY B N 1
ATOM 2693 C CA . GLY B 1 147 ? -1.743 -16.297 4.051 1 95.62 147 GLY B CA 1
ATOM 2694 C C . GLY B 1 147 ? -1.535 -15.211 3.01 1 95.62 147 GLY B C 1
ATOM 2695 O O . GLY B 1 147 ? -0.732 -14.297 3.211 1 95.62 147 GLY B O 1
ATOM 2696 N N . PHE B 1 148 ? -2.285 -15.375 1.935 1 97 148 PHE B N 1
ATOM 2697 C CA . PHE B 1 148 ? -2.25 -14.367 0.883 1 97 148 PHE B CA 1
ATOM 2698 C C . PHE B 1 148 ? -3.473 -13.461 0.96 1 97 148 PHE B C 1
ATOM 2700 O O . PHE B 1 148 ? -4.527 -13.867 1.442 1 97 148 PHE B O 1
ATOM 2707 N N . ILE B 1 149 ? -3.289 -12.258 0.49 1 97.25 149 ILE B N 1
ATOM 2708 C CA . ILE B 1 149 ? -4.395 -11.312 0.365 1 97.25 149 ILE B CA 1
ATOM 2709 C C . ILE B 1 149 ? -4.309 -10.602 -0.98 1 97.25 149 ILE B C 1
ATOM 2711 O O . 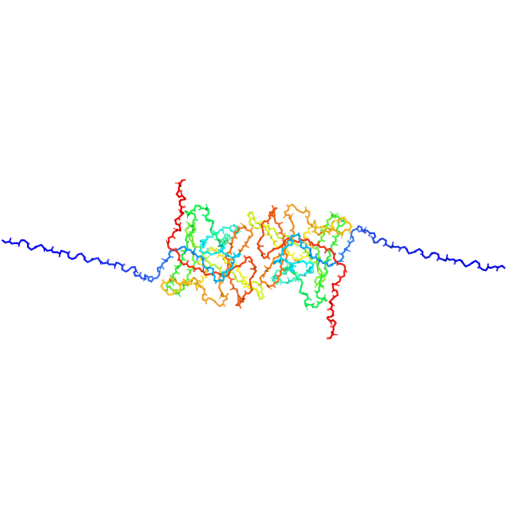ILE B 1 149 ? -3.223 -10.445 -1.543 1 97.25 149 ILE B O 1
ATOM 2715 N N . LEU B 1 150 ? -5.441 -10.297 -1.482 1 97.5 150 LEU B N 1
ATOM 2716 C CA . LEU B 1 150 ? -5.543 -9.359 -2.6 1 97.5 150 LEU B CA 1
ATOM 2717 C C . LEU B 1 150 ? -6.086 -8.016 -2.133 1 97.5 150 LEU B C 1
ATOM 2719 O O . LEU B 1 150 ? -7.008 -7.965 -1.317 1 97.5 150 LEU B O 1
ATOM 2723 N N . CYS B 1 151 ? -5.457 -6.996 -2.588 1 96.88 151 CYS B N 1
ATOM 2724 C CA . CYS B 1 151 ? -5.902 -5.645 -2.27 1 96.88 151 CYS B CA 1
ATOM 2725 C C . CYS B 1 151 ? -6.023 -4.797 -3.531 1 96.88 151 CYS B C 1
ATOM 2727 O O . CYS B 1 151 ? -5.125 -4.809 -4.379 1 96.88 151 CYS B O 1
ATOM 2729 N N . ASP B 1 152 ? -7.191 -4.078 -3.646 1 95.5 152 ASP B N 1
ATOM 2730 C CA . ASP B 1 152 ? -7.227 -3.025 -4.66 1 95.5 152 ASP B CA 1
ATOM 2731 C C . ASP B 1 152 ? -6.074 -2.041 -4.469 1 95.5 152 ASP B C 1
ATOM 2733 O O . ASP B 1 152 ? -5.852 -1.547 -3.363 1 95.5 152 ASP B O 1
ATOM 2737 N N . TRP B 1 153 ? -5.383 -1.787 -5.594 1 93.94 153 TRP B N 1
ATOM 2738 C CA . TRP B 1 153 ? -4.098 -1.115 -5.434 1 93.94 153 TRP B CA 1
ATOM 2739 C C . TRP B 1 153 ? -3.932 -0.004 -6.465 1 93.94 153 TRP B C 1
ATOM 2741 O O . TRP B 1 153 ? -4.906 0.419 -7.094 1 93.94 153 TRP B O 1
ATOM 2751 N N . TRP B 1 154 ? -2.803 0.569 -6.586 1 89.75 154 TRP B N 1
ATOM 2752 C CA . TRP B 1 154 ? -2.617 1.905 -7.145 1 89.75 154 TRP B CA 1
ATOM 2753 C C . TRP B 1 154 ? -2.604 1.86 -8.672 1 89.75 154 TRP B C 1
ATOM 2755 O O . TRP B 1 154 ? -2.58 2.904 -9.328 1 89.75 154 TRP B O 1
ATOM 2765 N N . LEU B 1 155 ? -2.576 0.772 -9.344 1 87.31 155 LEU B N 1
ATOM 2766 C CA . LEU B 1 155 ? -2.717 0.692 -10.789 1 87.31 155 LEU B CA 1
ATOM 2767 C C . LEU B 1 155 ? -4.129 0.267 -11.172 1 87.31 155 LEU B C 1
ATOM 2769 O O . LEU B 1 155 ? -4.34 -0.288 -12.258 1 87.31 155 LEU B O 1
ATOM 2773 N N . GLU B 1 156 ? -5.027 0.355 -10.172 1 87 156 GLU B N 1
ATOM 2774 C CA . GLU B 1 156 ? -6.43 -0.012 -10.344 1 87 156 GLU B CA 1
ATOM 2775 C C . GLU B 1 156 ? -6.578 -1.505 -10.625 1 87 156 GLU B C 1
ATOM 2777 O O . GLU B 1 156 ? -7.418 -1.91 -11.438 1 87 156 GLU B O 1
ATOM 2782 N N . LYS B 1 157 ? -5.684 -2.201 -10.25 1 90.94 157 LYS B N 1
ATOM 2783 C CA . LYS B 1 157 ? -5.691 -3.66 -10.234 1 90.94 157 LYS B CA 1
ATOM 2784 C C . LYS B 1 157 ? -5.43 -4.199 -8.836 1 90.94 157 LYS B C 1
ATOM 2786 O O . LYS B 1 157 ? -4.602 -3.658 -8.102 1 90.94 157 LYS B O 1
ATOM 2791 N N . ALA B 1 158 ? -6.152 -5.27 -8.586 1 96.25 158 ALA B N 1
ATOM 2792 C CA . ALA B 1 158 ? -5.855 -5.902 -7.305 1 96.25 158 ALA B CA 1
ATOM 2793 C C . ALA B 1 158 ? -4.461 -6.527 -7.312 1 96.25 158 ALA B C 1
ATOM 2795 O O . ALA B 1 158 ? -4.082 -7.199 -8.273 1 96.25 158 ALA B O 1
ATOM 2796 N N . GLN B 1 159 ? -3.732 -6.266 -6.316 1 96.88 159 GLN B N 1
ATOM 2797 C CA . GLN B 1 159 ? -2.371 -6.773 -6.184 1 96.88 159 GLN B CA 1
ATOM 2798 C C . GLN B 1 159 ? -2.271 -7.785 -5.047 1 96.88 159 GLN B C 1
ATOM 2800 O O . GLN B 1 159 ? -2.938 -7.641 -4.02 1 96.88 159 GLN B O 1
ATOM 2805 N N . LEU B 1 160 ? -1.386 -8.789 -5.262 1 98.06 160 LEU B N 1
ATOM 2806 C CA . LEU B 1 160 ? -1.175 -9.852 -4.281 1 98.06 160 LEU B CA 1
ATOM 2807 C C . LEU B 1 160 ? -0.194 -9.406 -3.201 1 98.06 160 LEU B C 1
ATOM 2809 O O . LEU B 1 160 ? 0.864 -8.852 -3.508 1 98.06 160 LEU B O 1
ATOM 2813 N N . PHE B 1 161 ? -0.591 -9.609 -1.964 1 97.5 161 PHE B N 1
ATOM 2814 C CA . PHE B 1 161 ? 0.24 -9.461 -0.775 1 97.5 161 PHE B CA 1
ATOM 2815 C C . PHE B 1 161 ? 0.17 -10.711 0.095 1 97.5 161 PHE B C 1
ATOM 2817 O O . PHE B 1 161 ? -0.562 -11.656 -0.218 1 97.5 161 PHE B O 1
ATOM 2824 N N . TYR B 1 162 ? 1.035 -10.742 1.079 1 96.88 162 TYR B N 1
ATOM 2825 C CA . TYR B 1 162 ? 0.902 -11.797 2.072 1 96.88 162 TYR B CA 1
ATOM 2826 C C . TYR B 1 162 ? 0.835 -11.227 3.48 1 96.88 162 TYR B C 1
ATOM 2828 O O . TYR B 1 162 ? 1.313 -10.117 3.729 1 96.88 162 TYR B O 1
ATOM 2836 N N . ARG B 1 163 ? 0.267 -11.961 4.367 1 95.81 163 ARG B N 1
ATOM 2837 C CA . ARG B 1 163 ? 0.163 -11.57 5.77 1 95.81 163 ARG B CA 1
ATOM 2838 C C . ARG B 1 163 ? 1.428 -11.945 6.535 1 95.81 163 ARG B C 1
ATOM 2840 O O . ARG B 1 163 ? 1.891 -13.086 6.457 1 95.81 163 ARG B O 1
ATOM 2847 N N . CYS B 1 164 ? 1.85 -10.906 7.312 1 93.25 164 CYS B N 1
ATOM 2848 C CA . CYS B 1 164 ? 3.057 -11.086 8.109 1 93.25 164 CYS B CA 1
ATOM 2849 C C . CYS B 1 164 ? 2.713 -11.414 9.555 1 93.25 164 CYS B C 1
ATOM 2851 O O . CYS B 1 164 ? 3.57 -11.867 10.312 1 93.25 164 CYS B O 1
ATOM 2853 N N . VAL B 1 165 ? 1.577 -11.133 9.914 1 90.94 165 VAL B N 1
ATOM 2854 C CA . VAL B 1 165 ? 1.09 -11.43 11.258 1 90.94 165 VAL B CA 1
ATOM 2855 C C . VAL B 1 165 ? -0.242 -12.172 11.172 1 90.94 165 VAL B C 1
ATOM 2857 O O . VAL B 1 165 ? -0.959 -12.062 10.172 1 90.94 165 VAL B O 1
ATOM 2860 N N . ASN B 1 166 ? -0.443 -12.945 12.242 1 87.06 166 ASN B N 1
ATOM 2861 C CA . ASN B 1 166 ? -1.712 -13.664 12.312 1 87.06 166 ASN B CA 1
ATOM 2862 C C . ASN B 1 166 ? -2.836 -12.766 12.812 1 87.06 166 ASN B C 1
ATOM 2864 O O . ASN B 1 166 ? -3.123 -12.727 14.016 1 87.06 166 ASN B O 1
ATOM 2868 N N . GLY B 1 167 ? -3.312 -11.945 12 1 78.56 167 GLY B N 1
ATOM 2869 C CA . GLY B 1 167 ? -4.395 -11.055 12.375 1 78.56 167 GLY B CA 1
ATOM 2870 C C . GLY B 1 167 ? -5.57 -11.102 11.414 1 78.56 167 GLY B C 1
ATOM 2871 O O . GLY B 1 167 ? -5.5 -11.758 10.375 1 78.56 167 GLY B O 1
ATOM 2872 N N . THR B 1 168 ? -6.637 -10.531 11.914 1 73 168 THR B N 1
ATOM 2873 C CA . THR B 1 168 ? -7.852 -10.633 11.117 1 73 168 THR B CA 1
ATOM 2874 C C . THR B 1 168 ? -8.203 -9.289 10.484 1 73 168 THR B C 1
ATOM 2876 O O . THR B 1 168 ? -9.039 -9.227 9.578 1 73 168 THR B O 1
ATOM 2879 N N . ASN B 1 169 ? -7.496 -8.32 10.859 1 83.75 169 ASN B N 1
ATOM 2880 C CA . ASN B 1 169 ? -7.906 -7.008 10.375 1 83.75 169 ASN B CA 1
ATOM 2881 C C . ASN B 1 169 ? -7.254 -6.668 9.039 1 83.75 169 ASN B C 1
ATOM 2883 O O . ASN B 1 169 ? -6.039 -6.82 8.883 1 83.75 169 ASN B O 1
ATOM 2887 N N . LEU B 1 170 ? -8.062 -6.477 8.008 1 88.88 170 LEU B N 1
ATOM 2888 C CA . LEU B 1 170 ? -7.625 -6.027 6.691 1 88.88 170 LEU B CA 1
ATOM 2889 C C . LEU B 1 170 ? -8.414 -4.801 6.242 1 88.88 170 LEU B C 1
ATOM 2891 O O . LEU B 1 170 ? -9.594 -4.668 6.574 1 88.88 170 LEU B O 1
ATOM 2895 N N . PRO B 1 171 ? -7.73 -3.988 5.566 1 91.75 171 PRO B N 1
ATOM 2896 C CA . PRO B 1 171 ? -8.516 -2.91 4.957 1 91.75 171 PRO B CA 1
ATOM 2897 C C . PRO B 1 171 ? -9.68 -3.432 4.121 1 91.75 171 PRO B C 1
ATOM 2899 O O . PRO B 1 171 ? -9.609 -4.531 3.572 1 91.75 171 PRO B O 1
ATOM 2902 N N . ARG B 1 172 ? -10.703 -2.637 4.035 1 91.38 172 ARG B N 1
ATOM 2903 C CA . ARG B 1 172 ? -11.906 -3.031 3.307 1 91.38 172 ARG B CA 1
ATOM 2904 C C . ARG B 1 172 ? -11.594 -3.328 1.845 1 91.38 172 ARG B C 1
ATOM 2906 O O . ARG B 1 172 ? -12.281 -4.121 1.202 1 91.38 172 ARG B O 1
ATOM 2913 N N . GLY B 1 173 ? -10.641 -2.764 1.261 1 92.81 173 GLY B N 1
ATOM 2914 C CA . GLY B 1 173 ? -10.266 -2.996 -0.125 1 92.81 173 GLY B CA 1
ATOM 2915 C C . GLY B 1 173 ? -9.383 -4.215 -0.309 1 92.81 173 GLY B C 1
ATOM 2916 O O . GLY B 1 173 ? -8.844 -4.441 -1.395 1 92.81 173 GLY B O 1
ATOM 2917 N N . CYS B 1 174 ? -9.305 -4.973 0.757 1 95.69 174 CYS B N 1
ATOM 2918 C CA . CYS B 1 174 ? -8.477 -6.176 0.715 1 95.69 174 CYS B CA 1
ATOM 2919 C C . CYS B 1 174 ? -9.297 -7.406 1.09 1 95.69 174 CYS B C 1
ATOM 2921 O O . CYS B 1 174 ? -10.359 -7.289 1.707 1 95.69 174 CYS B O 1
ATOM 2923 N N . GLY B 1 175 ? -8.852 -8.57 0.685 1 95.69 175 GLY B N 1
ATOM 2924 C CA . GLY B 1 175 ? -9.484 -9.836 1.021 1 95.69 175 GLY B CA 1
ATOM 2925 C C . GLY B 1 175 ? -8.508 -10.984 1.126 1 95.69 175 GLY B C 1
ATOM 2926 O O . GLY B 1 175 ? -7.559 -11.078 0.344 1 95.69 175 GLY B O 1
ATOM 2927 N N . ASN B 1 176 ? -8.797 -11.891 2.119 1 96.56 176 ASN B N 1
ATOM 2928 C CA . ASN B 1 176 ? -8.023 -13.125 2.227 1 96.56 176 ASN B CA 1
ATOM 2929 C C . ASN B 1 176 ? -8.359 -14.094 1.094 1 96.56 176 ASN B C 1
ATOM 2931 O O . ASN B 1 176 ? -9.531 -14.375 0.835 1 96.56 176 ASN B O 1
ATOM 2935 N N . VAL B 1 177 ? -7.289 -14.633 0.486 1 97.5 177 VAL B N 1
ATOM 2936 C CA . VAL B 1 177 ? -7.527 -15.555 -0.622 1 97.5 177 VAL B CA 1
ATOM 2937 C C . VAL B 1 177 ? -6.605 -16.766 -0.498 1 97.5 177 VAL B C 1
ATOM 2939 O O . VAL B 1 177 ? -5.504 -16.656 0.045 1 97.5 177 VAL B O 1
ATOM 2942 N N . ASP B 1 178 ? -7.07 -17.844 -0.972 1 97.06 178 ASP B N 1
ATOM 2943 C CA . ASP B 1 178 ? -6.238 -19.016 -1.269 1 97.06 178 ASP B CA 1
ATOM 2944 C C . ASP B 1 178 ? -5.883 -19.062 -2.752 1 97.06 178 ASP B C 1
ATOM 2946 O O . ASP B 1 178 ? -6.672 -18.656 -3.604 1 97.06 178 ASP B O 1
ATOM 2950 N N . LEU B 1 179 ? -4.703 -19.531 -3.014 1 96.62 179 LEU B N 1
ATOM 2951 C CA . LEU B 1 179 ? -4.262 -19.719 -4.395 1 96.62 179 LEU B CA 1
ATOM 2952 C C . LEU B 1 179 ? -4.23 -21.188 -4.77 1 96.62 179 LEU B C 1
ATOM 2954 O O . LEU B 1 179 ? -3.506 -21.984 -4.152 1 96.62 179 LEU B O 1
ATOM 2958 N N . TYR B 1 180 ? -4.941 -21.516 -5.785 1 94.69 180 TYR B N 1
ATOM 2959 C CA . TYR B 1 180 ? -5.008 -22.891 -6.25 1 94.69 180 TYR B CA 1
ATOM 2960 C C . TYR B 1 180 ? -4.445 -23.016 -7.66 1 94.69 180 TYR B C 1
ATOM 2962 O O . TYR B 1 180 ? -4.523 -22.078 -8.453 1 94.69 180 TYR B O 1
ATOM 2970 N N . SER B 1 181 ? -3.965 -24.25 -7.906 1 91.44 181 SER B N 1
ATOM 2971 C CA . SER B 1 181 ? -3.482 -24.547 -9.25 1 91.44 181 SER B CA 1
ATOM 2972 C C . SER B 1 181 ? -4.641 -24.781 -10.219 1 91.44 181 SER B C 1
ATOM 2974 O O . SER B 1 181 ? -5.645 -25.391 -9.852 1 91.44 181 SER B O 1
ATOM 2976 N N . GLN B 1 182 ? -4.469 -24.078 -11.328 1 89.94 182 GLN B N 1
ATOM 2977 C CA . GLN B 1 182 ? -5.379 -24.281 -12.453 1 89.94 182 GLN B CA 1
ATOM 2978 C C . GLN B 1 182 ? -4.621 -24.703 -13.703 1 89.94 182 GLN B C 1
ATOM 2980 O O . GLN B 1 182 ? -3.705 -24 -14.148 1 89.94 182 GLN B O 1
ATOM 2985 N N . HIS B 1 183 ? -5.02 -25.781 -14.273 1 84.19 183 HIS B N 1
ATOM 2986 C CA . HIS B 1 183 ? -4.219 -26.328 -15.367 1 84.19 183 HIS B CA 1
ATOM 2987 C C . HIS B 1 183 ? -4.77 -25.906 -16.719 1 84.19 183 HIS B C 1
ATOM 2989 O O . HIS B 1 183 ? -4.094 -26.062 -17.75 1 84.19 183 HIS B O 1
ATOM 2995 N N . GLU B 1 184 ? -5.996 -25.391 -16.797 1 78.44 184 GLU B N 1
ATOM 2996 C CA . GLU B 1 184 ? -6.539 -24.891 -18.062 1 78.44 184 GLU B CA 1
ATOM 2997 C C . GLU B 1 184 ? -6.871 -23.406 -17.984 1 78.44 184 GLU B C 1
ATOM 2999 O O . GLU B 1 184 ? -7.18 -22.891 -16.906 1 78.44 184 GLU B O 1
ATOM 3004 N N . ILE B 1 185 ? -6.461 -22.672 -19.125 1 71.19 185 ILE B N 1
ATOM 3005 C CA . ILE B 1 185 ? -6.852 -21.266 -19.219 1 71.19 185 ILE B CA 1
ATOM 3006 C C . ILE B 1 185 ? -8.375 -21.156 -19.266 1 71.19 185 ILE B C 1
ATOM 3008 O O . ILE B 1 185 ? -9.031 -21.922 -19.984 1 71.19 185 ILE B O 1
ATOM 3012 N N . PRO B 1 186 ? -8.883 -20.172 -18.422 1 60.31 186 PRO B N 1
ATOM 3013 C CA . PRO B 1 186 ? -10.328 -20.016 -18.594 1 60.31 186 PRO B CA 1
ATOM 3014 C C . PRO B 1 186 ? -10.727 -19.656 -20.031 1 60.31 186 PRO B C 1
ATOM 3016 O O . PRO B 1 186 ? -10.016 -18.891 -20.688 1 60.31 186 PRO B O 1
ATOM 3019 N N . THR B 1 187 ? -11.406 -20.5 -20.656 1 58.16 187 THR B N 1
ATOM 3020 C CA . THR B 1 187 ? -11.922 -20.234 -22 1 58.16 187 THR B CA 1
ATOM 3021 C C . THR B 1 187 ? -12.75 -18.953 -22.016 1 58.16 187 THR B C 1
ATOM 3023 O O . THR B 1 187 ? -13.57 -18.734 -21.125 1 58.16 187 THR B O 1
ATOM 3026 N N . VAL B 1 188 ? -12.195 -17.938 -22.516 1 51.78 188 VAL B N 1
ATOM 3027 C CA . VAL B 1 188 ? -13.008 -16.75 -22.734 1 51.78 188 VAL B CA 1
ATOM 3028 C C . VAL B 1 188 ? -14.359 -17.141 -23.328 1 51.78 188 VAL B C 1
ATOM 3030 O O . VAL B 1 188 ? -14.422 -17.797 -24.359 1 51.78 188 VAL B O 1
ATOM 3033 N N . GLU B 1 189 ? -15.359 -17.234 -22.547 1 47.88 189 GLU B N 1
ATOM 3034 C CA . GLU B 1 189 ? -16.656 -17.453 -23.172 1 47.88 189 GLU B CA 1
ATOM 3035 C C . GLU B 1 189 ? -16.922 -16.422 -24.281 1 47.88 189 GLU B C 1
ATOM 3037 O O . GLU B 1 189 ? -16.891 -15.219 -24.031 1 47.88 189 GLU B O 1
ATOM 3042 N N . THR B 1 190 ? -16.641 -16.719 -25.453 1 46.69 190 THR B N 1
ATOM 3043 C CA . THR B 1 190 ? -17.156 -15.922 -26.578 1 46.69 190 THR B CA 1
ATOM 3044 C C . THR B 1 190 ? -18.625 -15.586 -26.359 1 46.69 190 THR B C 1
ATOM 3046 O O . THR B 1 190 ? -19.453 -16.469 -26.125 1 46.69 190 THR B O 1
ATOM 3049 N N . PRO B 1 191 ? -18.859 -14.336 -25.969 1 43.62 191 PRO B N 1
ATOM 3050 C CA . PRO B 1 191 ? -20.297 -14.102 -25.938 1 43.62 191 PRO B CA 1
ATOM 3051 C C . PRO B 1 191 ? -21.031 -14.711 -27.125 1 43.62 191 PRO B C 1
ATOM 3053 O O . PRO B 1 191 ? -20.594 -14.562 -28.266 1 43.62 191 PRO B O 1
ATOM 3056 N N . ALA B 1 192 ? -21.891 -15.695 -26.922 1 36.5 192 ALA B N 1
ATOM 3057 C CA . ALA B 1 192 ? -22.766 -16.141 -28.016 1 36.5 192 ALA B CA 1
ATOM 3058 C C . ALA B 1 192 ? -23.453 -14.953 -28.672 1 36.5 192 ALA B C 1
ATOM 3060 O O . ALA B 1 192 ? -24.062 -14.117 -27.984 1 36.5 192 ALA B O 1
ATOM 3061 N N . LEU B 1 193 ? -22.969 -14.492 -29.75 1 40.12 193 LEU B N 1
ATOM 3062 C CA . LEU B 1 193 ? -23.703 -13.586 -30.609 1 40.12 193 LEU B CA 1
ATOM 3063 C C . LEU B 1 193 ? -25.172 -13.984 -30.688 1 40.12 193 LEU B C 1
ATOM 3065 O O . LEU B 1 193 ? -25.516 -15.039 -31.234 1 40.12 193 LEU B O 1
ATOM 3069 N N . HIS B 1 194 ? -25.891 -13.789 -29.531 1 29.36 194 HIS B N 1
ATOM 3070 C CA . HIS B 1 194 ? -27.312 -13.859 -29.891 1 29.36 194 HIS B CA 1
ATOM 3071 C C . HIS B 1 194 ? -27.719 -12.641 -30.719 1 29.36 194 HIS B C 1
ATOM 3073 O O . HIS B 1 194 ? -27.266 -11.523 -30.438 1 29.36 194 HIS B O 1
#

Secondary structure (DSSP, 8-state):
--------------------TT--EEEEEEEEESS--GGGGGGTT-BEEEEEEETTTTEEEEEEPPTTS-GGGPPPEEEEEETTTTEEEEEE--SSSS-EEEEEPPPSSTT--EEEEEEEEEEE-B-EE--GGG-SB-EE-STT---EEEEE-TTSSEEEEEESS------TTEEEEEEEEE-S----------/--------------------TT--EEEEEEEEESS--GGGGGGTT-BEEEEEEETTTTEEEEEEPPTTS-GGG---EEEEEETTTTEEEEEE--SSSS-EEEEEPPPSSTT--EEEEEEEEEEE-B-EE--GGG-S--EE-STT---EEEEE-TTSSEEEEEESS------TTEEEEEEEEE-S----------